Protein AF-A0A6G7X701-F1 (afdb_monomer)

Radius of gyration: 72.14 Å; Cα contacts (8 Å, |Δi|>4): 957; chains: 1; bounding box: 159×107×216 Å

Mean predicted aligned error: 18.52 Å

Structure (mmCIF, N/CA/C/O backbone):
data_AF-A0A6G7X701-F1
#
_entry.id   AF-A0A6G7X701-F1
#
loop_
_atom_site.group_PDB
_atom_site.id
_atom_site.type_symbol
_atom_site.label_atom_id
_atom_site.label_alt_id
_atom_site.label_comp_id
_atom_site.label_asym_id
_atom_site.label_entity_id
_atom_site.label_seq_id
_atom_site.pdbx_PDB_ins_code
_atom_site.Cartn_x
_atom_site.Cartn_y
_atom_site.Cartn_z
_atom_site.occupancy
_atom_site.B_iso_or_equiv
_atom_site.auth_seq_id
_atom_site.auth_comp_id
_atom_site.auth_asym_id
_atom_site.auth_atom_id
_atom_site.pdbx_PDB_model_num
ATOM 1 N N . MET A 1 1 ? -13.247 26.923 25.664 1.00 81.50 1 MET A N 1
ATOM 2 C CA . MET A 1 1 ? -11.788 26.846 25.419 1.00 81.50 1 MET A CA 1
ATOM 3 C C . MET A 1 1 ? -11.413 26.998 23.949 1.00 81.50 1 MET A C 1
ATOM 5 O O . MET A 1 1 ? -10.375 27.578 23.665 1.00 81.50 1 MET A O 1
ATOM 9 N N . THR A 1 2 ? -12.243 26.566 22.999 1.00 84.81 2 THR A N 1
ATOM 10 C CA . THR A 1 2 ? -11.950 26.692 21.555 1.00 84.81 2 THR A CA 1
ATOM 11 C C . THR A 1 2 ? -12.187 28.084 20.954 1.00 84.81 2 THR A C 1
ATOM 13 O O . THR A 1 2 ? -11.848 28.291 19.797 1.00 84.81 2 THR A O 1
ATOM 16 N N . GLN A 1 3 ? -12.716 29.060 21.707 1.00 83.94 3 GLN A N 1
ATOM 17 C CA . GLN A 1 3 ? -13.025 30.413 21.208 1.00 83.94 3 GLN A CA 1
ATOM 18 C C . GLN A 1 3 ? -11.833 31.086 20.507 1.00 83.94 3 GLN A C 1
ATOM 20 O O . GLN A 1 3 ? -12.002 31.674 19.445 1.00 83.94 3 GLN A O 1
ATOM 25 N N . ASN A 1 4 ? -10.620 30.941 21.048 1.00 82.94 4 ASN A N 1
ATOM 26 C CA . ASN A 1 4 ? -9.416 31.548 20.472 1.00 82.94 4 ASN A CA 1
ATOM 27 C C . ASN A 1 4 ? -9.105 31.026 19.057 1.00 82.94 4 ASN A C 1
ATOM 29 O O . ASN A 1 4 ? -8.514 31.751 18.262 1.00 82.94 4 ASN A O 1
ATOM 33 N N . LEU A 1 5 ? -9.548 29.809 18.713 1.00 85.94 5 LEU A N 1
ATOM 34 C CA . LEU A 1 5 ? -9.376 29.235 17.374 1.00 85.94 5 LEU A CA 1
ATOM 35 C C . LEU A 1 5 ? -10.226 29.952 16.319 1.00 85.94 5 LEU A C 1
ATOM 37 O O . LEU A 1 5 ? -9.832 29.971 15.160 1.00 85.94 5 LEU A O 1
ATOM 41 N N . PHE A 1 6 ? -11.348 30.568 16.712 1.00 83.00 6 PHE A N 1
ATOM 42 C CA . PHE A 1 6 ? -12.179 31.385 15.818 1.00 83.00 6 PHE A CA 1
ATOM 43 C C . PHE A 1 6 ? -11.555 32.756 15.531 1.00 83.00 6 PHE A C 1
ATOM 45 O O . PHE A 1 6 ? -11.905 33.392 14.542 1.00 83.00 6 PHE A O 1
ATOM 52 N N . MET A 1 7 ? -10.637 33.211 16.388 1.00 83.56 7 MET A N 1
ATOM 53 C CA . MET A 1 7 ? -10.025 34.543 16.316 1.00 83.56 7 MET A CA 1
ATOM 54 C C . MET A 1 7 ? -8.680 34.537 15.577 1.00 83.56 7 MET A C 1
ATOM 56 O O . MET A 1 7 ? -7.985 35.551 15.550 1.00 83.56 7 MET A O 1
ATOM 60 N N . GLN A 1 8 ? -8.282 33.402 14.998 1.00 81.75 8 GLN A N 1
ATOM 61 C CA . GLN A 1 8 ? -7.001 33.241 14.317 1.00 81.75 8 GLN A CA 1
ATOM 62 C C . GLN A 1 8 ? -7.165 32.448 13.016 1.00 81.75 8 GLN A C 1
ATOM 64 O O . GLN A 1 8 ? -8.012 31.568 12.912 1.00 81.75 8 GLN A O 1
ATOM 69 N N . THR A 1 9 ? -6.350 32.768 12.010 1.00 81.31 9 THR A N 1
ATOM 70 C CA . THR A 1 9 ? -6.458 32.198 10.654 1.00 81.31 9 THR A CA 1
ATOM 71 C C . THR A 1 9 ? -5.445 31.086 10.375 1.00 81.31 9 THR A C 1
ATOM 73 O O . THR A 1 9 ? -5.420 30.545 9.268 1.00 81.31 9 THR A O 1
ATOM 76 N N . LYS A 1 10 ? -4.579 30.729 11.339 1.00 86.50 10 LYS A N 1
ATOM 77 C CA . LYS A 1 10 ? -3.589 29.664 11.138 1.00 86.50 10 LYS A CA 1
ATOM 78 C C . LYS A 1 10 ? -4.266 28.297 11.198 1.00 86.50 10 LYS A C 1
ATOM 80 O O . LYS A 1 10 ? -5.167 28.053 12.000 1.00 86.50 10 LYS A O 1
ATOM 85 N N . ARG A 1 11 ? -3.778 27.381 10.364 1.00 88.25 11 ARG A N 1
ATOM 86 C CA . ARG A 1 11 ? -4.237 25.992 10.277 1.00 88.25 11 ARG A CA 1
ATOM 87 C C . ARG A 1 11 ? -3.049 25.046 10.179 1.00 88.25 11 ARG A C 1
ATOM 89 O O . ARG A 1 11 ? -1.969 25.451 9.746 1.00 88.25 11 ARG A O 1
ATOM 96 N N . ALA A 1 12 ? -3.264 23.791 10.561 1.00 91.06 12 ALA A N 1
ATOM 97 C CA . ALA A 1 12 ? -2.329 22.727 10.233 1.00 91.06 12 ALA A CA 1
ATOM 98 C C . ALA A 1 12 ? -2.306 22.554 8.711 1.00 91.06 12 ALA A C 1
ATOM 100 O O . ALA A 1 12 ? -3.358 22.576 8.071 1.00 91.06 12 ALA A O 1
ATOM 101 N N . ASN A 1 13 ? -1.118 22.413 8.135 1.00 92.00 13 ASN A N 1
ATOM 102 C CA . ASN A 1 13 ? -0.966 22.283 6.693 1.00 92.00 13 ASN A CA 1
ATOM 103 C C . ASN A 1 13 ? 0.009 21.165 6.333 1.00 92.00 13 ASN A C 1
ATOM 105 O O . ASN A 1 13 ? 0.803 20.725 7.169 1.00 92.00 13 ASN A O 1
ATOM 109 N N . ILE A 1 14 ? -0.052 20.727 5.080 1.00 91.25 14 ILE A N 1
ATOM 110 C CA . ILE A 1 14 ? 0.900 19.789 4.496 1.00 91.25 14 ILE A CA 1
ATOM 111 C C . ILE A 1 14 ? 1.732 20.497 3.435 1.00 91.25 14 ILE A C 1
ATOM 113 O O . ILE A 1 14 ? 1.221 21.319 2.678 1.00 91.25 14 ILE A O 1
ATOM 117 N N . VAL A 1 15 ? 3.022 20.186 3.387 1.00 89.62 15 VAL A N 1
ATOM 118 C CA . VAL A 1 15 ? 3.947 20.746 2.396 1.00 89.62 15 VAL A CA 1
ATOM 119 C C . VAL A 1 15 ? 4.885 19.670 1.872 1.00 89.62 15 VAL A C 1
ATOM 121 O O . VAL A 1 15 ? 5.148 18.672 2.551 1.00 89.62 15 VAL A O 1
ATOM 124 N N . LEU A 1 16 ? 5.411 19.876 0.668 1.00 83.25 16 LEU A N 1
ATOM 125 C CA . LEU A 1 16 ? 6.426 18.985 0.117 1.00 83.25 16 LEU A CA 1
ATOM 126 C C . LEU A 1 16 ? 7.732 19.062 0.937 1.00 83.25 16 LEU A C 1
ATOM 128 O O . LEU A 1 16 ? 8.064 20.115 1.490 1.00 83.25 16 LEU A O 1
ATOM 132 N N . PRO A 1 17 ? 8.497 17.962 1.043 1.00 79.06 17 PRO A N 1
ATOM 133 C CA . PRO A 1 17 ? 9.807 17.981 1.672 1.00 79.06 17 PRO A CA 1
ATOM 134 C C . PRO A 1 17 ? 10.790 18.826 0.853 1.00 79.06 17 PRO A C 1
ATOM 136 O O . PRO A 1 17 ? 10.972 18.550 -0.331 1.00 79.06 17 PRO A O 1
ATOM 139 N N . ASP A 1 18 ? 11.431 19.826 1.468 1.00 66.50 18 ASP A N 1
ATOM 140 C CA . ASP A 1 18 ? 12.543 20.555 0.837 1.00 66.50 18 ASP A CA 1
ATOM 141 C C . ASP A 1 18 ? 13.702 19.598 0.525 1.00 66.50 18 ASP A C 1
ATOM 143 O O . ASP A 1 18 ? 14.116 18.824 1.391 1.00 66.50 18 ASP A O 1
ATOM 147 N N . ASP A 1 19 ? 14.284 19.711 -0.670 1.00 47.41 19 ASP A N 1
ATOM 148 C CA . ASP A 1 19 ? 15.501 18.978 -1.048 1.00 47.41 19 ASP A CA 1
ATOM 149 C C . ASP A 1 19 ? 16.769 19.518 -0.333 1.00 47.41 19 ASP A C 1
ATOM 151 O O . ASP A 1 19 ? 17.849 18.942 -0.473 1.00 47.41 19 ASP A O 1
ATOM 155 N N . GLN A 1 20 ? 16.663 20.595 0.466 1.00 35.91 20 GLN A N 1
ATOM 156 C CA . GLN A 1 20 ? 17.776 21.213 1.200 1.00 35.91 20 GLN A CA 1
ATOM 157 C C . GLN A 1 20 ? 17.584 21.186 2.726 1.00 35.91 20 GLN A C 1
ATOM 159 O O . GLN A 1 20 ? 16.646 21.756 3.285 1.00 35.91 20 GLN A O 1
ATOM 164 N N . MET A 1 21 ? 18.540 20.570 3.426 1.00 34.53 21 MET A N 1
ATOM 165 C CA . MET A 1 21 ? 18.705 20.689 4.875 1.00 34.53 21 MET A CA 1
ATOM 166 C C . MET A 1 21 ? 19.162 22.107 5.251 1.00 34.53 21 MET A C 1
ATOM 168 O O . MET A 1 21 ? 20.359 22.378 5.269 1.00 34.53 21 MET A O 1
ATOM 172 N N . ASN A 1 22 ? 18.240 22.988 5.646 1.00 28.12 22 ASN A N 1
ATOM 173 C CA . ASN A 1 22 ? 18.588 24.192 6.407 1.00 28.12 22 ASN A CA 1
ATOM 174 C C . ASN A 1 22 ? 18.085 24.064 7.849 1.00 28.12 22 ASN A C 1
ATOM 176 O O . ASN A 1 22 ? 16.949 24.379 8.196 1.00 28.12 22 ASN A O 1
ATOM 180 N N . ASN A 1 23 ? 18.969 23.550 8.702 1.00 32.09 23 ASN A N 1
ATOM 181 C CA . ASN A 1 23 ? 18.732 23.269 10.114 1.00 32.09 23 ASN A CA 1
ATOM 182 C C . ASN A 1 23 ? 18.896 24.548 10.963 1.00 32.09 23 ASN A C 1
ATOM 184 O O . ASN A 1 23 ? 19.780 24.644 11.813 1.00 32.09 23 ASN A O 1
ATOM 188 N N . LYS A 1 24 ? 18.070 25.568 10.704 1.00 31.92 24 LYS A N 1
ATOM 189 C CA . LYS A 1 24 ? 18.010 26.792 11.521 1.00 31.92 24 LYS A CA 1
ATOM 190 C C . LYS A 1 24 ? 16.565 27.221 11.771 1.00 31.92 24 LYS A C 1
ATOM 192 O O . LYS A 1 24 ? 16.113 28.255 11.298 1.00 31.92 24 LYS A O 1
ATOM 197 N N . SER A 1 25 ? 15.835 26.449 12.569 1.00 29.38 25 SER A N 1
ATOM 198 C CA . SER A 1 25 ? 14.710 26.994 13.332 1.00 29.38 25 SER A CA 1
ATOM 199 C C . SER A 1 25 ? 14.543 26.203 14.630 1.00 29.38 25 SER A C 1
ATOM 201 O O . SER A 1 25 ? 14.727 24.987 14.648 1.00 29.38 25 SER A O 1
ATOM 203 N N . LYS A 1 26 ? 14.216 26.891 15.732 1.00 33.72 26 LYS A N 1
ATOM 204 C CA . LYS A 1 26 ? 13.773 26.275 16.995 1.00 33.72 26 LYS A CA 1
ATOM 205 C C . LYS A 1 26 ? 12.373 25.660 16.799 1.00 33.72 26 LYS A C 1
ATOM 207 O O . LYS A 1 26 ? 11.395 26.158 17.350 1.00 33.72 26 LYS A O 1
ATOM 212 N N . SER A 1 27 ? 12.265 24.631 15.963 1.00 39.12 27 SER A N 1
ATOM 213 C CA . SER A 1 27 ? 11.051 23.833 15.762 1.00 39.12 27 SER A CA 1
ATOM 214 C C . SER A 1 27 ? 11.218 22.471 16.426 1.00 39.12 27 SER A C 1
ATOM 216 O O . SER A 1 27 ? 12.306 21.893 16.424 1.00 39.12 27 SER A O 1
ATOM 218 N N . SER A 1 28 ? 10.145 21.969 17.032 1.00 44.09 28 SER A N 1
ATOM 219 C CA . SER A 1 28 ? 10.115 20.598 17.537 1.00 44.09 28 SER A CA 1
ATOM 220 C C . SER A 1 28 ? 9.980 19.660 16.334 1.00 44.09 28 SER A C 1
ATOM 222 O O . SER A 1 28 ? 8.945 19.624 15.670 1.00 44.09 28 SER A O 1
ATOM 224 N N . ILE A 1 29 ? 11.071 18.970 15.992 1.00 46.88 29 ILE A N 1
ATOM 225 C CA . ILE A 1 29 ? 11.126 18.032 14.866 1.00 46.88 29 ILE A CA 1
ATOM 226 C C . ILE A 1 29 ? 10.926 16.623 15.418 1.00 46.88 29 ILE A C 1
ATOM 228 O O . ILE A 1 29 ? 11.787 16.111 16.132 1.00 46.88 29 ILE A O 1
ATOM 232 N N . ALA A 1 30 ? 9.815 15.988 15.053 1.00 41.50 30 ALA A N 1
ATOM 233 C CA . ALA A 1 30 ? 9.620 14.553 15.214 1.00 41.50 30 ALA A CA 1
ATOM 234 C C . ALA A 1 30 ? 9.780 13.903 13.832 1.00 41.50 30 ALA A C 1
ATOM 236 O O . ALA A 1 30 ? 9.073 14.254 12.888 1.00 41.50 30 ALA A O 1
ATOM 237 N N . SER A 1 31 ? 10.744 12.997 13.674 1.00 40.56 31 SER A N 1
ATOM 238 C CA . SER A 1 31 ? 10.979 12.311 12.399 1.00 40.56 31 SER A CA 1
ATOM 239 C C . SER A 1 31 ? 11.307 10.843 12.622 1.00 40.56 31 SER A C 1
ATOM 241 O O . SER A 1 31 ? 12.214 10.537 13.396 1.00 40.56 31 SER A O 1
ATOM 243 N N . GLU A 1 32 ? 10.657 9.963 11.870 1.00 35.50 32 GLU A N 1
ATOM 244 C CA . GLU A 1 32 ? 11.177 8.632 11.569 1.00 35.50 32 GLU A CA 1
ATOM 245 C C . GLU A 1 32 ? 12.214 8.812 10.448 1.00 35.50 32 GLU A C 1
ATOM 247 O O . GLU A 1 32 ? 11.877 9.139 9.313 1.00 35.50 32 GLU A O 1
ATOM 252 N N . ARG A 1 33 ? 13.506 8.737 10.783 1.00 31.77 33 ARG A N 1
ATOM 253 C CA . ARG A 1 33 ? 14.588 8.808 9.792 1.00 31.77 33 ARG A CA 1
ATOM 254 C C . ARG A 1 33 ? 15.027 7.397 9.426 1.00 31.77 33 ARG A C 1
ATOM 256 O O . ARG A 1 33 ? 15.688 6.752 10.231 1.00 31.77 33 ARG A O 1
ATOM 263 N N . VAL A 1 34 ? 14.800 6.988 8.180 1.00 27.34 34 VAL A N 1
ATOM 264 C CA . VAL A 1 34 ? 15.733 6.077 7.504 1.00 27.34 34 VAL A CA 1
ATOM 265 C C . VAL A 1 34 ? 16.843 6.956 6.934 1.00 27.34 34 VAL A C 1
ATOM 267 O O . VAL A 1 34 ? 16.633 7.768 6.035 1.00 27.34 34 VAL A O 1
ATOM 270 N N . THR A 1 35 ? 18.018 6.905 7.554 1.00 21.23 35 THR A N 1
ATOM 271 C CA . THR A 1 35 ? 19.152 7.755 7.192 1.00 21.23 35 THR A CA 1
ATOM 272 C C . THR A 1 35 ? 19.810 7.289 5.899 1.00 21.23 35 THR A C 1
ATOM 274 O O . THR A 1 35 ? 20.445 6.240 5.886 1.00 21.23 35 THR A O 1
ATOM 277 N N . PHE A 1 36 ? 19.826 8.152 4.887 1.00 25.67 36 PHE A N 1
ATOM 278 C CA . PHE A 1 36 ? 21.012 8.311 4.049 1.00 25.67 36 PHE A CA 1
ATOM 279 C C . PHE A 1 36 ? 21.635 9.664 4.391 1.00 25.67 36 PHE A C 1
ATOM 281 O O . PHE A 1 36 ? 21.019 10.718 4.229 1.00 25.67 36 PHE A O 1
ATOM 288 N N . ARG A 1 37 ? 22.841 9.627 4.971 1.00 22.55 37 ARG A N 1
ATOM 289 C CA . ARG A 1 37 ? 23.643 10.826 5.231 1.00 22.55 37 ARG A CA 1
ATOM 290 C C . ARG A 1 37 ? 24.030 11.441 3.893 1.00 22.55 37 ARG A C 1
ATOM 292 O O . ARG A 1 37 ? 24.598 10.745 3.059 1.00 22.55 37 ARG A O 1
ATOM 299 N N . ASN A 1 38 ? 23.842 12.748 3.749 1.00 26.62 38 ASN A N 1
ATOM 300 C CA . ASN A 1 38 ? 24.758 13.518 2.927 1.00 26.62 38 ASN A CA 1
ATOM 301 C C . ASN A 1 38 ? 25.001 14.901 3.527 1.00 26.62 38 ASN A C 1
ATOM 303 O O . ASN A 1 38 ? 24.090 15.564 4.024 1.00 26.62 38 ASN A O 1
ATOM 307 N N . SER A 1 39 ? 26.271 15.269 3.538 1.00 24.56 39 SER A N 1
ATOM 308 C CA . SER A 1 39 ? 26.852 16.433 4.188 1.00 24.56 39 SER A CA 1
ATOM 309 C C . SER A 1 39 ? 27.338 17.422 3.136 1.00 24.56 39 SER A C 1
ATOM 311 O O . SER A 1 39 ? 28.148 17.048 2.299 1.00 24.56 39 SER A O 1
ATOM 313 N N . GLY A 1 40 ? 26.907 18.679 3.270 1.00 23.98 40 GLY A N 1
ATOM 314 C CA . GLY A 1 40 ? 27.653 19.880 2.879 1.00 23.98 40 GLY A CA 1
ATOM 315 C C . GLY A 1 40 ? 27.693 20.261 1.394 1.00 23.98 40 GLY A C 1
ATOM 316 O O . GLY A 1 40 ? 28.319 19.593 0.583 1.00 23.98 40 GLY A O 1
ATOM 317 N N . SER A 1 41 ? 27.143 21.431 1.062 1.00 24.73 41 SER A N 1
ATOM 318 C CA . SER A 1 41 ? 27.898 22.572 0.505 1.00 24.73 41 SER A CA 1
ATOM 319 C C . SER A 1 41 ? 26.962 23.748 0.188 1.00 24.73 41 SER A C 1
ATOM 321 O O . SER A 1 41 ? 25.744 23.607 0.128 1.00 24.73 41 SER A O 1
ATOM 323 N N . SER A 1 42 ? 27.561 24.933 0.134 1.00 24.48 42 SER A N 1
ATOM 324 C CA . SER A 1 42 ? 27.002 26.233 0.500 1.00 24.48 42 SER A CA 1
ATOM 325 C C . SER A 1 42 ? 26.612 27.121 -0.690 1.00 24.48 42 SER A C 1
ATOM 327 O O . SER A 1 42 ? 27.292 27.098 -1.706 1.00 24.48 42 SER A O 1
ATOM 329 N N . GLY A 1 43 ? 25.653 28.029 -0.450 1.00 23.61 43 GLY A N 1
ATOM 330 C CA . GLY A 1 43 ? 25.696 29.442 -0.874 1.00 23.61 43 GLY A CA 1
ATOM 331 C C . GLY A 1 43 ? 25.097 29.821 -2.237 1.00 23.61 43 GLY A C 1
ATOM 332 O O . GLY A 1 43 ? 25.598 29.400 -3.268 1.00 23.61 43 GLY A O 1
ATOM 333 N N . ILE A 1 44 ? 24.095 30.713 -2.240 1.00 24.94 44 ILE A N 1
ATOM 334 C CA . ILE A 1 44 ? 24.218 32.156 -2.559 1.00 24.94 44 ILE A CA 1
ATOM 335 C C . ILE A 1 44 ? 22.922 32.867 -2.111 1.00 24.94 44 ILE A C 1
ATOM 337 O O . ILE A 1 44 ? 21.817 32.381 -2.338 1.00 24.94 44 ILE A O 1
ATOM 341 N N . ASN A 1 45 ? 23.093 33.999 -1.419 1.00 25.00 45 ASN A N 1
ATOM 342 C CA . ASN A 1 45 ? 22.053 34.837 -0.819 1.00 25.00 45 ASN A CA 1
ATOM 343 C C . ASN A 1 45 ? 21.507 35.882 -1.801 1.00 25.00 45 ASN A C 1
ATOM 345 O O . ASN A 1 45 ? 22.256 36.428 -2.608 1.00 25.00 45 ASN A O 1
ATOM 349 N N . GLY A 1 46 ? 20.243 36.258 -1.603 1.00 22.05 46 GLY A N 1
ATOM 350 C CA . GLY A 1 46 ? 19.625 37.455 -2.166 1.00 22.05 46 GLY A CA 1
ATOM 351 C C . GLY A 1 46 ? 18.409 37.878 -1.340 1.00 22.05 46 GLY A C 1
ATOM 352 O O . GLY A 1 46 ? 17.284 37.759 -1.805 1.00 22.05 46 GLY A O 1
ATOM 353 N N . GLU A 1 47 ? 18.627 38.325 -0.099 1.00 24.06 47 GLU A N 1
ATOM 354 C CA . GLU A 1 47 ? 17.605 38.987 0.725 1.00 24.06 47 GLU A CA 1
ATOM 355 C C . GLU A 1 47 ? 17.822 40.505 0.676 1.00 24.06 47 GLU A C 1
ATOM 357 O O . GLU A 1 47 ? 18.878 41.005 1.067 1.00 24.06 47 GLU A O 1
ATOM 362 N N . VAL A 1 48 ? 16.805 41.243 0.224 1.00 23.47 48 VAL A N 1
ATOM 363 C CA . VAL A 1 48 ? 16.670 42.682 0.474 1.00 23.47 48 VAL A CA 1
ATOM 364 C C . VAL A 1 48 ? 15.716 42.840 1.651 1.00 23.47 48 VAL A C 1
ATOM 366 O O . VAL A 1 48 ? 14.525 42.557 1.549 1.00 23.47 48 VAL A O 1
ATOM 369 N N . ALA A 1 49 ? 16.265 43.270 2.784 1.00 25.33 49 ALA A N 1
ATOM 370 C CA . ALA A 1 49 ? 15.517 43.619 3.980 1.00 25.33 49 ALA A CA 1
ATOM 371 C C . ALA A 1 49 ? 14.791 44.963 3.805 1.00 25.33 49 ALA A C 1
ATOM 373 O O . ALA A 1 49 ? 15.379 45.933 3.325 1.00 25.33 49 ALA A O 1
ATOM 374 N N . LEU A 1 50 ? 13.555 45.053 4.299 1.00 24.41 50 LEU A N 1
ATOM 375 C CA . LEU A 1 50 ? 12.926 46.325 4.653 1.00 24.41 50 LEU A CA 1
ATOM 376 C C . LEU A 1 50 ? 12.680 46.361 6.163 1.00 24.41 50 LEU A C 1
ATOM 378 O O . LEU A 1 50 ? 12.261 45.379 6.771 1.00 24.41 50 LEU A O 1
ATOM 382 N N . LYS A 1 51 ? 13.060 47.501 6.743 1.00 28.06 51 LYS A N 1
ATOM 383 C CA . LYS A 1 51 ? 13.184 47.783 8.174 1.00 28.06 51 LYS A CA 1
ATOM 384 C C . LYS A 1 51 ? 11.830 47.942 8.866 1.00 28.06 51 LYS A C 1
ATOM 386 O O . LYS A 1 51 ? 10.897 48.505 8.302 1.00 28.06 51 LYS A O 1
ATOM 391 N N . ASP A 1 52 ? 11.815 47.531 10.129 1.00 28.27 52 ASP A N 1
ATOM 392 C CA . ASP A 1 52 ? 10.771 47.788 11.118 1.00 28.27 52 ASP A CA 1
ATOM 393 C C . ASP A 1 52 ? 10.557 49.283 11.408 1.00 28.27 52 ASP A C 1
ATOM 395 O O . ASP A 1 52 ? 11.514 50.053 11.524 1.00 28.27 52 ASP A O 1
ATOM 399 N N . GLY A 1 53 ? 9.291 49.629 11.673 1.00 35.25 53 GLY A N 1
ATOM 400 C CA . GLY A 1 53 ? 8.920 50.720 12.575 1.00 35.25 53 GLY A CA 1
ATOM 401 C C . GLY A 1 53 ? 8.074 51.841 11.972 1.00 35.25 53 GLY A C 1
ATOM 402 O O . GLY A 1 53 ? 8.627 52.839 11.526 1.00 35.25 53 GLY A O 1
ATOM 403 N N . GLN A 1 54 ? 6.741 51.742 12.093 1.00 30.12 54 GLN A N 1
ATOM 404 C CA . GLN A 1 54 ? 5.870 52.873 12.461 1.00 30.12 54 GLN A CA 1
ATOM 405 C C . GLN A 1 54 ? 4.450 52.409 12.843 1.00 30.12 54 GLN A C 1
ATOM 407 O O . GLN A 1 54 ? 3.758 51.731 12.091 1.00 30.12 54 GLN A O 1
ATOM 412 N N . ASN A 1 55 ? 4.031 52.807 14.049 1.00 40.53 55 ASN A N 1
ATOM 413 C CA . ASN A 1 55 ? 2.687 52.668 14.608 1.00 40.53 55 ASN A CA 1
ATOM 414 C C . ASN A 1 55 ? 1.751 53.751 14.040 1.00 40.53 55 ASN A C 1
ATOM 416 O O . ASN A 1 55 ? 1.875 54.909 14.440 1.00 40.53 55 ASN A O 1
ATOM 420 N N . LYS A 1 56 ? 0.784 53.378 13.191 1.00 31.02 56 LYS A N 1
ATOM 421 C CA . LYS A 1 56 ? -0.575 53.967 13.114 1.00 31.02 56 LYS A CA 1
ATOM 422 C C . LYS A 1 56 ? -1.406 53.246 12.045 1.00 31.02 56 LYS A C 1
ATOM 424 O O . LYS A 1 56 ? -0.943 53.088 10.923 1.00 31.02 56 LYS A O 1
ATOM 429 N N . LEU A 1 57 ? -2.627 52.824 12.391 1.00 31.55 57 LEU A N 1
ATOM 430 C CA . LEU A 1 57 ? -3.595 52.301 11.421 1.00 31.55 57 LEU A CA 1
ATOM 431 C C . LEU A 1 57 ? -4.221 53.455 10.629 1.00 31.55 57 LEU A C 1
ATOM 433 O O . LEU A 1 57 ? -4.796 54.369 11.220 1.00 31.55 57 LEU A O 1
ATOM 437 N N . ASP A 1 58 ? -4.117 53.376 9.305 1.00 33.34 58 ASP A N 1
ATOM 438 C CA . ASP A 1 58 ? -4.816 54.230 8.347 1.00 33.34 58 ASP A CA 1
ATOM 439 C C . ASP A 1 58 ? -6.204 53.634 8.057 1.00 33.34 58 ASP A C 1
ATOM 441 O O . ASP A 1 58 ? -6.326 52.515 7.557 1.00 33.34 58 ASP A O 1
ATOM 445 N N . THR A 1 59 ? -7.264 54.359 8.415 1.00 39.59 59 THR A N 1
ATOM 446 C CA . THR A 1 59 ? -8.669 53.940 8.276 1.00 39.59 59 THR A CA 1
ATOM 447 C C . THR A 1 59 ? -9.279 54.268 6.909 1.00 39.59 59 THR A C 1
ATOM 449 O O . THR A 1 59 ? -10.494 54.169 6.747 1.00 39.59 59 THR A O 1
ATOM 452 N N . SER A 1 60 ? -8.465 54.631 5.911 1.00 34.94 60 SER A N 1
ATOM 453 C CA . SER A 1 60 ? -8.924 54.947 4.549 1.00 34.94 60 SER A CA 1
ATOM 454 C C . SER A 1 60 ? -8.548 53.907 3.479 1.00 34.94 60 SER A C 1
ATOM 456 O O . SER A 1 60 ? -8.941 54.041 2.319 1.00 34.94 60 SER A O 1
ATOM 458 N N . ALA A 1 61 ? -7.845 52.830 3.848 1.00 26.75 61 ALA A N 1
ATOM 459 C CA . ALA A 1 61 ? -7.408 51.800 2.909 1.00 26.75 61 ALA A CA 1
ATOM 460 C C . ALA A 1 61 ? -8.440 50.666 2.756 1.00 26.75 61 ALA A C 1
ATOM 462 O O . ALA A 1 61 ? -8.756 49.943 3.702 1.00 26.75 61 ALA A O 1
ATOM 463 N N . VAL A 1 62 ? -8.930 50.455 1.530 1.00 27.53 62 VAL A N 1
ATOM 464 C CA . VAL A 1 62 ? -9.646 49.229 1.151 1.00 27.53 62 VAL A CA 1
ATOM 465 C C . VAL A 1 62 ? -8.644 48.074 1.167 1.00 27.53 62 VAL A C 1
ATOM 467 O O . VAL A 1 62 ? -7.806 47.950 0.274 1.00 27.53 62 VAL A O 1
ATOM 470 N N . TYR A 1 63 ? -8.727 47.219 2.184 1.00 26.84 63 TYR A N 1
ATOM 471 C CA . TYR A 1 63 ? -7.945 45.989 2.252 1.00 26.84 63 TYR A CA 1
ATOM 472 C C . TYR A 1 63 ? -8.426 45.023 1.162 1.00 26.84 63 TYR A C 1
ATOM 474 O O . TYR A 1 63 ? -9.463 44.372 1.305 1.00 26.84 63 TYR A O 1
ATOM 482 N N . ARG A 1 64 ? -7.675 44.904 0.060 1.00 26.19 64 ARG A N 1
ATOM 483 C CA . ARG A 1 64 ? -7.788 43.721 -0.801 1.00 26.19 64 ARG A CA 1
ATOM 484 C C . ARG A 1 64 ? -7.379 42.519 0.044 1.00 26.19 64 ARG A C 1
ATOM 486 O O . ARG A 1 64 ? -6.253 42.469 0.538 1.00 26.19 64 ARG A O 1
ATOM 493 N N . LEU A 1 65 ? -8.316 41.589 0.236 1.00 26.31 65 LEU A N 1
ATOM 494 C CA . LEU A 1 65 ? -8.031 40.266 0.786 1.00 26.31 65 LEU A CA 1
ATOM 495 C C . LEU A 1 65 ? -6.793 39.710 0.070 1.00 26.31 65 LEU A C 1
ATOM 497 O O . LEU A 1 65 ? -6.724 39.854 -1.155 1.00 26.31 65 LEU A O 1
ATOM 501 N N . PRO A 1 66 ? -5.825 39.113 0.789 1.00 25.00 66 PRO A N 1
ATOM 502 C CA . PRO A 1 66 ? -4.710 38.453 0.138 1.00 25.00 66 PRO A CA 1
ATOM 503 C C . PRO A 1 66 ? -5.298 37.421 -0.815 1.00 25.00 66 PRO A C 1
ATOM 505 O O . PRO A 1 66 ? -6.015 36.506 -0.403 1.00 25.00 66 PRO A O 1
ATOM 508 N N . GLU A 1 67 ? -5.052 37.648 -2.098 1.00 25.39 67 GLU A N 1
ATOM 509 C CA . GLU A 1 67 ? -5.319 36.708 -3.164 1.00 25.39 67 GLU A CA 1
ATOM 510 C C . GLU A 1 67 ? -4.767 35.355 -2.716 1.00 25.39 67 GLU A C 1
ATOM 512 O O . GLU A 1 67 ? -3.575 35.211 -2.432 1.00 25.39 67 GLU A O 1
ATOM 517 N N . VAL A 1 68 ? -5.662 34.382 -2.533 1.00 28.56 68 VAL A N 1
ATOM 518 C CA . VAL A 1 68 ? -5.279 33.007 -2.226 1.00 28.56 68 VAL A CA 1
ATOM 519 C C . VAL A 1 68 ? -4.699 32.457 -3.518 1.00 28.56 68 VAL A C 1
ATOM 521 O O . VAL A 1 68 ? -5.401 31.863 -4.332 1.00 28.56 68 VAL A O 1
ATOM 524 N N . GLU A 1 69 ? -3.416 32.718 -3.736 1.00 27.61 69 GLU A N 1
ATOM 525 C CA . GLU A 1 69 ? -2.641 32.088 -4.789 1.00 27.61 69 GLU A CA 1
ATOM 526 C C . GLU A 1 69 ? -2.564 30.595 -4.427 1.00 27.61 69 GLU A C 1
ATOM 528 O O . GLU A 1 69 ? -1.707 30.157 -3.656 1.00 27.61 69 GLU A O 1
ATOM 533 N N . VAL A 1 70 ? -3.531 29.804 -4.907 1.00 28.50 70 VAL A N 1
ATOM 534 C CA . VAL A 1 70 ? -3.532 28.343 -4.775 1.00 28.50 70 VAL A CA 1
ATOM 535 C C . VAL A 1 70 ? -2.387 27.821 -5.640 1.00 28.50 70 VAL A C 1
ATOM 537 O O . VAL A 1 70 ? -2.581 27.386 -6.774 1.00 28.50 70 VAL A O 1
ATOM 540 N N . LYS A 1 71 ? -1.158 27.875 -5.122 1.00 34.41 71 LYS A N 1
ATOM 541 C CA . LYS A 1 71 ? -0.032 27.151 -5.706 1.00 34.41 71 LYS A CA 1
ATOM 542 C C . LYS A 1 71 ? -0.297 25.676 -5.470 1.00 34.41 71 LYS A C 1
ATOM 544 O O . LYS A 1 71 ? 0.034 25.141 -4.416 1.00 34.41 71 LYS A O 1
ATOM 549 N N . ALA A 1 72 ? -0.928 25.021 -6.440 1.00 43.22 72 ALA A N 1
ATOM 550 C CA . ALA A 1 72 ? -0.984 23.571 -6.494 1.00 43.22 72 ALA A CA 1
ATOM 551 C C . ALA A 1 72 ? 0.462 23.046 -6.533 1.00 43.22 72 ALA A C 1
ATOM 553 O O . ALA A 1 72 ? 1.097 23.008 -7.585 1.00 43.22 72 ALA A O 1
ATOM 554 N N . GLN A 1 73 ? 1.009 22.701 -5.367 1.00 65.38 73 GLN A N 1
ATOM 555 C CA . GLN A 1 73 ? 2.359 22.168 -5.242 1.00 65.38 73 GLN A CA 1
ATOM 556 C C . GLN A 1 73 ? 2.354 20.728 -5.763 1.00 65.38 73 GLN A C 1
ATOM 558 O O . GLN A 1 73 ? 1.787 19.818 -5.152 1.00 65.38 73 GLN A O 1
ATOM 563 N N . GLY A 1 74 ? 2.929 20.548 -6.951 1.00 71.06 74 GLY A N 1
ATOM 564 C CA . GLY A 1 74 ? 3.089 19.262 -7.615 1.00 71.06 74 GLY A CA 1
ATOM 565 C C . GLY A 1 74 ? 4.517 18.733 -7.492 1.00 71.06 74 GLY A C 1
ATOM 566 O O . GLY A 1 74 ? 5.462 19.504 -7.630 1.00 71.06 74 GLY A O 1
ATOM 567 N N . ARG A 1 75 ? 4.688 17.425 -7.280 1.00 79.44 75 ARG A N 1
ATOM 568 C CA . ARG A 1 75 ? 5.984 16.726 -7.344 1.00 79.44 75 ARG A CA 1
ATOM 569 C C . ARG A 1 75 ? 5.859 15.462 -8.188 1.00 79.44 75 ARG A C 1
ATOM 571 O O . ARG A 1 75 ? 4.811 14.821 -8.189 1.00 79.44 75 ARG A O 1
ATOM 578 N N . PHE A 1 76 ? 6.927 15.081 -8.882 1.00 74.69 76 PHE A N 1
ATOM 579 C CA . PHE A 1 76 ? 7.017 13.762 -9.504 1.00 74.69 76 PHE A CA 1
ATOM 580 C C . PHE A 1 76 ? 7.505 12.723 -8.487 1.00 74.69 76 PHE A C 1
ATOM 582 O O . PHE A 1 76 ? 8.480 12.964 -7.777 1.00 74.69 76 PHE A O 1
ATOM 589 N N . THR A 1 77 ? 6.829 11.579 -8.418 1.00 79.88 77 THR A N 1
ATOM 590 C CA . THR A 1 77 ? 7.258 10.409 -7.641 1.00 79.88 77 THR A CA 1
ATOM 591 C C . THR A 1 77 ? 7.504 9.247 -8.588 1.00 79.88 77 THR A C 1
ATOM 593 O O . THR A 1 77 ? 6.726 9.026 -9.518 1.00 79.88 77 THR A O 1
ATOM 596 N N . ALA A 1 78 ? 8.614 8.544 -8.400 1.00 80.31 78 ALA A N 1
ATOM 597 C CA . ALA A 1 78 ? 8.993 7.447 -9.272 1.00 80.31 78 ALA A CA 1
ATOM 598 C C . ALA A 1 78 ? 8.282 6.163 -8.855 1.00 80.31 78 ALA A C 1
ATOM 600 O O . ALA A 1 78 ? 8.295 5.799 -7.681 1.00 80.31 78 ALA A O 1
ATOM 601 N N . GLU A 1 79 ? 7.692 5.471 -9.825 1.00 84.69 79 GLU A N 1
ATOM 602 C CA . GLU A 1 79 ? 7.144 4.136 -9.622 1.00 84.69 79 GLU A CA 1
ATOM 603 C C . GLU A 1 79 ? 8.222 3.077 -9.836 1.00 84.69 79 GLU A C 1
ATOM 605 O O . GLU A 1 79 ? 8.965 3.113 -10.824 1.00 84.69 79 GLU A O 1
ATOM 610 N N . ARG A 1 80 ? 8.317 2.161 -8.873 1.00 77.69 80 ARG A N 1
ATOM 611 C CA . ARG A 1 80 ? 9.247 1.037 -8.849 1.00 77.69 80 ARG A CA 1
ATOM 612 C C . ARG A 1 80 ? 8.514 -0.184 -8.334 1.00 77.69 80 ARG A C 1
ATOM 614 O O . ARG A 1 80 ? 7.891 -0.116 -7.279 1.00 77.69 80 ARG A O 1
ATOM 621 N N . ASP A 1 81 ? 8.572 -1.266 -9.102 1.00 73.44 81 ASP A N 1
ATOM 622 C CA . ASP A 1 81 ? 7.965 -2.551 -8.759 1.00 73.44 81 ASP A CA 1
ATOM 623 C C . ASP A 1 81 ? 6.478 -2.413 -8.359 1.00 73.44 81 ASP A C 1
ATOM 625 O O . ASP A 1 81 ? 6.005 -3.018 -7.396 1.00 73.44 81 ASP A O 1
ATOM 629 N N . GLY A 1 82 ? 5.735 -1.547 -9.063 1.00 78.75 82 GLY A N 1
ATOM 630 C CA . GLY A 1 82 ? 4.322 -1.285 -8.789 1.00 78.75 82 GLY A CA 1
ATOM 631 C C . GLY A 1 82 ? 4.056 -0.466 -7.523 1.00 78.75 82 GLY A C 1
ATOM 632 O O . GLY A 1 82 ? 2.930 -0.466 -7.027 1.00 78.75 82 GLY A O 1
ATOM 633 N N . ARG A 1 83 ? 5.053 0.231 -6.966 1.00 84.50 83 ARG A N 1
ATOM 634 C CA . ARG A 1 83 ? 4.919 1.055 -5.754 1.00 84.50 83 ARG A CA 1
ATOM 635 C C . ARG A 1 83 ? 5.560 2.428 -5.911 1.00 84.50 83 ARG A C 1
ATOM 637 O O . ARG A 1 83 ? 6.459 2.630 -6.722 1.00 84.50 83 ARG A O 1
ATOM 644 N N . ILE A 1 84 ? 5.082 3.385 -5.124 1.00 85.81 84 ILE A N 1
ATOM 645 C CA . ILE A 1 84 ? 5.621 4.745 -5.024 1.00 85.81 84 ILE A CA 1
ATOM 646 C C . ILE A 1 84 ? 5.806 5.130 -3.558 1.00 85.81 84 ILE A C 1
ATOM 648 O O . ILE A 1 84 ? 5.109 4.619 -2.683 1.00 85.81 84 ILE A O 1
ATOM 652 N N . ASN A 1 85 ? 6.675 6.105 -3.304 1.00 85.62 85 ASN A N 1
ATOM 653 C CA . ASN A 1 85 ? 6.764 6.765 -2.005 1.00 85.62 85 ASN A CA 1
ATOM 654 C C . ASN A 1 85 ? 6.074 8.132 -2.057 1.00 85.62 85 ASN A C 1
ATOM 656 O O . ASN A 1 85 ? 6.281 8.926 -2.983 1.00 85.62 85 ASN A O 1
ATOM 660 N N . VAL A 1 86 ? 5.230 8.389 -1.062 1.00 89.19 86 VAL A N 1
ATOM 661 C CA . VAL A 1 86 ? 4.522 9.650 -0.850 1.00 89.19 86 VAL A CA 1
ATOM 662 C C . VAL A 1 86 ? 5.061 10.283 0.428 1.00 89.19 86 VAL A C 1
ATOM 664 O O . VAL A 1 86 ? 4.687 9.892 1.535 1.00 89.19 86 VAL A O 1
ATOM 667 N N . ASP A 1 87 ? 5.933 11.273 0.251 1.00 88.31 87 ASP A N 1
ATOM 668 C CA . ASP A 1 87 ? 6.638 11.955 1.337 1.00 88.31 87 ASP A CA 1
ATOM 669 C C . ASP A 1 87 ? 6.161 13.397 1.490 1.00 88.31 87 ASP A C 1
ATOM 671 O O . ASP A 1 87 ? 6.201 14.171 0.535 1.00 88.31 87 ASP A O 1
ATOM 675 N N . PHE A 1 88 ? 5.765 13.793 2.697 1.00 90.50 88 PHE A N 1
ATOM 676 C CA . PHE A 1 88 ? 5.306 15.149 2.997 1.00 90.50 88 PHE A CA 1
ATOM 677 C C . PHE A 1 88 ? 5.637 15.555 4.430 1.00 90.50 88 PHE A C 1
ATOM 679 O O . PHE A 1 88 ? 5.840 14.720 5.309 1.00 90.50 88 PHE A O 1
ATOM 686 N N . LYS A 1 89 ? 5.684 16.863 4.684 1.00 91.44 89 LYS A N 1
ATOM 687 C CA . LYS A 1 89 ? 5.770 17.400 6.043 1.00 91.44 89 LYS A CA 1
ATOM 688 C C . LYS A 1 89 ? 4.392 17.853 6.491 1.00 91.44 89 LYS A C 1
ATOM 690 O O . LYS A 1 89 ? 3.713 18.574 5.763 1.00 91.44 89 LYS A O 1
ATOM 695 N N . ILE A 1 90 ? 4.019 17.501 7.711 1.00 92.00 90 ILE A N 1
ATOM 696 C CA . ILE A 1 90 ? 2.902 18.117 8.416 1.00 92.00 90 ILE A CA 1
ATOM 697 C C . ILE A 1 90 ? 3.465 19.253 9.265 1.00 92.00 90 ILE A C 1
ATOM 699 O O . ILE A 1 90 ? 4.354 19.031 10.087 1.00 92.00 90 ILE A O 1
ATOM 703 N N . ILE A 1 91 ? 2.949 20.464 9.064 1.00 91.19 91 ILE A N 1
ATOM 704 C CA . ILE A 1 91 ? 3.340 21.656 9.816 1.00 91.19 91 ILE A CA 1
ATOM 705 C C . ILE A 1 91 ? 2.142 22.129 10.626 1.00 91.19 91 ILE A C 1
ATOM 707 O O . ILE A 1 91 ? 1.084 22.446 10.080 1.00 91.19 91 ILE A O 1
ATOM 711 N N . VAL A 1 92 ? 2.332 22.208 11.939 1.00 92.00 92 VAL A N 1
ATOM 712 C CA . VAL A 1 92 ? 1.318 22.662 12.885 1.00 92.00 92 VAL A CA 1
ATOM 713 C C . VAL A 1 92 ? 1.827 23.925 13.588 1.00 92.00 92 VAL A C 1
ATOM 715 O O . VAL A 1 92 ? 2.801 23.858 14.345 1.00 92.00 92 VAL A O 1
ATOM 718 N N . PRO A 1 93 ? 1.210 25.090 13.329 1.00 91.81 93 PRO A N 1
ATOM 719 C CA . PRO A 1 93 ? 1.568 26.345 13.986 1.00 91.81 93 PRO A CA 1
ATOM 720 C C . PRO A 1 93 ? 1.289 26.305 15.491 1.00 91.81 93 PRO A C 1
ATOM 722 O O . PRO A 1 93 ? 0.295 25.720 15.923 1.00 91.81 93 PRO A O 1
ATOM 725 N N . LYS A 1 94 ? 2.133 26.964 16.293 1.00 90.31 94 LYS A N 1
ATOM 726 C CA . LYS A 1 94 ? 1.971 27.039 17.756 1.00 90.31 94 LYS A CA 1
ATOM 727 C C . LYS A 1 94 ? 0.619 27.620 18.189 1.00 90.31 94 LYS A C 1
ATOM 729 O O . LYS A 1 94 ? 0.125 27.270 19.249 1.00 90.31 94 LYS A O 1
ATOM 734 N N . GLU A 1 95 ? 0.003 28.471 17.367 1.00 90.06 95 GLU A N 1
ATOM 735 C CA . GLU A 1 95 ? -1.265 29.154 17.657 1.00 90.06 95 GLU A CA 1
ATOM 736 C C . GLU A 1 95 ? -2.459 28.191 17.786 1.00 90.06 95 GLU A C 1
ATOM 738 O O . GLU A 1 95 ? -3.451 28.529 18.430 1.00 90.06 95 GLU A O 1
ATOM 743 N N . ILE A 1 96 ? -2.361 26.988 17.205 1.00 91.12 96 ILE A N 1
ATOM 744 C CA . ILE A 1 96 ? -3.384 25.932 17.308 1.00 91.12 96 ILE A CA 1
ATOM 745 C C . ILE A 1 96 ? -2.972 24.785 18.236 1.00 91.12 96 ILE A C 1
ATOM 747 O O . ILE A 1 96 ? -3.684 23.784 18.349 1.00 91.12 96 ILE A O 1
ATOM 751 N N . LEU A 1 97 ? -1.835 24.921 18.919 1.00 91.81 97 LEU A N 1
ATOM 752 C CA . LEU A 1 97 ? -1.379 23.986 19.938 1.00 91.81 97 LEU A CA 1
ATOM 753 C C . LEU A 1 97 ? -1.763 24.506 21.323 1.00 91.81 97 LEU A C 1
ATOM 755 O O . LEU A 1 97 ? -1.672 25.695 21.611 1.00 91.81 97 LEU A O 1
ATOM 759 N N . SER A 1 98 ? -2.200 23.605 22.197 1.00 92.00 98 SER A N 1
ATOM 760 C CA . SER A 1 98 ? -2.545 23.936 23.575 1.00 92.00 98 SER A CA 1
ATOM 761 C C . SER A 1 98 ? -2.356 22.721 24.457 1.00 92.00 98 SER A C 1
ATOM 763 O O . SER A 1 98 ? -2.596 21.591 24.034 1.00 92.00 98 SER A O 1
ATOM 765 N N . ASP A 1 99 ? -2.017 22.973 25.714 1.00 92.81 99 ASP A N 1
ATOM 766 C CA . ASP A 1 99 ? -1.948 21.938 26.736 1.00 92.81 99 ASP A CA 1
ATOM 767 C C . ASP A 1 99 ? -3.347 21.374 27.062 1.00 92.81 99 ASP A C 1
ATOM 769 O O . ASP A 1 99 ? -3.451 20.255 27.552 1.00 92.81 99 ASP A O 1
ATOM 773 N N . ASN A 1 100 ? -4.424 22.102 26.744 1.00 93.19 100 ASN A N 1
ATOM 774 C CA . ASN A 1 100 ? -5.803 21.782 27.137 1.00 93.19 100 ASN A CA 1
ATOM 775 C C . ASN A 1 100 ? -6.639 21.101 26.038 1.00 93.19 100 ASN A C 1
ATOM 777 O O . ASN A 1 100 ? -7.863 21.002 26.159 1.00 93.19 100 ASN A O 1
ATOM 781 N N . TRP A 1 101 ? -6.024 20.652 24.944 1.00 94.19 101 TRP A N 1
ATOM 782 C CA . TRP A 1 101 ? -6.740 19.916 23.904 1.00 94.19 101 TRP A CA 1
ATOM 783 C C . TRP A 1 101 ? -5.878 18.877 23.195 1.00 94.19 101 TRP A C 1
ATOM 785 O O . TRP A 1 101 ? -4.651 18.895 23.266 1.00 94.19 101 TRP A O 1
ATOM 795 N N . ARG A 1 102 ? -6.546 17.985 22.467 1.00 95.06 102 ARG A N 1
ATOM 796 C CA . ARG A 1 102 ? -5.958 17.057 21.502 1.00 95.06 102 ARG A CA 1
ATOM 797 C C . ARG A 1 102 ? -6.217 17.549 20.083 1.00 95.06 102 ARG A C 1
ATOM 799 O O . ARG A 1 102 ? -7.362 17.828 19.730 1.00 95.06 102 ARG A O 1
ATOM 806 N N . LEU A 1 103 ? -5.175 17.599 19.261 1.00 94.88 103 LEU A N 1
ATOM 807 C CA . LEU A 1 103 ? -5.254 17.842 17.822 1.00 94.88 103 LEU A CA 1
ATOM 808 C C . LEU A 1 103 ? -5.089 16.513 17.074 1.00 94.88 103 LEU A C 1
ATOM 810 O O . LEU A 1 103 ? -4.091 15.816 17.241 1.00 94.88 103 LEU A O 1
ATOM 814 N N . VAL A 1 104 ? -6.075 16.169 16.247 1.00 95.56 104 VAL A N 1
ATOM 815 C CA . VAL A 1 104 ? -6.094 14.952 15.424 1.00 95.56 104 VAL A CA 1
ATOM 816 C C . VAL A 1 104 ? -5.983 15.345 13.956 1.00 95.56 104 VAL A C 1
ATOM 818 O O . VAL A 1 104 ? -6.831 16.079 13.443 1.00 95.56 104 VAL A O 1
ATOM 821 N N . LEU A 1 105 ? -4.957 14.826 13.290 1.00 96.06 105 LEU A N 1
ATOM 822 C CA . LEU A 1 105 ? -4.599 15.103 11.903 1.00 96.06 105 LEU A CA 1
ATOM 823 C C . LEU A 1 105 ? -4.809 13.824 11.082 1.00 96.06 105 LEU A C 1
ATOM 825 O O . LEU A 1 105 ? -4.223 12.786 11.388 1.00 96.06 105 LEU A O 1
ATOM 829 N N . ASN A 1 106 ? -5.658 13.893 10.056 1.00 95.69 106 ASN A N 1
ATOM 830 C CA . ASN A 1 106 ? -6.087 12.752 9.244 1.00 95.69 106 ASN A CA 1
ATOM 831 C C . ASN A 1 106 ? -5.657 12.954 7.779 1.00 95.69 106 ASN A C 1
ATOM 833 O O . ASN A 1 106 ? -6.442 13.489 6.986 1.00 95.69 106 ASN A O 1
ATOM 837 N N . PRO A 1 107 ? -4.417 12.582 7.413 1.00 96.38 107 PRO A N 1
ATOM 838 C CA . PRO A 1 107 ? -3.966 12.634 6.028 1.00 96.38 107 PRO A CA 1
ATOM 839 C C . PRO A 1 107 ? -4.699 11.599 5.159 1.00 96.38 107 PRO A C 1
ATOM 841 O O . PRO A 1 107 ? -5.031 10.504 5.616 1.00 96.38 107 PRO A O 1
ATOM 844 N N . LYS A 1 108 ? -4.979 11.951 3.901 1.00 95.56 108 LYS A N 1
ATOM 845 C CA . LYS A 1 108 ? -5.764 11.144 2.955 1.00 95.56 108 LYS A CA 1
ATOM 846 C C . LYS A 1 108 ? -5.205 11.242 1.542 1.00 95.56 108 LYS A C 1
ATOM 848 O O . LYS A 1 108 ? -4.891 12.338 1.076 1.00 95.56 108 LYS A O 1
ATOM 853 N N . LEU A 1 109 ? -5.155 10.110 0.849 1.00 94.62 109 LEU A N 1
ATOM 854 C CA . LEU A 1 109 ? -4.860 10.033 -0.579 1.00 94.62 109 LEU A CA 1
ATOM 855 C C . LEU A 1 109 ? -6.161 9.988 -1.382 1.00 94.62 109 LEU A C 1
ATOM 857 O O . LEU A 1 109 ? -7.102 9.287 -1.016 1.00 94.62 109 LEU A O 1
ATOM 861 N N . LEU A 1 110 ? -6.193 10.731 -2.483 1.00 92.19 110 LEU A N 1
ATOM 862 C CA . LEU A 1 110 ? -7.316 10.849 -3.405 1.00 92.19 110 LEU A CA 1
ATOM 863 C C . LEU A 1 110 ? -6.834 10.490 -4.814 1.00 92.19 110 LEU A C 1
ATOM 865 O O . LEU A 1 110 ? -5.976 11.183 -5.375 1.00 92.19 110 LEU A O 1
ATOM 869 N N . HIS A 1 111 ? -7.398 9.438 -5.398 1.00 89.06 111 HIS A N 1
ATOM 870 C CA . HIS A 1 111 ? -7.176 9.035 -6.792 1.00 89.06 111 HIS A CA 1
ATOM 871 C C . HIS A 1 111 ? -8.307 8.111 -7.256 1.00 89.06 111 HIS A C 1
ATOM 873 O O . HIS A 1 111 ? -8.935 7.492 -6.407 1.00 89.06 111 HIS A O 1
ATOM 879 N N . ASN A 1 112 ? -8.574 8.035 -8.566 1.00 76.56 112 ASN A N 1
ATOM 880 C CA . ASN A 1 112 ? -9.553 7.112 -9.171 1.00 76.56 112 ASN A CA 1
ATOM 881 C C . ASN A 1 112 ? -10.888 7.024 -8.391 1.00 76.56 112 ASN A C 1
ATOM 883 O O . ASN A 1 112 ? -11.306 5.942 -7.985 1.00 76.56 112 ASN A O 1
ATOM 887 N N . ASP A 1 113 ? -11.481 8.184 -8.077 1.00 81.50 113 ASP A N 1
ATOM 888 C CA . ASP A 1 113 ? -12.696 8.362 -7.252 1.00 81.50 113 ASP A CA 1
ATOM 889 C C . ASP A 1 113 ? -12.682 7.709 -5.855 1.00 81.50 113 ASP A C 1
ATOM 891 O O . ASP A 1 113 ? -13.680 7.695 -5.135 1.00 81.50 113 ASP A O 1
ATOM 895 N N . SER A 1 114 ? -11.517 7.238 -5.422 1.00 86.69 114 SER A N 1
ATOM 896 C CA . SER A 1 114 ? -11.275 6.584 -4.147 1.00 86.69 114 SER A CA 1
ATOM 897 C C . SER A 1 114 ? -10.608 7.536 -3.157 1.00 86.69 114 SER A C 1
ATOM 899 O O . SER A 1 114 ? -9.764 8.369 -3.506 1.00 86.69 114 SER A O 1
ATOM 901 N N . VAL A 1 115 ? -10.969 7.379 -1.883 1.00 92.12 115 VAL A N 1
ATOM 902 C CA . VAL A 1 115 ? -10.361 8.092 -0.756 1.00 92.12 115 VAL A CA 1
ATOM 903 C C . VAL A 1 115 ? -9.735 7.071 0.179 1.00 92.12 115 VAL A C 1
ATOM 905 O O . VAL A 1 115 ? -10.438 6.282 0.806 1.00 92.12 115 VAL A O 1
ATOM 908 N N . VAL A 1 116 ? -8.410 7.104 0.300 1.00 93.62 116 VAL A N 1
ATOM 909 C CA . VAL A 1 116 ? -7.656 6.206 1.178 1.00 93.62 116 VAL A CA 1
ATOM 910 C C . VAL A 1 116 ? -7.146 6.995 2.373 1.00 93.62 116 VAL A C 1
ATOM 912 O O . VAL A 1 116 ? -6.362 7.932 2.224 1.00 93.62 116 VAL A O 1
ATOM 915 N N . SER A 1 117 ? -7.600 6.625 3.569 1.00 94.19 117 SER A N 1
ATOM 916 C CA . SER A 1 117 ? -7.122 7.244 4.808 1.00 94.19 117 SER A CA 1
ATOM 917 C C . SER A 1 117 ? -5.739 6.709 5.159 1.00 94.19 117 SER A C 1
ATOM 919 O O . SER A 1 117 ? -5.531 5.498 5.187 1.00 94.19 117 SER A O 1
ATOM 921 N N . LEU A 1 118 ? -4.805 7.617 5.431 1.00 94.88 118 LEU A N 1
ATOM 922 C CA . LEU A 1 118 ? -3.498 7.277 5.977 1.00 94.88 118 LEU A CA 1
ATOM 923 C C . LEU A 1 118 ? -3.563 7.229 7.508 1.00 94.88 118 LEU A C 1
ATOM 925 O O . LEU A 1 118 ? -4.547 7.651 8.124 1.00 94.88 118 LEU A O 1
ATOM 929 N N . GLN A 1 119 ? -2.506 6.708 8.129 1.00 95.19 119 GLN A N 1
ATOM 930 C CA . GLN A 1 119 ? -2.406 6.664 9.582 1.00 95.19 119 GLN A CA 1
ATOM 931 C C . GLN A 1 119 ? -2.401 8.090 10.165 1.00 95.19 119 GLN A C 1
ATOM 933 O O . GLN A 1 119 ? -1.797 9.021 9.629 1.00 95.19 119 GLN A O 1
ATOM 938 N N . LYS A 1 120 ? -3.102 8.267 11.280 1.00 95.44 120 LYS A N 1
ATOM 939 C CA . LYS A 1 120 ? -3.385 9.558 11.911 1.00 95.44 120 LYS A CA 1
ATOM 940 C C . LYS A 1 120 ? -2.176 10.068 12.686 1.00 95.44 120 LYS A C 1
ATOM 942 O O . LYS A 1 120 ? -1.429 9.283 13.266 1.00 95.44 120 LYS A O 1
ATOM 947 N N . VAL A 1 121 ? -2.026 11.384 12.769 1.00 94.56 121 VAL A N 1
ATOM 948 C CA . VAL A 1 121 ? -1.062 12.026 13.673 1.00 94.56 121 VAL A CA 1
ATOM 949 C C . VAL A 1 121 ? -1.832 12.727 14.782 1.00 94.56 121 VAL A C 1
ATOM 951 O O . VAL A 1 121 ? -2.719 13.540 14.522 1.00 94.56 121 VAL A O 1
ATOM 954 N N . ILE A 1 122 ? -1.518 12.379 16.024 1.00 94.88 122 ILE A N 1
ATOM 955 C CA . ILE A 1 122 ? -2.239 12.811 17.214 1.00 94.88 122 ILE A CA 1
ATOM 956 C C . ILE A 1 122 ? -1.276 13.557 18.118 1.00 94.88 122 ILE A C 1
ATOM 958 O O . ILE A 1 122 ? -0.259 13.022 18.562 1.00 94.88 122 ILE A O 1
ATOM 962 N N . LEU A 1 123 ? -1.616 14.814 18.371 1.00 93.81 123 LEU A N 1
ATOM 963 C CA . LEU A 1 123 ? -0.842 15.709 19.210 1.00 93.81 123 LEU A CA 1
ATOM 964 C C . LEU A 1 123 ? -1.676 16.053 20.437 1.00 93.81 123 LEU A C 1
ATOM 966 O O . LEU A 1 123 ? -2.707 16.722 20.338 1.00 93.81 123 LEU A O 1
ATOM 970 N N . ASN A 1 124 ? -1.239 15.564 21.588 1.00 94.12 124 ASN A N 1
ATOM 971 C CA . ASN A 1 124 ? -1.929 15.732 22.853 1.00 94.12 124 ASN A CA 1
ATOM 972 C C . ASN A 1 124 ? -1.307 16.870 23.666 1.00 94.12 124 ASN A C 1
ATOM 974 O O . ASN A 1 124 ? -0.091 16.938 23.848 1.00 94.12 124 ASN A O 1
ATOM 978 N N . GLY A 1 125 ? -2.150 17.746 24.200 1.00 93.38 125 GLY A N 1
ATOM 979 C CA . GLY A 1 125 ? -1.765 18.652 25.271 1.00 93.38 125 GLY A CA 1
ATOM 980 C C . GLY A 1 125 ? -1.650 17.915 26.607 1.00 93.38 125 GLY A C 1
ATOM 981 O O . GLY A 1 125 ? -2.389 16.964 26.867 1.00 93.38 125 GLY A O 1
ATOM 982 N N . ARG A 1 126 ? -0.734 18.350 27.478 1.00 93.12 126 ARG A N 1
ATOM 983 C CA . ARG A 1 126 ? -0.515 17.700 28.782 1.00 93.12 126 ARG A CA 1
ATOM 984 C C . ARG A 1 126 ? -1.766 17.716 29.670 1.00 93.12 126 ARG A C 1
ATOM 986 O O . ARG A 1 126 ? -2.166 16.670 30.166 1.00 93.12 126 ARG A O 1
ATOM 993 N N . GLY A 1 127 ? -2.431 18.866 29.778 1.00 93.69 127 GLY A N 1
ATOM 994 C CA . GLY A 1 127 ? -3.692 19.009 30.510 1.00 93.69 127 GLY A CA 1
ATOM 995 C C . GLY A 1 127 ? -4.839 18.176 29.925 1.00 93.69 127 GLY A C 1
ATOM 996 O O . GLY A 1 127 ? -5.692 17.705 30.673 1.00 93.69 127 GLY A O 1
ATOM 997 N N . PHE A 1 128 ? -4.845 17.926 28.611 1.00 94.88 128 PHE A N 1
ATOM 998 C CA . PHE A 1 128 ? -5.800 17.005 27.990 1.00 94.88 128 PHE A CA 1
ATOM 999 C C . PHE A 1 128 ? -5.582 15.560 28.437 1.00 94.88 128 PHE A C 1
ATOM 1001 O O . PHE A 1 128 ? -6.545 14.895 28.808 1.00 94.88 128 PHE A O 1
ATOM 1008 N N . VAL A 1 129 ? -4.333 15.086 28.445 1.00 94.31 129 VAL A N 1
ATOM 1009 C CA . VAL A 1 129 ? -4.001 13.732 28.921 1.00 94.31 129 VAL A CA 1
ATOM 1010 C C . VAL A 1 129 ? -4.333 13.579 30.403 1.00 94.31 129 VAL A C 1
ATOM 1012 O O . VAL A 1 129 ? -4.932 12.578 30.794 1.00 94.31 129 VAL A O 1
ATOM 1015 N N . ASP A 1 130 ? -4.006 14.584 31.217 1.00 95.00 130 ASP A N 1
ATOM 1016 C CA . ASP A 1 130 ? -4.311 14.580 32.650 1.00 95.00 130 ASP A CA 1
ATOM 1017 C C . ASP A 1 130 ? -5.830 14.543 32.894 1.00 95.00 130 ASP A C 1
ATOM 1019 O O . ASP A 1 130 ? -6.310 13.756 33.711 1.00 95.00 130 ASP A O 1
ATOM 1023 N N . LYS A 1 131 ? -6.612 15.327 32.137 1.00 94.94 131 LYS A N 1
ATOM 1024 C CA . LYS A 1 131 ? -8.079 15.295 32.219 1.00 94.94 131 LYS A CA 1
ATOM 1025 C C . LYS A 1 131 ? -8.658 13.966 31.741 1.00 94.94 131 LYS A C 1
ATOM 1027 O O . LYS A 1 131 ? -9.563 13.445 32.383 1.00 94.94 131 LYS A O 1
ATOM 1032 N N . GLN A 1 132 ? -8.129 13.404 30.656 1.00 94.75 132 GLN A N 1
ATOM 1033 C CA . GLN A 1 132 ? -8.545 12.096 30.159 1.00 94.75 132 GLN A CA 1
ATOM 1034 C C . GLN A 1 132 ? -8.328 11.023 31.230 1.00 94.75 132 GLN A C 1
ATOM 1036 O O . GLN A 1 132 ? -9.240 10.252 31.509 1.00 94.75 132 GLN A O 1
ATOM 1041 N N . LYS A 1 133 ? -7.161 11.018 31.887 1.00 95.56 133 LYS A N 1
ATOM 1042 C CA . LYS A 1 133 ? -6.882 10.118 33.011 1.00 95.56 133 LYS A CA 1
ATOM 1043 C C . LYS A 1 133 ? -7.878 10.318 34.157 1.00 95.56 133 LYS A C 1
ATOM 1045 O O . LYS A 1 133 ? -8.435 9.343 34.647 1.00 95.56 133 LYS A O 1
ATOM 1050 N N . GLN A 1 134 ? -8.148 11.569 34.531 1.00 95.62 134 GLN A N 1
ATOM 1051 C CA . GLN A 1 134 ? -9.122 11.895 35.574 1.00 95.62 134 GLN A CA 1
ATOM 1052 C C . GLN A 1 134 ? -10.533 11.381 35.243 1.00 95.62 134 GLN A C 1
ATOM 1054 O O . GLN A 1 134 ? -11.207 10.862 36.126 1.00 95.62 134 GLN A O 1
ATOM 1059 N N . ASP A 1 135 ? -10.977 11.492 33.987 1.00 94.94 135 ASP A N 1
ATOM 1060 C CA . ASP A 1 135 ? -12.292 10.995 33.559 1.00 94.94 135 ASP A CA 1
ATOM 1061 C C . ASP A 1 135 ? -12.396 9.464 33.708 1.00 94.94 135 ASP A C 1
ATOM 1063 O O . ASP A 1 135 ? -13.434 8.957 34.138 1.00 94.94 135 ASP A O 1
ATOM 1067 N N . TYR A 1 136 ? -11.318 8.728 33.411 1.00 96.25 136 TYR A N 1
ATOM 1068 C CA . TYR A 1 136 ? -11.243 7.284 33.662 1.00 96.25 136 TYR A CA 1
ATOM 1069 C C . TYR A 1 136 ? -11.206 6.952 35.158 1.00 96.25 136 TYR A C 1
ATOM 1071 O O . TYR A 1 136 ? -11.904 6.033 35.583 1.00 96.25 136 TYR A O 1
ATOM 1079 N N . ASP A 1 137 ? -10.448 7.703 35.961 1.00 96.31 137 ASP A N 1
ATOM 1080 C CA . ASP A 1 137 ? -10.394 7.519 37.417 1.00 96.31 137 ASP A CA 1
ATOM 1081 C C . ASP A 1 137 ? -11.772 7.767 38.065 1.00 96.31 137 ASP A C 1
ATOM 1083 O O . ASP A 1 137 ? -12.172 7.059 38.990 1.00 96.31 137 ASP A O 1
ATOM 1087 N N . ASP A 1 138 ? -12.535 8.750 37.579 1.00 94.81 138 ASP A N 1
ATOM 1088 C CA . ASP A 1 138 ? -13.891 9.030 38.063 1.00 94.81 138 ASP A CA 1
ATOM 1089 C C . ASP A 1 138 ? -14.904 7.964 37.618 1.00 94.81 138 ASP A C 1
ATOM 1091 O O . ASP A 1 138 ? -15.783 7.589 38.401 1.00 94.81 138 ASP A O 1
ATOM 1095 N N . TYR A 1 139 ? -14.752 7.411 36.412 1.00 96.25 139 TYR A N 1
ATOM 1096 C CA . TYR A 1 139 ? -15.541 6.258 35.975 1.00 96.25 139 TYR A CA 1
ATOM 1097 C C . TYR A 1 139 ? -15.219 4.994 36.788 1.00 96.25 139 TYR A C 1
ATOM 1099 O O . TYR A 1 139 ? -16.127 4.267 37.186 1.00 96.25 139 TYR A O 1
ATOM 1107 N N . ASP A 1 140 ? -13.951 4.755 37.123 1.00 96.19 140 ASP A N 1
ATOM 1108 C CA . ASP A 1 140 ? -13.547 3.644 37.991 1.00 96.19 140 ASP A CA 1
ATOM 1109 C C . ASP A 1 140 ? -14.126 3.786 39.412 1.00 96.19 140 ASP A C 1
ATOM 1111 O O . ASP A 1 140 ? -14.622 2.814 39.983 1.00 96.19 140 ASP A O 1
ATOM 1115 N N . LYS A 1 141 ? -14.175 5.007 39.968 1.00 95.50 141 LYS A N 1
ATOM 1116 C CA . LYS A 1 141 ? -14.895 5.272 41.231 1.00 95.50 141 LYS A CA 1
ATOM 1117 C C . LYS A 1 141 ? -16.384 4.949 41.121 1.00 95.50 141 LYS A C 1
ATOM 1119 O O . LYS A 1 141 ? -16.938 4.365 42.050 1.00 95.50 141 LYS A O 1
ATOM 1124 N N . PHE A 1 142 ? -17.028 5.304 40.008 1.00 94.88 142 PHE A N 1
ATOM 1125 C CA . PHE A 1 142 ? -18.420 4.932 39.753 1.00 94.88 142 PHE A CA 1
ATOM 1126 C C . PHE A 1 142 ? -18.592 3.408 39.715 1.00 94.88 142 PHE A C 1
ATOM 1128 O O . PHE A 1 142 ? -19.467 2.884 40.403 1.00 94.88 142 PHE A O 1
ATOM 1135 N N . LEU A 1 143 ? -17.720 2.683 39.009 1.00 94.50 143 LEU A N 1
ATOM 1136 C CA . LEU A 1 143 ? -17.761 1.221 38.974 1.00 94.50 143 LEU A CA 1
ATOM 1137 C C . LEU A 1 143 ? -17.591 0.605 40.366 1.00 94.50 143 LEU A C 1
ATOM 1139 O O . LEU A 1 143 ? -18.320 -0.319 40.712 1.00 94.50 143 LEU A O 1
ATOM 1143 N N . LYS A 1 144 ? -16.680 1.147 41.180 1.00 94.12 144 LYS A N 1
ATOM 1144 C CA . LYS A 1 144 ? -16.461 0.713 42.570 1.00 94.12 144 LYS A CA 1
ATOM 1145 C C . LYS A 1 144 ? -17.607 1.062 43.520 1.00 94.12 144 LYS A C 1
ATOM 1147 O O . LYS A 1 144 ? -17.723 0.430 44.563 1.00 94.12 144 LYS A O 1
ATOM 1152 N N . SER A 1 145 ? -18.430 2.058 43.189 1.00 92.31 145 SER A N 1
ATOM 1153 C CA . SER A 1 145 ? -19.630 2.391 43.968 1.00 92.31 145 SER A CA 1
ATOM 1154 C C . SER A 1 145 ? -20.767 1.387 43.771 1.00 92.31 145 SER A C 1
ATOM 1156 O O . SER A 1 145 ? -21.677 1.333 44.594 1.00 92.31 145 SER A O 1
ATOM 1158 N N . ILE A 1 146 ? -20.703 0.581 42.705 1.00 94.31 146 ILE A N 1
ATOM 1159 C CA . ILE A 1 146 ? -21.686 -0.460 42.427 1.00 94.31 146 ILE A CA 1
ATOM 1160 C C . ILE A 1 146 ? -21.377 -1.668 43.311 1.00 94.31 146 ILE A C 1
ATOM 1162 O O . ILE A 1 146 ? -20.341 -2.318 43.174 1.00 94.31 146 ILE A O 1
ATOM 1166 N N . VAL A 1 147 ? -22.308 -1.981 44.202 1.00 94.31 147 VAL A N 1
ATOM 1167 C CA . VAL A 1 147 ? -22.223 -3.103 45.130 1.00 94.31 147 VAL A CA 1
ATOM 1168 C C . VAL A 1 147 ? -22.621 -4.396 44.420 1.00 94.31 147 VAL A C 1
ATOM 1170 O O . VAL A 1 147 ? -23.670 -4.469 43.771 1.00 94.31 147 VAL A O 1
ATOM 1173 N N . ASP A 1 148 ? -21.802 -5.435 44.569 1.00 93.75 148 ASP A N 1
ATOM 1174 C CA . ASP A 1 148 ? -22.109 -6.772 44.060 1.00 93.75 148 ASP A CA 1
ATOM 1175 C C . ASP A 1 148 ? -23.197 -7.464 44.899 1.00 93.75 148 ASP A C 1
ATOM 1177 O O . ASP A 1 148 ? -23.283 -7.273 46.114 1.00 93.75 148 ASP A O 1
ATOM 1181 N N . LYS A 1 149 ? -24.006 -8.324 44.266 1.00 91.62 149 LYS A N 1
ATOM 1182 C CA . LYS A 1 149 ? -25.105 -9.044 44.935 1.00 91.62 149 LYS A CA 1
ATOM 1183 C C . LYS A 1 149 ? -24.638 -9.872 46.132 1.00 91.62 149 LYS A C 1
ATOM 1185 O O . LYS A 1 149 ? -25.367 -9.978 47.114 1.00 91.62 149 LYS A O 1
ATOM 1190 N N . SER A 1 150 ? -23.418 -10.411 46.090 1.00 93.81 150 SER A N 1
ATOM 1191 C CA . SER A 1 150 ? -22.826 -11.161 47.206 1.00 93.81 150 SER A CA 1
ATOM 1192 C C . SER A 1 150 ? -22.629 -10.327 48.478 1.00 93.81 150 SER A C 1
ATOM 1194 O O . SER A 1 150 ? -22.515 -10.887 49.566 1.00 93.81 150 SER A O 1
ATOM 1196 N N . GLN A 1 151 ? -22.617 -8.995 48.368 1.00 94.19 151 GLN A N 1
ATOM 1197 C CA . GLN A 1 151 ? -22.394 -8.079 49.486 1.00 94.19 151 GLN A CA 1
ATOM 1198 C C . GLN A 1 151 ? -23.689 -7.458 50.035 1.00 94.19 151 GLN A C 1
ATOM 1200 O O . GLN A 1 151 ? -23.634 -6.709 51.015 1.00 94.19 151 GLN A O 1
ATOM 1205 N N . TYR A 1 152 ? -24.863 -7.774 49.474 1.00 94.06 152 TYR A N 1
ATOM 1206 C CA . TYR A 1 152 ? -26.129 -7.131 49.861 1.00 94.06 152 TYR A CA 1
ATOM 1207 C C . TYR A 1 152 ? -26.487 -7.359 51.332 1.00 94.06 152 TYR A C 1
ATOM 1209 O O . TYR A 1 152 ? -26.896 -6.420 52.006 1.00 94.06 152 TYR A O 1
ATOM 1217 N N . ASP A 1 153 ? -26.231 -8.548 51.874 1.00 91.69 153 ASP A N 1
ATOM 1218 C CA . ASP A 1 153 ? -26.482 -8.855 53.292 1.00 91.69 153 ASP A CA 1
ATOM 1219 C C . ASP A 1 153 ? -25.611 -8.032 54.256 1.00 91.69 153 ASP A C 1
ATOM 1221 O O . ASP A 1 153 ? -25.933 -7.871 55.439 1.00 91.69 153 ASP A O 1
ATOM 1225 N N . SER A 1 154 ? -24.474 -7.532 53.769 1.00 92.31 154 SER A N 1
ATOM 1226 C CA . SER A 1 154 ? -23.549 -6.724 54.563 1.00 92.31 154 SER A CA 1
ATOM 1227 C C . SER A 1 154 ? -23.859 -5.229 54.508 1.00 92.31 154 SER A C 1
ATOM 1229 O O . SER A 1 154 ? -23.654 -4.550 55.510 1.00 92.31 154 SER A O 1
ATOM 1231 N N . ILE A 1 155 ? -24.372 -4.738 53.375 1.00 93.19 155 ILE A N 1
ATOM 1232 C CA . ILE A 1 155 ? -24.562 -3.302 53.117 1.00 93.19 155 ILE A CA 1
ATOM 1233 C C . ILE A 1 155 ? -26.039 -2.899 53.208 1.00 93.19 155 ILE A C 1
ATOM 1235 O O . ILE A 1 155 ? -26.350 -1.887 53.824 1.00 93.19 155 ILE A O 1
ATOM 1239 N N . TYR A 1 156 ? -26.950 -3.699 52.647 1.00 94.88 156 TYR A N 1
ATOM 1240 C CA . TYR A 1 156 ? -28.360 -3.335 52.464 1.00 94.88 156 TYR A CA 1
ATOM 1241 C C . TYR A 1 156 ? -29.333 -4.044 53.414 1.00 94.88 156 TYR A C 1
ATOM 1243 O O . TYR A 1 156 ? -30.543 -3.875 53.277 1.00 94.88 156 TYR A O 1
ATOM 1251 N N . LEU A 1 157 ? -28.848 -4.850 54.360 1.00 93.88 157 LEU A N 1
ATOM 1252 C CA . LEU A 1 157 ? -29.696 -5.538 55.337 1.00 93.88 157 LEU A CA 1
ATOM 1253 C C . LEU A 1 157 ? -29.970 -4.646 56.557 1.00 93.88 157 LEU A C 1
ATOM 1255 O O . LEU A 1 157 ? -29.052 -4.295 57.302 1.00 93.88 157 LEU A O 1
ATOM 1259 N N . ASP A 1 158 ? -31.241 -4.358 56.829 1.00 94.81 158 ASP A N 1
ATOM 1260 C CA . ASP A 1 158 ? -31.684 -3.529 57.954 1.00 94.81 158 ASP A CA 1
ATOM 1261 C C . ASP A 1 158 ? -31.700 -4.331 59.268 1.00 94.81 158 ASP A C 1
ATOM 1263 O O . ASP A 1 158 ? -32.738 -4.762 59.786 1.00 94.81 158 ASP A O 1
ATOM 1267 N N . ARG A 1 159 ? -30.502 -4.565 59.813 1.00 93.12 159 ARG A N 1
ATOM 1268 C CA . ARG A 1 159 ? -30.290 -5.367 61.031 1.00 93.12 159 ARG A CA 1
ATOM 1269 C C . ARG A 1 159 ? -31.026 -4.812 62.248 1.00 93.12 159 ARG A C 1
ATOM 1271 O O . ARG A 1 159 ? -31.471 -5.586 63.103 1.00 93.12 159 ARG A O 1
ATOM 1278 N N . ASP A 1 160 ? -31.191 -3.497 62.316 1.00 92.62 160 ASP A N 1
ATOM 1279 C CA . ASP A 1 160 ? -31.835 -2.841 63.446 1.00 92.62 160 ASP A CA 1
ATOM 1280 C C . ASP A 1 160 ? -33.339 -3.113 63.464 1.00 92.62 160 ASP A C 1
ATOM 1282 O O . ASP A 1 160 ? -33.888 -3.488 64.506 1.00 92.62 160 ASP A O 1
ATOM 1286 N N . ASN A 1 161 ? -34.028 -2.968 62.326 1.00 92.88 161 ASN A N 1
ATOM 1287 C CA . ASN A 1 161 ? -35.452 -3.296 62.254 1.00 92.88 161 ASN A CA 1
ATOM 1288 C C . ASN A 1 161 ? -35.713 -4.802 62.323 1.00 92.88 161 ASN A C 1
ATOM 1290 O O . ASN A 1 161 ? -36.701 -5.197 62.941 1.00 92.88 161 ASN A O 1
ATOM 1294 N N . ILE A 1 162 ? -34.820 -5.640 61.784 1.00 93.94 162 ILE A N 1
ATOM 1295 C CA . ILE A 1 162 ? -34.886 -7.098 61.982 1.00 93.94 162 ILE A CA 1
ATOM 1296 C C . ILE A 1 162 ? -34.879 -7.418 63.473 1.00 93.94 162 ILE A C 1
ATOM 1298 O O . ILE A 1 162 ? -35.764 -8.116 63.957 1.00 93.94 162 ILE A O 1
ATOM 1302 N N . SER A 1 163 ? -33.935 -6.852 64.227 1.00 93.62 163 SER A N 1
ATOM 1303 C CA . SER A 1 163 ? -33.833 -7.084 65.671 1.00 93.62 163 SER A CA 1
ATOM 1304 C C . SER A 1 163 ? -35.101 -6.647 66.416 1.00 93.62 163 SER A C 1
ATOM 1306 O O . SER A 1 163 ? -35.572 -7.344 67.318 1.00 93.62 163 SER A O 1
ATOM 1308 N N . ARG A 1 164 ? -35.707 -5.521 66.011 1.00 94.31 164 ARG A N 1
ATOM 1309 C CA . ARG A 1 164 ? -36.989 -5.052 66.567 1.00 94.31 164 ARG A CA 1
ATOM 1310 C C . ARG A 1 164 ? -38.142 -6.000 66.243 1.00 94.31 164 ARG A C 1
ATOM 1312 O O . ARG A 1 164 ? -38.956 -6.271 67.122 1.00 94.31 164 ARG A O 1
ATOM 1319 N N . ASP A 1 165 ? -38.227 -6.505 65.019 1.00 94.81 165 ASP A N 1
ATOM 1320 C CA . ASP A 1 165 ? -39.289 -7.425 64.604 1.00 94.81 165 ASP A CA 1
ATOM 1321 C C . ASP A 1 165 ? -39.151 -8.805 65.248 1.00 94.81 165 ASP A C 1
ATOM 1323 O O . ASP A 1 165 ? -40.153 -9.374 65.685 1.00 94.81 165 ASP A O 1
ATOM 1327 N N . ILE A 1 166 ? -37.920 -9.308 65.389 1.00 94.12 166 ILE A N 1
ATOM 1328 C CA . ILE A 1 166 ? -37.620 -10.524 66.157 1.00 94.12 166 ILE A CA 1
ATOM 1329 C C . ILE A 1 166 ? -38.137 -10.358 67.582 1.00 94.12 166 ILE A C 1
ATOM 1331 O O . ILE A 1 166 ? -38.893 -11.201 68.068 1.00 94.12 166 ILE A O 1
ATOM 1335 N N . ARG A 1 167 ? -37.797 -9.238 68.230 1.00 94.00 167 ARG A N 1
ATOM 1336 C CA . ARG A 1 167 ? -38.258 -8.946 69.586 1.00 94.00 167 ARG A CA 1
ATOM 1337 C C . ARG A 1 167 ? -39.782 -8.881 69.669 1.00 94.00 167 ARG A C 1
ATOM 1339 O O . ARG A 1 167 ? -40.357 -9.521 70.542 1.00 94.00 167 ARG A O 1
ATOM 1346 N N . LYS A 1 168 ? -40.451 -8.189 68.742 1.00 94.38 168 LYS A N 1
ATOM 1347 C CA . LYS A 1 168 ? -41.924 -8.142 68.688 1.00 94.38 168 LYS A CA 1
ATOM 1348 C C . LYS A 1 168 ? -42.539 -9.535 68.536 1.00 94.38 168 LYS A C 1
ATOM 1350 O O . LYS A 1 168 ? -43.535 -9.832 69.191 1.00 94.38 168 LYS A O 1
ATOM 1355 N N . ARG A 1 169 ? -41.957 -10.402 67.696 1.00 94.12 169 ARG A N 1
ATOM 1356 C CA . ARG A 1 169 ? -42.435 -11.782 67.504 1.00 94.12 169 ARG A CA 1
ATOM 1357 C C . ARG A 1 169 ? -42.241 -12.625 68.765 1.00 94.12 169 ARG A C 1
ATOM 1359 O O . ARG A 1 169 ? -43.159 -13.337 69.162 1.00 94.12 169 ARG A O 1
ATOM 1366 N N . GLN A 1 170 ? -41.086 -12.514 69.416 1.00 93.69 170 GLN A N 1
ATOM 1367 C CA . GLN A 1 170 ? -40.805 -13.186 70.687 1.00 93.69 170 GLN A CA 1
ATOM 1368 C C . GLN A 1 170 ? -41.746 -12.711 71.801 1.00 93.69 170 GLN A C 1
ATOM 1370 O O . GLN A 1 170 ? -42.304 -13.533 72.523 1.00 93.69 170 GLN A O 1
ATOM 1375 N N . GLU A 1 171 ? -41.977 -11.401 71.910 1.00 94.12 171 GLU A N 1
ATOM 1376 C CA . GLU A 1 171 ? -42.929 -10.819 72.862 1.00 94.12 171 GLU A CA 1
ATOM 1377 C C . GLU A 1 171 ? -44.361 -11.294 72.583 1.00 94.12 171 GLU A C 1
ATOM 1379 O O . GLU A 1 171 ? -45.091 -11.620 73.518 1.00 94.12 171 GLU A O 1
ATOM 1384 N N . TYR A 1 172 ? -44.761 -11.404 71.313 1.00 93.44 172 TYR A N 1
ATOM 1385 C CA . TYR A 1 172 ? -46.052 -11.973 70.926 1.00 93.44 172 TYR A CA 1
ATOM 1386 C C . TYR A 1 172 ? -46.202 -13.431 71.392 1.00 93.44 172 TYR A C 1
ATOM 1388 O O . TYR A 1 172 ? -47.183 -13.753 72.065 1.00 93.44 172 TYR A O 1
ATOM 1396 N N . TYR A 1 173 ? -45.211 -14.290 71.124 1.00 93.75 173 TYR A N 1
ATOM 1397 C CA . TYR A 1 173 ? -45.201 -15.682 71.595 1.00 93.75 173 TYR A CA 1
ATOM 1398 C C . TYR A 1 173 ? -45.230 -15.780 73.126 1.00 93.75 173 TYR A C 1
ATOM 1400 O O . TYR A 1 173 ? -46.011 -16.552 73.685 1.00 93.75 173 TYR A O 1
ATOM 1408 N N . PHE A 1 174 ? -44.443 -14.952 73.816 1.00 92.50 174 PHE A N 1
ATOM 1409 C CA . PHE A 1 174 ? -44.434 -14.901 75.276 1.00 92.50 174 PHE A CA 1
ATOM 1410 C C . PHE A 1 174 ? -45.784 -14.461 75.853 1.00 92.50 174 PHE A C 1
ATOM 1412 O O . PHE A 1 174 ? -46.237 -15.009 76.856 1.00 92.50 174 PHE A O 1
ATOM 1419 N N . ASN A 1 175 ? -46.456 -13.496 75.223 1.00 92.88 175 ASN A N 1
ATOM 1420 C CA . ASN A 1 175 ? -47.757 -13.014 75.678 1.00 92.88 175 ASN A CA 1
ATOM 1421 C C . ASN A 1 175 ? -48.861 -14.072 75.541 1.00 92.88 175 ASN A C 1
ATOM 1423 O O . ASN A 1 175 ? -49.721 -14.134 76.421 1.00 92.88 175 ASN A O 1
ATOM 1427 N N . ILE A 1 176 ? -48.826 -14.917 74.501 1.00 92.00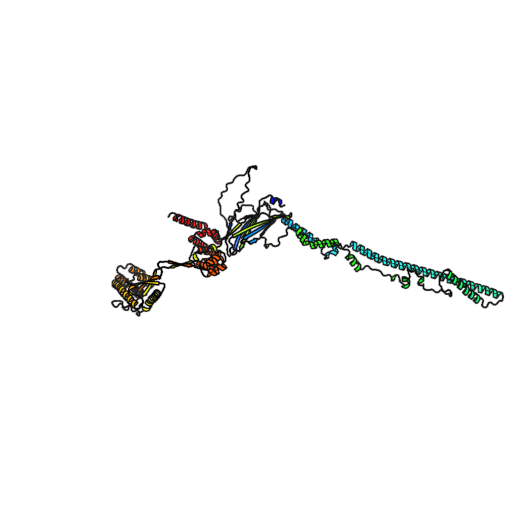 176 ILE A N 1
ATOM 1428 C CA . ILE A 1 176 ? -49.732 -16.074 74.370 1.00 92.00 176 ILE A CA 1
ATOM 1429 C C . ILE A 1 176 ? -49.510 -17.035 75.538 1.00 92.00 176 ILE A C 1
ATOM 1431 O O . ILE A 1 176 ? -50.439 -17.293 76.299 1.00 92.00 176 ILE A O 1
ATOM 1435 N N . TYR A 1 177 ? -48.263 -17.468 75.749 1.00 92.06 177 TYR A N 1
ATOM 1436 C CA . TYR A 1 177 ? -47.916 -18.350 76.865 1.00 92.06 177 TYR A CA 1
ATOM 1437 C C . TYR A 1 177 ? -48.351 -17.766 78.217 1.00 92.06 177 TYR A C 1
ATOM 1439 O O . TYR A 1 177 ? -48.989 -18.433 79.025 1.00 92.06 177 TYR A O 1
ATOM 1447 N N . LYS A 1 178 ? -48.050 -16.485 78.462 1.00 92.38 178 LYS A N 1
ATOM 1448 C CA . LYS A 1 178 ? -48.402 -15.794 79.707 1.00 92.38 178 LYS A CA 1
ATOM 1449 C C . LYS A 1 178 ? -49.914 -15.734 79.926 1.00 92.38 178 LYS A C 1
ATOM 1451 O O . LYS A 1 178 ? -50.357 -15.822 81.072 1.00 92.38 178 LYS A O 1
ATOM 1456 N N . LYS A 1 179 ? -50.698 -15.549 78.860 1.00 91.31 179 LYS A N 1
ATOM 1457 C CA . LYS A 1 179 ? -52.163 -15.542 78.923 1.00 91.31 179 LYS A CA 1
ATOM 1458 C C . LYS A 1 179 ? -52.688 -16.924 79.313 1.00 91.31 179 LYS A C 1
ATOM 1460 O O . LYS A 1 179 ? -53.431 -17.004 80.288 1.00 91.31 179 LYS A O 1
ATOM 1465 N N . ASP A 1 180 ? -52.243 -17.973 78.630 1.00 89.81 180 ASP A N 1
ATOM 1466 C CA . ASP A 1 180 ? -52.649 -19.357 78.901 1.00 89.81 180 ASP A CA 1
ATOM 1467 C C . ASP A 1 180 ? -52.240 -19.803 80.309 1.00 89.81 180 ASP A C 1
ATOM 1469 O O . ASP A 1 180 ? -53.029 -20.399 81.040 1.00 89.81 180 ASP A O 1
ATOM 1473 N N . MET A 1 181 ? -51.024 -19.445 80.728 1.00 91.00 181 MET A N 1
ATOM 1474 C CA . MET A 1 181 ? -50.520 -19.693 82.078 1.00 91.00 181 MET A CA 1
ATOM 1475 C C . MET A 1 181 ? -51.363 -18.987 83.135 1.00 91.00 181 MET A C 1
ATOM 1477 O O . MET A 1 181 ? -51.696 -19.574 84.162 1.00 91.00 181 MET A O 1
ATOM 1481 N N . LYS A 1 182 ? -51.744 -17.728 82.898 1.00 91.69 182 LYS A N 1
ATOM 1482 C CA . LYS A 1 182 ? -52.626 -16.999 83.812 1.00 91.69 182 LYS A CA 1
ATOM 1483 C C . LYS A 1 182 ? -54.001 -17.660 83.902 1.00 91.69 182 LYS A C 1
ATOM 1485 O O . LYS A 1 182 ? -54.510 -17.816 85.006 1.00 91.69 182 LYS A O 1
ATOM 1490 N N . GLU A 1 183 ? -54.583 -18.047 82.772 1.00 90.56 183 GLU A N 1
ATOM 1491 C CA . GLU A 1 183 ? -55.886 -18.711 82.724 1.00 90.56 183 GLU A CA 1
ATOM 1492 C C . GLU A 1 183 ? -55.874 -20.050 83.475 1.00 90.56 183 GLU A C 1
ATOM 1494 O O . GLU A 1 183 ? -56.760 -20.290 84.296 1.00 90.56 183 GLU A O 1
ATOM 1499 N N . GLN A 1 184 ? -54.822 -20.857 83.297 1.00 90.12 184 GLN A N 1
ATOM 1500 C CA . GLN A 1 184 ? -54.614 -22.091 84.060 1.00 90.12 184 GLN A CA 1
ATOM 1501 C C . GLN A 1 184 ? -54.468 -21.811 85.563 1.00 90.12 184 GLN A C 1
ATOM 1503 O O . GLN A 1 184 ? -55.129 -22.446 86.379 1.00 90.12 184 GLN A O 1
ATOM 1508 N N . MET A 1 185 ? -53.648 -20.833 85.955 1.00 90.12 185 MET A N 1
ATOM 1509 C CA . MET A 1 185 ? -53.463 -20.469 87.367 1.00 90.12 185 MET A CA 1
ATOM 1510 C C . MET A 1 185 ? -54.757 -19.961 88.018 1.00 90.12 185 MET A C 1
ATOM 1512 O O . MET A 1 185 ? -55.027 -20.257 89.184 1.00 90.12 185 MET A O 1
ATOM 1516 N N . ASP A 1 186 ? -55.556 -19.185 87.285 1.00 91.31 186 ASP A N 1
ATOM 1517 C CA . ASP A 1 186 ? -56.853 -18.691 87.750 1.00 91.31 186 ASP A CA 1
ATOM 1518 C C . ASP A 1 186 ? -57.888 -19.829 87.861 1.00 91.31 186 ASP A C 1
ATOM 1520 O O . ASP A 1 186 ? -58.800 -19.742 88.692 1.00 91.31 186 ASP A O 1
ATOM 1524 N N . TYR A 1 187 ? -57.759 -20.889 87.056 1.00 90.38 187 TYR A N 1
ATOM 1525 C CA . TYR A 1 187 ? -58.538 -22.122 87.178 1.00 90.38 187 TYR A CA 1
ATOM 1526 C C . TYR A 1 187 ? -58.125 -22.944 88.404 1.00 90.38 187 TYR A C 1
ATOM 1528 O O . TYR A 1 187 ? -58.995 -23.272 89.210 1.00 90.38 187 TYR A O 1
ATOM 1536 N N . GLU A 1 188 ? -56.829 -23.204 88.610 1.00 88.88 188 GLU A N 1
ATOM 1537 C CA . GLU A 1 188 ? -56.339 -23.966 89.772 1.00 88.88 188 GLU A CA 1
ATOM 1538 C C . GLU A 1 188 ? -56.742 -23.295 91.091 1.00 88.88 188 GLU A C 1
ATOM 1540 O O . GLU A 1 188 ? -57.304 -23.934 91.976 1.00 88.88 188 GLU A O 1
ATOM 1545 N N . LYS A 1 189 ? -56.568 -21.969 91.200 1.00 89.75 189 LYS A N 1
ATOM 1546 C CA . LYS A 1 189 ? -57.022 -21.204 92.376 1.00 89.75 189 LYS A CA 1
ATOM 1547 C C . LYS A 1 189 ? -58.522 -21.344 92.622 1.00 89.75 189 LYS A C 1
ATOM 1549 O O . LYS A 1 189 ? -58.949 -21.453 93.770 1.00 89.75 189 LYS A O 1
ATOM 1554 N N . TRP A 1 190 ? -59.326 -21.292 91.559 1.00 89.88 190 TRP A N 1
ATOM 1555 C CA . TRP A 1 190 ? -60.771 -21.479 91.667 1.00 89.88 190 TRP A CA 1
ATOM 1556 C C . TRP A 1 190 ? -61.113 -22.901 92.125 1.00 89.88 190 TRP A C 1
ATOM 1558 O O . TRP A 1 190 ? -61.924 -23.051 93.036 1.00 89.88 190 TRP A O 1
ATOM 1568 N N . LYS A 1 191 ? -60.465 -23.917 91.544 1.00 86.25 191 LYS A N 1
ATOM 1569 C CA . LYS A 1 191 ? -60.645 -25.330 91.886 1.00 86.25 191 LYS A CA 1
ATOM 1570 C C . LYS A 1 191 ? -60.313 -25.588 93.355 1.00 86.25 191 LYS A C 1
ATOM 1572 O O . LYS A 1 191 ? -61.164 -26.104 94.071 1.00 86.25 191 LYS A O 1
ATOM 1577 N N . THR A 1 192 ? -59.147 -25.145 93.829 1.00 86.56 192 THR A N 1
ATOM 1578 C CA . THR A 1 192 ? -58.741 -25.285 95.238 1.00 86.56 192 THR A CA 1
ATOM 1579 C C . THR A 1 192 ? -59.725 -24.599 96.179 1.00 86.56 192 THR A C 1
ATOM 1581 O O . THR A 1 192 ? -60.202 -25.219 97.123 1.00 86.56 192 THR A O 1
ATOM 1584 N N . LYS A 1 193 ? -60.103 -23.344 95.898 1.00 86.38 193 LYS A N 1
ATOM 1585 C CA . LYS A 1 193 ? -61.085 -22.627 96.723 1.00 86.38 193 LYS A CA 1
ATOM 1586 C C . LYS A 1 193 ? -62.426 -23.364 96.772 1.00 86.38 193 LYS A C 1
ATOM 1588 O O . LYS A 1 193 ? -63.078 -23.400 97.812 1.00 86.38 193 LYS A O 1
ATOM 1593 N N . ARG A 1 194 ? -62.848 -23.951 95.650 1.00 84.19 194 ARG A N 1
ATOM 1594 C CA . ARG A 1 194 ? -64.094 -24.710 95.575 1.00 84.19 194 ARG A CA 1
ATOM 1595 C C . ARG A 1 194 ? -64.025 -26.006 96.380 1.00 84.19 194 ARG A C 1
ATOM 1597 O O . ARG A 1 194 ? -64.962 -26.307 97.113 1.00 84.19 194 ARG A O 1
ATOM 1604 N N . GLU A 1 195 ? -62.914 -26.729 96.289 1.00 81.19 195 GLU A N 1
ATOM 1605 C CA . GLU A 1 195 ? -62.652 -27.923 97.097 1.00 81.19 195 GLU A CA 1
ATOM 1606 C C . GLU A 1 195 ? -62.626 -27.599 98.602 1.00 81.19 195 GLU A C 1
ATOM 1608 O O . GLU A 1 195 ? -63.182 -28.355 99.397 1.00 81.19 195 GLU A O 1
ATOM 1613 N N . GLU A 1 196 ? -62.051 -26.459 99.002 1.00 82.50 196 GLU A N 1
ATOM 1614 C CA . GLU A 1 196 ? -62.068 -25.967 100.389 1.00 82.50 196 GLU A CA 1
ATOM 1615 C C . GLU A 1 196 ? -63.485 -25.628 100.875 1.00 82.50 196 GLU A C 1
ATOM 1617 O O . GLU A 1 196 ? -63.860 -26.007 101.987 1.00 82.50 196 GLU A O 1
ATOM 1622 N N . GLU A 1 197 ? -64.287 -24.941 100.053 1.00 79.19 197 GLU A N 1
ATOM 1623 C CA . GLU A 1 197 ? -65.694 -24.643 100.351 1.00 79.19 197 GLU A CA 1
ATOM 1624 C C . GLU A 1 197 ? -66.498 -25.934 100.550 1.00 79.19 197 GLU A C 1
ATOM 1626 O O . GLU A 1 197 ? -67.204 -26.076 101.551 1.00 79.19 197 GLU A O 1
ATOM 1631 N N . ASP A 1 198 ? -66.367 -26.896 99.634 1.00 74.94 198 ASP A N 1
ATOM 1632 C CA . ASP A 1 198 ? -67.077 -28.172 99.721 1.00 74.94 198 ASP A CA 1
ATOM 1633 C C . ASP A 1 198 ? -66.608 -28.985 100.955 1.00 74.94 198 ASP A C 1
ATOM 1635 O O . ASP A 1 198 ? -67.441 -29.517 101.696 1.00 74.94 198 ASP A O 1
ATOM 1639 N N . ALA A 1 199 ? -65.304 -28.994 101.267 1.00 78.88 199 ALA A N 1
ATOM 1640 C CA . ALA A 1 199 ? -64.756 -29.643 102.464 1.00 78.88 199 ALA A CA 1
ATOM 1641 C C . ALA A 1 199 ? -65.236 -28.997 103.776 1.00 78.88 199 ALA A C 1
ATOM 1643 O O . ALA A 1 199 ? -65.589 -29.703 104.727 1.00 78.88 199 ALA A O 1
ATOM 1644 N N . TYR A 1 200 ? -65.288 -27.662 103.840 1.00 80.25 200 TYR A N 1
ATOM 1645 C CA . TYR A 1 200 ? -65.840 -26.932 104.984 1.00 80.25 200 TYR A CA 1
ATOM 1646 C C . TYR A 1 200 ? -67.312 -27.291 105.209 1.00 80.25 200 TYR A C 1
ATOM 1648 O O . TYR A 1 200 ? -67.735 -27.550 106.341 1.00 80.25 200 TYR A O 1
ATOM 1656 N N . MET A 1 201 ? -68.093 -27.354 104.130 1.00 72.06 201 MET A N 1
ATOM 1657 C CA . MET A 1 201 ? -69.508 -27.712 104.200 1.00 72.06 201 MET A CA 1
ATOM 1658 C C . MET A 1 201 ? -69.714 -29.145 104.691 1.00 72.06 201 MET A C 1
ATOM 1660 O O . MET A 1 201 ? -70.588 -29.391 105.527 1.00 72.06 201 MET A O 1
ATOM 1664 N N . ASP A 1 202 ? -68.897 -30.091 104.238 1.00 73.56 202 ASP A N 1
ATOM 1665 C CA . ASP A 1 202 ? -68.947 -31.460 104.743 1.00 73.56 202 ASP A CA 1
ATOM 1666 C C . ASP A 1 202 ? -68.545 -31.546 106.222 1.00 73.56 202 ASP A C 1
ATOM 1668 O O . ASP A 1 202 ? -69.235 -32.205 107.006 1.00 73.56 202 ASP A O 1
ATOM 1672 N N . ALA A 1 203 ? -67.523 -30.801 106.654 1.00 78.56 203 ALA A N 1
ATOM 1673 C CA . ALA A 1 203 ? -67.160 -30.703 108.068 1.00 78.56 203 ALA A CA 1
ATOM 1674 C C . ALA A 1 203 ? -68.316 -30.152 108.927 1.00 78.56 203 ALA A C 1
ATOM 1676 O O . ALA A 1 203 ? -68.588 -30.667 110.016 1.00 78.56 203 ALA A O 1
ATOM 1677 N N . MET A 1 204 ? -69.049 -29.152 108.427 1.00 77.12 204 MET A N 1
ATOM 1678 C CA . MET A 1 204 ? -70.222 -28.587 109.103 1.00 77.12 204 MET A CA 1
ATOM 1679 C C . MET A 1 204 ? -71.369 -29.597 109.240 1.00 77.12 204 MET A C 1
ATOM 1681 O O . MET A 1 204 ? -71.973 -29.690 110.315 1.00 77.12 204 MET A O 1
ATOM 1685 N N . LYS A 1 205 ? -71.639 -30.399 108.200 1.00 75.69 205 LYS A N 1
ATOM 1686 C CA . LYS A 1 205 ? -72.628 -31.492 108.265 1.00 75.69 205 LYS A CA 1
ATOM 1687 C C . LYS A 1 205 ? -72.237 -32.535 109.307 1.00 75.69 205 LYS A C 1
ATOM 1689 O O . LYS A 1 205 ? -73.069 -32.907 110.139 1.00 75.69 205 LYS A O 1
ATOM 1694 N N . ILE A 1 206 ? -70.978 -32.978 109.290 1.00 78.19 206 ILE A N 1
ATOM 1695 C CA . ILE A 1 206 ? -70.448 -33.957 110.248 1.00 78.19 206 ILE A CA 1
ATOM 1696 C C . ILE A 1 206 ? -70.582 -33.419 111.673 1.00 78.19 206 ILE A C 1
ATOM 1698 O O . ILE A 1 206 ? -71.094 -34.119 112.547 1.00 78.19 206 ILE A O 1
ATOM 1702 N N . ARG A 1 207 ? -70.198 -32.158 111.908 1.00 77.31 207 ARG A N 1
ATOM 1703 C CA . ARG A 1 207 ? -70.324 -31.511 113.220 1.00 77.31 207 ARG A CA 1
ATOM 1704 C C . ARG A 1 207 ? -71.764 -31.545 113.728 1.00 77.31 207 ARG A C 1
ATOM 1706 O O . ARG A 1 207 ? -72.005 -32.006 114.842 1.00 77.31 207 ARG A O 1
ATOM 1713 N N . TYR A 1 208 ? -72.715 -31.092 112.909 1.00 81.19 208 TYR A N 1
ATOM 1714 C CA . TYR A 1 208 ? -74.131 -31.058 113.282 1.00 81.19 208 TYR A CA 1
ATOM 1715 C C . TYR A 1 208 ? -74.680 -32.458 113.585 1.00 81.19 208 TYR A C 1
ATOM 1717 O O . TYR A 1 208 ? -75.346 -32.661 114.603 1.00 81.19 208 TYR A O 1
ATOM 1725 N N . LYS A 1 209 ? -74.365 -33.438 112.727 1.00 82.25 209 LYS A N 1
ATOM 1726 C CA . LYS A 1 209 ? -74.746 -34.845 112.906 1.00 82.25 209 LYS A CA 1
ATOM 1727 C C . LYS A 1 209 ? -74.272 -35.375 114.261 1.00 82.25 209 LYS A C 1
ATOM 1729 O O . LYS A 1 209 ? -75.077 -35.894 115.034 1.00 82.25 209 LYS A O 1
ATOM 1734 N N . THR A 1 210 ? -72.988 -35.202 114.561 1.00 81.12 210 THR A N 1
ATOM 1735 C CA . THR A 1 210 ? -72.362 -35.667 115.805 1.00 81.12 210 THR A CA 1
ATOM 1736 C C . THR A 1 210 ? -72.990 -35.011 117.034 1.00 81.12 210 THR A C 1
ATOM 1738 O O . THR A 1 210 ? -73.323 -35.690 118.008 1.00 81.12 210 THR A O 1
ATOM 1741 N N . GLU A 1 211 ? -73.237 -33.702 116.985 1.00 84.06 211 GLU A N 1
ATOM 1742 C CA . GLU A 1 211 ? -73.874 -32.977 118.087 1.00 84.06 211 GLU A CA 1
ATOM 1743 C C . GLU A 1 211 ? -75.292 -33.494 118.374 1.00 84.06 211 GLU A C 1
ATOM 1745 O O . GLU A 1 211 ? -75.645 -33.757 119.532 1.00 84.06 211 GLU A O 1
ATOM 1750 N N . GLN A 1 212 ? -76.105 -33.693 117.327 1.00 84.00 212 GLN A N 1
ATOM 1751 C CA . GLN A 1 212 ? -77.450 -34.238 117.500 1.00 84.00 212 GLN A CA 1
ATOM 1752 C C . GLN A 1 212 ? -77.406 -35.676 118.019 1.00 84.00 212 GLN A C 1
ATOM 1754 O O . GLN A 1 212 ? -78.156 -35.987 118.944 1.00 84.00 212 GLN A O 1
ATOM 1759 N N . TYR A 1 213 ? -76.511 -36.526 117.513 1.00 84.94 213 TYR A N 1
ATOM 1760 C CA . TYR A 1 213 ? -76.345 -37.892 118.017 1.00 84.94 213 TYR A CA 1
ATOM 1761 C C . TYR A 1 213 ? -76.138 -37.906 119.537 1.00 84.94 213 TYR A C 1
ATOM 1763 O O . TYR A 1 213 ? -76.917 -38.522 120.269 1.00 84.94 213 TYR A O 1
ATOM 1771 N N . HIS A 1 214 ? -75.167 -37.135 120.040 1.00 84.75 214 HIS A N 1
ATOM 1772 C CA . HIS A 1 214 ? -74.901 -37.059 121.478 1.00 84.75 214 HIS A CA 1
ATOM 1773 C C . HIS A 1 214 ? -76.074 -36.476 122.271 1.00 84.75 214 HIS A C 1
ATOM 1775 O O . HIS A 1 214 ? -76.365 -36.933 123.376 1.00 84.75 214 HIS A O 1
ATOM 1781 N N . ARG A 1 215 ? -76.785 -35.486 121.721 1.00 86.69 215 ARG A N 1
ATOM 1782 C CA . ARG A 1 215 ? -77.980 -34.914 122.356 1.00 86.69 215 ARG A CA 1
ATOM 1783 C C . ARG A 1 215 ? -79.087 -35.956 122.537 1.00 86.69 215 ARG A C 1
ATOM 1785 O O . ARG A 1 215 ? -79.697 -35.999 123.604 1.00 86.69 215 ARG A O 1
ATOM 1792 N N . TYR A 1 216 ? -79.370 -36.769 121.520 1.00 86.69 216 TYR A N 1
ATOM 1793 C CA . TYR A 1 216 ? -80.381 -37.828 121.611 1.00 86.69 216 TYR A CA 1
ATOM 1794 C C . TYR A 1 216 ? -79.913 -38.995 122.483 1.00 86.69 216 TYR A C 1
ATOM 1796 O O . TYR A 1 216 ? -80.713 -39.501 123.266 1.00 86.69 216 TYR A O 1
ATOM 1804 N N . ALA A 1 217 ? -78.626 -39.353 122.431 1.00 85.25 217 ALA A N 1
ATOM 1805 C CA . ALA A 1 217 ? -78.031 -40.335 123.334 1.00 85.25 217 ALA A CA 1
ATOM 1806 C C . ALA A 1 217 ? -78.213 -39.933 124.806 1.00 85.25 217 ALA A C 1
ATOM 1808 O O . ALA A 1 217 ? -78.691 -40.736 125.601 1.00 85.25 217 ALA A O 1
ATOM 1809 N N . ARG A 1 218 ? -77.920 -38.671 125.160 1.00 84.06 218 ARG A N 1
ATOM 1810 C CA . ARG A 1 218 ? -78.138 -38.147 126.520 1.00 84.06 218 ARG A CA 1
ATOM 1811 C C . ARG A 1 218 ? -79.602 -38.197 126.929 1.00 84.06 218 ARG A C 1
ATOM 1813 O O . ARG A 1 218 ? -79.909 -38.719 127.988 1.00 84.06 218 ARG A O 1
ATOM 1820 N N . LYS A 1 219 ? -80.520 -37.750 126.064 1.00 87.56 219 LYS A N 1
ATOM 1821 C CA . LYS A 1 219 ? -81.964 -37.851 126.340 1.00 87.56 219 LYS A CA 1
ATOM 1822 C C . LYS A 1 219 ? -82.413 -39.290 126.581 1.00 87.56 219 LYS A C 1
ATOM 1824 O O . LYS A 1 219 ? -83.269 -39.512 127.432 1.00 87.56 219 LYS A O 1
ATOM 1829 N N . ALA A 1 220 ? -81.860 -40.244 125.832 1.00 85.94 220 ALA A N 1
ATOM 1830 C CA . ALA A 1 220 ? -82.127 -41.656 126.051 1.00 85.94 220 ALA A CA 1
ATOM 1831 C C . ALA A 1 220 ? -81.644 -42.097 127.434 1.00 85.94 220 ALA A C 1
ATOM 1833 O O . ALA A 1 220 ? -82.426 -42.702 128.156 1.00 85.94 220 ALA A O 1
ATOM 1834 N N . ILE A 1 221 ? -80.410 -41.735 127.806 1.00 84.56 221 ILE A N 1
ATOM 1835 C CA . ILE A 1 221 ? -79.815 -42.037 129.115 1.00 84.56 221 ILE A CA 1
ATOM 1836 C C . ILE A 1 221 ? -80.651 -41.422 130.242 1.00 84.56 221 ILE A C 1
ATOM 1838 O O . ILE A 1 221 ? -81.102 -42.142 131.129 1.00 84.56 221 ILE A O 1
ATOM 1842 N N . ASP A 1 222 ? -80.944 -40.124 130.177 1.00 85.06 222 ASP A N 1
ATOM 1843 C CA . ASP A 1 222 ? -81.741 -39.420 131.187 1.00 85.06 222 ASP A CA 1
ATOM 1844 C C . ASP A 1 222 ? -83.127 -40.057 131.352 1.00 85.06 222 ASP A C 1
ATOM 1846 O O . ASP A 1 222 ? -83.631 -40.206 132.465 1.00 85.06 222 ASP A O 1
ATOM 1850 N N . HIS A 1 223 ? -83.756 -40.461 130.242 1.00 84.38 223 HIS A N 1
ATOM 1851 C CA . HIS A 1 223 ? -85.055 -41.126 130.269 1.00 84.38 223 HIS A CA 1
ATOM 1852 C C . HIS A 1 223 ? -84.958 -42.558 130.812 1.00 84.38 223 HIS A C 1
ATOM 1854 O O . HIS A 1 223 ? -85.835 -42.969 131.567 1.00 84.38 223 HIS A O 1
ATOM 1860 N N . THR A 1 224 ? -83.886 -43.299 130.499 1.00 82.06 224 THR A N 1
ATOM 1861 C CA . THR A 1 224 ? -83.640 -44.619 131.102 1.00 82.06 224 THR A CA 1
ATOM 1862 C C . THR A 1 224 ? -83.405 -44.517 132.603 1.00 82.06 224 THR A C 1
ATOM 1864 O O . THR A 1 224 ? -84.026 -45.271 133.341 1.00 82.06 224 THR A O 1
ATOM 1867 N N . VAL A 1 225 ? -82.601 -43.553 133.069 1.00 80.56 225 VAL A N 1
ATOM 1868 C CA . VAL A 1 225 ? -82.359 -43.312 134.500 1.00 80.56 225 VAL A CA 1
ATOM 1869 C C . VAL A 1 225 ? -83.669 -42.965 135.204 1.00 80.56 225 VAL A C 1
ATOM 1871 O O . VAL A 1 225 ? -83.982 -43.558 136.232 1.00 80.56 225 VAL A O 1
ATOM 1874 N N . ARG A 1 226 ? -84.483 -42.071 134.623 1.00 81.19 226 ARG A N 1
ATOM 1875 C CA . ARG A 1 226 ? -85.799 -41.715 135.177 1.00 81.19 226 ARG A CA 1
ATOM 1876 C C . ARG A 1 226 ? -86.728 -42.930 135.286 1.00 81.19 226 ARG A C 1
ATOM 1878 O O . ARG A 1 226 ? -87.276 -43.170 136.355 1.00 81.19 226 ARG A O 1
ATOM 1885 N N . ASN A 1 227 ? -86.871 -43.718 134.219 1.00 84.12 227 ASN A N 1
ATOM 1886 C CA . ASN A 1 227 ? -87.720 -44.914 134.234 1.00 84.12 227 ASN A CA 1
ATOM 1887 C C . ASN A 1 227 ? -87.221 -45.974 135.226 1.00 84.12 227 ASN A C 1
ATOM 1889 O O . ASN A 1 227 ? -88.039 -46.609 135.885 1.00 84.12 227 ASN A O 1
ATOM 1893 N N . MET A 1 228 ? -85.901 -46.136 135.364 1.00 75.88 228 MET A N 1
ATOM 1894 C CA . MET A 1 228 ? -85.295 -47.080 136.305 1.00 75.88 228 MET A CA 1
ATOM 1895 C C . MET A 1 228 ? -85.584 -46.696 137.765 1.00 75.88 228 MET A C 1
ATOM 1897 O O . MET A 1 228 ? -85.904 -47.570 138.562 1.00 75.88 228 MET A O 1
ATOM 1901 N N . VAL A 1 229 ? -85.549 -45.398 138.104 1.00 78.31 229 VAL A N 1
ATOM 1902 C CA . VAL A 1 229 ? -85.937 -44.885 139.437 1.00 78.31 229 VAL A CA 1
ATOM 1903 C C . VAL A 1 229 ? -87.436 -45.075 139.710 1.00 78.31 229 VAL A C 1
ATOM 1905 O O . VAL A 1 229 ? -87.834 -45.334 140.840 1.00 78.31 229 VAL A O 1
ATOM 1908 N N . GLU A 1 230 ? -88.275 -44.978 138.678 1.00 82.25 230 GLU A N 1
ATOM 1909 C CA . GLU A 1 230 ? -89.733 -45.129 138.776 1.00 82.25 230 GLU A CA 1
ATOM 1910 C C . GLU A 1 230 ? -90.224 -46.594 138.670 1.00 82.25 230 GLU A C 1
ATOM 1912 O O . GLU A 1 230 ? -91.431 -46.816 138.572 1.00 82.25 230 GLU A O 1
ATOM 1917 N N . ASN A 1 231 ? -89.326 -47.595 138.668 1.00 72.12 231 ASN A N 1
ATOM 1918 C CA . ASN A 1 231 ? -89.630 -49.022 138.437 1.00 72.12 231 ASN A CA 1
ATOM 1919 C C . ASN A 1 231 ? -90.425 -49.304 137.139 1.00 72.12 231 ASN A C 1
ATOM 1921 O O . ASN A 1 231 ? -91.246 -50.222 137.075 1.00 72.12 231 ASN A O 1
ATOM 1925 N N . LYS A 1 232 ? -90.182 -48.524 136.080 1.00 79.62 232 LYS A N 1
ATOM 1926 C CA . LYS A 1 232 ? -90.766 -48.715 134.741 1.00 79.62 232 LYS A CA 1
ATOM 1927 C C . LYS A 1 232 ? -89.787 -49.432 133.812 1.00 79.62 232 LYS A C 1
ATOM 1929 O O . LYS A 1 232 ? -88.574 -49.287 133.941 1.00 79.62 232 LYS A O 1
ATOM 1934 N N . ASP A 1 233 ? -90.320 -50.153 132.825 1.00 79.38 233 ASP A N 1
ATOM 1935 C CA . ASP A 1 233 ? -89.513 -50.820 131.797 1.00 79.38 233 ASP A CA 1
ATOM 1936 C C . ASP A 1 233 ? -88.633 -49.813 131.024 1.00 79.38 233 ASP A C 1
ATOM 1938 O O . ASP A 1 233 ? -89.057 -48.713 130.641 1.00 79.38 233 ASP A O 1
ATOM 1942 N N . THR A 1 234 ? -87.373 -50.193 130.826 1.00 78.81 234 THR A N 1
ATOM 1943 C CA . THR A 1 234 ? -86.335 -49.403 130.151 1.00 78.81 234 THR A CA 1
ATOM 1944 C C . THR A 1 234 ? -85.899 -50.027 128.825 1.00 78.81 234 THR A C 1
ATOM 1946 O O . THR A 1 234 ? -85.147 -49.397 128.071 1.00 78.81 234 THR A O 1
ATOM 1949 N N . THR A 1 235 ? -86.376 -51.234 128.496 1.00 74.31 235 THR A N 1
ATOM 1950 C CA . THR A 1 235 ? -85.990 -51.919 127.262 1.00 74.31 235 THR A CA 1
ATOM 1951 C C . THR A 1 235 ? -86.448 -51.146 126.022 1.00 74.31 235 THR A C 1
ATOM 1953 O O . THR A 1 235 ? -87.531 -50.570 125.945 1.00 74.31 235 THR A O 1
ATOM 1956 N N . GLY A 1 236 ? -85.552 -51.041 125.037 1.00 79.88 236 GLY A N 1
ATOM 1957 C CA . GLY A 1 236 ? -85.822 -50.368 123.761 1.00 79.88 236 GLY A CA 1
ATOM 1958 C C . GLY A 1 236 ? -85.826 -48.828 123.774 1.00 79.88 236 GLY A C 1
ATOM 1959 O O . GLY A 1 236 ? -85.924 -48.223 122.703 1.00 79.88 236 GLY A O 1
ATOM 1960 N N . LEU A 1 237 ? -85.659 -48.156 124.923 1.00 79.50 237 LEU A N 1
ATOM 1961 C CA . LEU A 1 237 ? -85.669 -46.682 124.999 1.00 79.50 237 LEU A CA 1
ATOM 1962 C C . LEU A 1 237 ? -84.580 -46.028 124.133 1.00 79.50 237 LEU A C 1
ATOM 1964 O O . LEU A 1 237 ? -84.848 -45.054 123.427 1.00 79.50 237 LEU A O 1
ATOM 1968 N N . HIS A 1 238 ? -83.359 -46.567 124.166 1.00 82.12 238 HIS A N 1
ATOM 1969 C CA . HIS A 1 238 ? -82.240 -46.044 123.379 1.00 82.12 238 HIS A CA 1
ATOM 1970 C C . HIS A 1 238 ? -82.511 -46.140 121.874 1.00 82.12 238 HIS A C 1
ATOM 1972 O O . HIS A 1 238 ? -82.377 -45.147 121.159 1.00 82.12 238 HIS A O 1
ATOM 1978 N N . ALA A 1 239 ? -83.004 -47.294 121.413 1.00 84.31 239 ALA A N 1
ATOM 1979 C CA . ALA A 1 239 ? -83.388 -47.503 120.019 1.00 84.31 239 ALA A CA 1
ATOM 1980 C C . ALA A 1 239 ? -84.482 -46.517 119.570 1.00 84.31 239 ALA A C 1
ATOM 1982 O O . ALA A 1 239 ? -84.411 -45.971 118.469 1.00 84.31 239 ALA A O 1
ATOM 1983 N N . LYS A 1 240 ? -85.458 -46.208 120.439 1.00 85.94 240 LYS A N 1
ATOM 1984 C CA . LYS A 1 240 ? -86.497 -45.203 120.157 1.00 85.94 240 LYS A CA 1
ATOM 1985 C C . LYS A 1 240 ? -85.908 -43.804 119.941 1.00 85.94 240 LYS A C 1
ATOM 1987 O O . LYS A 1 240 ? -86.271 -43.145 118.968 1.00 85.94 240 LYS A O 1
ATOM 1992 N N . TYR A 1 241 ? -85.012 -43.345 120.817 1.00 85.56 241 TYR A N 1
ATOM 1993 C CA . TYR A 1 241 ? -84.372 -42.030 120.672 1.00 85.56 241 TYR A CA 1
ATOM 1994 C C . TYR A 1 241 ? -83.401 -41.972 119.487 1.00 85.56 241 TYR A C 1
ATOM 1996 O O . TYR A 1 241 ? -83.330 -40.928 118.840 1.00 85.56 241 TYR A O 1
ATOM 2004 N N . MET A 1 242 ? -82.714 -43.070 119.158 1.00 85.81 242 MET A N 1
ATOM 2005 C CA . MET A 1 242 ? -81.845 -43.143 117.979 1.00 85.81 242 MET A CA 1
ATOM 2006 C C . MET A 1 242 ? -82.630 -43.120 116.666 1.00 85.81 242 MET A C 1
ATOM 2008 O O . MET A 1 242 ? -82.276 -42.362 115.767 1.00 85.81 242 MET A O 1
ATOM 2012 N N . LYS A 1 243 ? -83.778 -43.808 116.593 1.00 85.88 243 LYS A N 1
ATOM 2013 C CA . LYS A 1 243 ? -84.709 -43.696 115.455 1.00 85.88 243 LYS A CA 1
ATOM 2014 C C . LYS A 1 243 ? -85.224 -42.261 115.277 1.00 85.88 243 LYS A C 1
ATOM 2016 O O . LYS A 1 243 ? -85.420 -41.774 114.163 1.00 85.88 243 LYS A O 1
ATOM 2021 N N . ASP A 1 244 ? -85.432 -41.561 116.391 1.00 83.69 244 ASP A N 1
ATOM 2022 C CA . ASP A 1 244 ? -85.817 -40.151 116.406 1.00 83.69 244 ASP A CA 1
ATOM 2023 C C . ASP A 1 244 ? -84.677 -39.215 115.966 1.00 83.69 244 ASP A C 1
ATOM 2025 O O . ASP A 1 244 ? -84.943 -38.257 115.236 1.00 83.69 244 ASP A O 1
ATOM 2029 N N . TYR A 1 245 ? -83.432 -39.502 116.361 1.00 86.44 245 TYR A N 1
ATOM 2030 C CA . TYR A 1 245 ? -82.223 -38.833 115.875 1.00 86.44 245 TYR A CA 1
ATOM 2031 C C . TYR A 1 245 ? -82.073 -38.994 114.364 1.00 86.44 245 TYR A C 1
ATOM 2033 O O . TYR A 1 245 ? -81.964 -37.980 113.679 1.00 86.44 245 TYR A O 1
ATOM 2041 N N . GLU A 1 246 ? -82.126 -40.217 113.837 1.00 82.25 246 GLU A N 1
ATOM 2042 C CA . GLU A 1 246 ? -81.980 -40.478 112.402 1.00 82.25 246 GLU A CA 1
ATOM 2043 C C . GLU A 1 246 ? -83.033 -39.703 111.615 1.00 82.25 246 GLU A C 1
ATOM 2045 O O . GLU A 1 246 ? -82.702 -38.896 110.749 1.00 82.25 246 GLU A O 1
ATOM 2050 N N . ARG A 1 247 ? -84.309 -39.841 111.995 1.00 83.69 247 ARG A N 1
ATOM 2051 C CA . ARG A 1 247 ? -85.425 -39.171 111.318 1.00 83.69 247 ARG A CA 1
ATOM 2052 C C . ARG A 1 247 ? -85.324 -37.645 111.372 1.00 83.69 247 ARG A C 1
ATOM 2054 O O . ARG A 1 247 ? -85.550 -36.978 110.363 1.00 83.69 247 ARG A O 1
ATOM 2061 N N . LYS A 1 248 ? -85.036 -37.062 112.543 1.00 82.50 248 LYS A N 1
ATOM 2062 C CA . LYS A 1 248 ? -85.043 -35.596 112.722 1.00 82.50 248 LYS A CA 1
ATOM 2063 C C . LYS A 1 248 ? -83.769 -34.935 112.199 1.00 82.50 248 LYS A C 1
ATOM 2065 O O . LYS A 1 248 ? -83.863 -33.863 111.607 1.00 82.50 248 LYS A O 1
ATOM 2070 N N . THR A 1 249 ? -82.612 -35.571 112.367 1.00 81.19 249 THR A N 1
ATOM 2071 C CA . THR A 1 249 ? -81.321 -35.064 111.873 1.00 81.19 249 THR A CA 1
ATOM 2072 C C . THR A 1 249 ? -81.267 -35.147 110.353 1.00 81.19 249 THR A C 1
ATOM 2074 O O . THR A 1 249 ? -80.921 -34.155 109.720 1.00 81.19 249 THR A O 1
ATOM 2077 N N . LYS A 1 250 ? -81.736 -36.251 109.753 1.00 76.56 250 LYS A N 1
ATOM 2078 C CA . LYS A 1 250 ? -81.884 -36.384 108.295 1.00 76.56 250 LYS A CA 1
ATOM 2079 C C . LYS A 1 250 ? -82.809 -35.312 107.713 1.00 76.56 250 LYS A C 1
ATOM 2081 O O . LYS A 1 250 ? -82.452 -34.645 106.749 1.00 76.56 250 LYS A O 1
ATOM 2086 N N . LYS A 1 251 ? -83.954 -35.046 108.358 1.00 79.69 251 LYS A N 1
ATOM 2087 C CA . LYS A 1 251 ? -84.866 -33.962 107.945 1.00 79.69 251 LYS A CA 1
ATOM 2088 C C . LYS A 1 251 ? -84.223 -32.571 108.035 1.00 79.69 251 LYS A C 1
ATOM 2090 O O . LYS A 1 251 ? -84.503 -31.730 107.186 1.00 79.69 251 LYS A O 1
ATOM 2095 N N . HIS A 1 252 ? -83.396 -32.308 109.049 1.00 77.19 252 HIS A N 1
ATOM 2096 C CA . HIS A 1 252 ? -82.694 -31.027 109.169 1.00 77.19 252 HIS A CA 1
ATOM 2097 C C . HIS A 1 252 ? -81.577 -30.885 108.134 1.00 77.19 252 HIS A C 1
ATOM 2099 O O . HIS A 1 252 ? -81.511 -29.852 107.483 1.00 77.19 252 HIS A O 1
ATOM 2105 N N . ILE A 1 253 ? -80.756 -31.920 107.933 1.00 74.12 253 ILE A N 1
ATOM 2106 C CA . ILE A 1 253 ? -79.697 -31.923 106.914 1.00 74.12 253 ILE A CA 1
ATOM 2107 C C . ILE A 1 253 ? -80.305 -31.758 105.516 1.00 74.12 253 ILE A C 1
ATOM 2109 O O . ILE A 1 253 ? -79.812 -30.947 104.746 1.00 74.12 253 ILE A O 1
ATOM 2113 N N . SER A 1 254 ? -81.423 -32.429 105.213 1.00 71.56 254 SER A N 1
ATOM 2114 C CA . SER A 1 254 ? -82.145 -32.235 103.948 1.00 71.56 254 SER A CA 1
ATOM 2115 C C . SER A 1 254 ? -82.649 -30.801 103.772 1.00 71.56 254 SER A C 1
ATOM 2117 O O . SER A 1 254 ? -82.521 -30.261 102.681 1.00 71.56 254 SER A O 1
ATOM 2119 N N . ARG A 1 255 ? -83.204 -30.170 104.818 1.00 73.00 255 ARG A N 1
ATOM 2120 C CA . ARG A 1 255 ? -83.626 -28.758 104.750 1.00 73.00 255 ARG A CA 1
ATOM 2121 C C . ARG A 1 255 ? -82.445 -27.811 104.595 1.00 73.00 255 ARG A C 1
ATOM 2123 O O . ARG A 1 255 ? -82.518 -26.907 103.786 1.00 73.00 255 ARG A O 1
ATOM 2130 N N . TYR A 1 256 ? -81.359 -28.044 105.324 1.00 69.44 256 TYR A N 1
ATOM 2131 C CA . TYR A 1 256 ? -80.133 -27.262 105.204 1.00 69.44 256 TYR A CA 1
ATOM 2132 C C . TYR A 1 256 ? -79.527 -27.392 103.796 1.00 69.44 256 TYR A C 1
ATOM 2134 O O . TYR A 1 256 ? -79.076 -26.413 103.223 1.00 69.44 256 TYR A O 1
ATOM 2142 N N . LEU A 1 257 ? -79.572 -28.578 103.184 1.00 66.12 257 LEU A N 1
ATOM 2143 C CA . LEU A 1 257 ? -79.177 -28.760 101.785 1.00 66.12 257 LEU A CA 1
ATOM 2144 C C . LEU A 1 257 ? -80.095 -27.987 100.821 1.00 66.12 257 LEU A C 1
ATOM 2146 O O . LEU A 1 257 ? -79.593 -27.375 99.883 1.00 66.12 257 LEU A O 1
ATOM 2150 N N . ASP A 1 258 ? -81.406 -27.964 101.073 1.00 66.69 258 ASP A N 1
ATOM 2151 C CA . ASP A 1 258 ? -82.379 -27.233 100.251 1.00 66.69 258 ASP A CA 1
ATOM 2152 C C . ASP A 1 258 ? -82.257 -25.706 100.390 1.00 66.69 258 ASP A C 1
ATOM 2154 O O . ASP A 1 258 ? -82.216 -25.008 99.377 1.00 66.69 258 ASP A O 1
ATOM 2158 N N . ASP A 1 259 ? -82.107 -25.191 101.613 1.00 66.44 259 ASP A N 1
ATOM 2159 C CA . ASP A 1 259 ? -81.972 -23.755 101.905 1.00 66.44 259 ASP A CA 1
ATOM 2160 C C . ASP A 1 259 ? -80.718 -23.149 101.250 1.00 66.44 259 ASP A C 1
ATOM 2162 O O . ASP A 1 259 ? -80.711 -21.980 100.865 1.00 66.44 259 ASP A O 1
ATOM 2166 N N . PHE A 1 260 ? -79.667 -23.953 101.067 1.00 63.56 260 PHE A N 1
ATOM 2167 C CA . PHE A 1 260 ? -78.433 -23.549 100.387 1.00 63.56 260 PHE A CA 1
ATOM 2168 C C . PHE A 1 260 ? -78.348 -24.043 98.932 1.00 63.56 260 PHE A C 1
ATOM 2170 O O . PHE A 1 260 ? -77.294 -23.931 98.309 1.00 63.56 260 PHE A O 1
ATOM 2177 N N . SER A 1 261 ? -79.450 -24.550 98.360 1.00 55.75 261 SER A N 1
ATOM 2178 C CA . SER A 1 261 ? -79.535 -25.005 96.959 1.00 55.75 261 SER A CA 1
ATOM 2179 C C . SER A 1 261 ? -78.511 -26.090 96.577 1.00 55.75 261 SER A C 1
ATOM 2181 O O . SER A 1 261 ? -78.088 -26.191 95.425 1.00 55.75 261 SER A O 1
ATOM 2183 N N . PHE A 1 262 ? -78.103 -26.931 97.530 1.00 60.06 262 PHE A N 1
ATOM 2184 C CA . PHE A 1 262 ? -77.137 -28.008 97.319 1.00 60.06 262 PHE A CA 1
ATOM 2185 C C . PHE A 1 262 ? -77.834 -29.331 96.978 1.00 60.06 262 PHE A C 1
ATOM 2187 O O . PHE A 1 262 ? -78.640 -29.855 97.743 1.00 60.06 262 PHE A O 1
ATOM 2194 N N . HIS A 1 263 ? -77.477 -29.929 95.841 1.00 52.88 263 HIS A N 1
ATOM 2195 C CA . HIS A 1 263 ? -77.997 -31.233 95.408 1.00 52.88 263 HIS A CA 1
ATOM 2196 C C . HIS A 1 263 ? -77.084 -32.359 95.910 1.00 52.88 263 HIS A C 1
ATOM 2198 O O . HIS A 1 263 ? -76.296 -32.926 95.152 1.00 52.88 263 HIS A O 1
ATOM 2204 N N . GLY A 1 264 ? -77.117 -32.595 97.221 1.00 56.69 264 GLY A N 1
ATOM 2205 C CA . GLY A 1 264 ? -76.523 -33.775 97.852 1.00 56.69 264 GLY A CA 1
ATOM 2206 C C . GLY A 1 264 ? -77.548 -34.901 97.993 1.00 56.69 264 GLY A C 1
ATOM 2207 O O . GLY A 1 264 ? -78.750 -34.654 97.891 1.00 56.69 264 GLY A O 1
ATOM 2208 N N . ASP A 1 265 ? -77.083 -36.125 98.244 1.00 57.47 265 ASP A N 1
ATOM 2209 C CA . ASP A 1 265 ? -77.973 -37.237 98.586 1.00 57.47 265 ASP A CA 1
ATOM 2210 C C . ASP A 1 265 ? -78.714 -36.917 99.895 1.00 57.47 265 ASP A C 1
ATOM 2212 O O . ASP A 1 265 ? -78.124 -36.867 100.975 1.00 57.47 265 ASP A O 1
ATOM 2216 N N . LYS A 1 266 ? -80.017 -36.642 99.780 1.00 61.19 266 LYS A N 1
ATOM 2217 C CA . LYS A 1 266 ? -80.890 -36.294 100.910 1.00 61.19 266 LYS A CA 1
ATOM 2218 C C . LYS A 1 266 ? -81.176 -37.501 101.798 1.00 61.19 266 LYS A C 1
ATOM 2220 O O . LYS A 1 266 ? -81.679 -37.331 102.914 1.00 61.19 266 LYS A O 1
ATOM 2225 N N . ASP A 1 267 ? -80.884 -38.706 101.301 1.00 55.12 267 ASP A N 1
ATOM 2226 C CA . ASP A 1 267 ? -81.248 -39.949 101.947 1.00 55.12 267 ASP A CA 1
ATOM 2227 C C . ASP A 1 267 ? -80.152 -40.582 102.809 1.00 55.12 267 ASP A C 1
ATOM 2229 O O . ASP A 1 267 ? -80.478 -41.401 103.677 1.00 55.12 267 ASP A O 1
ATOM 2233 N N . SER A 1 268 ? -78.906 -40.126 102.678 1.00 58.97 268 SER A N 1
ATOM 2234 C CA . SER A 1 268 ? -77.754 -40.662 103.403 1.00 58.97 268 SER A CA 1
ATOM 2235 C C . SER A 1 268 ? -77.266 -39.758 104.545 1.00 58.97 268 SER A C 1
ATOM 2237 O O . SER A 1 268 ? -77.295 -38.531 104.479 1.00 58.97 268 SER A O 1
ATOM 2239 N N . LEU A 1 269 ? -76.800 -40.392 105.627 1.00 57.12 269 LEU A N 1
ATOM 2240 C CA . LEU A 1 269 ? -76.087 -39.751 106.741 1.00 57.12 269 LEU A CA 1
ATOM 2241 C C . LEU A 1 269 ? -74.555 -39.811 106.559 1.00 57.12 269 LEU A C 1
ATOM 2243 O O . LEU A 1 269 ? -73.832 -39.363 107.452 1.00 57.12 269 LEU A O 1
ATOM 2247 N N . GLU A 1 270 ? -74.050 -40.387 105.466 1.00 56.88 270 GLU A N 1
ATOM 2248 C CA . GLU A 1 270 ? -72.620 -40.494 105.149 1.00 56.88 270 GLU A CA 1
ATOM 2249 C C . GLU A 1 270 ? -72.146 -39.336 104.260 1.00 56.88 270 GLU A C 1
ATOM 2251 O O . GLU A 1 270 ? -72.838 -38.915 103.334 1.00 56.88 270 GLU A O 1
ATOM 2256 N N . SER A 1 271 ? -70.943 -38.819 104.535 1.00 53.56 271 SER A N 1
ATOM 2257 C CA . SER A 1 271 ? -70.269 -37.871 103.642 1.00 53.56 271 SER A CA 1
ATOM 2258 C C . SER A 1 271 ? -69.661 -38.633 102.468 1.00 53.56 271 SER A C 1
ATOM 2260 O O . SER A 1 271 ? -68.664 -39.330 102.638 1.00 53.56 271 SER A O 1
ATOM 2262 N N . PHE A 1 272 ? -70.229 -38.463 101.274 1.00 51.06 272 PHE A N 1
ATOM 2263 C CA . PHE A 1 272 ? -69.580 -38.858 100.027 1.00 51.06 272 PHE A CA 1
ATOM 2264 C C . PHE A 1 272 ? -68.820 -37.670 99.442 1.00 51.06 272 PHE A C 1
ATOM 2266 O O . PHE A 1 272 ? -69.414 -36.645 99.109 1.00 51.06 272 PHE A O 1
ATOM 2273 N N . LYS A 1 273 ? -67.507 -37.838 99.268 1.00 47.88 273 LYS A N 1
ATOM 2274 C CA . LYS A 1 273 ? -66.663 -36.960 98.454 1.00 47.88 273 LYS A CA 1
ATOM 2275 C C . LYS A 1 273 ? -67.109 -37.136 96.993 1.00 47.88 273 LYS A C 1
ATOM 2277 O O . LYS A 1 273 ? -66.665 -38.068 96.330 1.00 47.88 273 LYS A O 1
ATOM 2282 N N . LYS A 1 274 ? -68.073 -36.341 96.518 1.00 55.44 274 LYS A N 1
ATOM 2283 C CA . LYS A 1 274 ? -68.569 -36.448 95.135 1.00 55.44 274 LYS A CA 1
ATOM 2284 C C . LYS A 1 274 ? -67.666 -35.625 94.214 1.00 55.44 274 LYS A C 1
ATOM 2286 O O . LYS A 1 274 ? -67.387 -34.467 94.513 1.00 55.44 274 LYS A O 1
ATOM 2291 N N . GLU A 1 275 ? -67.217 -36.219 93.112 1.00 56.25 275 GLU A N 1
ATOM 2292 C CA . GLU A 1 275 ? -66.514 -35.497 92.046 1.00 56.25 275 GLU A CA 1
ATOM 2293 C C . GLU A 1 275 ? -67.386 -34.343 91.512 1.00 56.25 275 GLU A C 1
ATOM 2295 O O . GLU A 1 275 ? -68.616 -34.455 91.450 1.00 56.25 275 GLU A O 1
ATOM 2300 N N . MET A 1 276 ? -66.761 -33.207 91.177 1.00 64.38 276 MET A N 1
ATOM 2301 C CA . MET A 1 276 ? -67.474 -32.012 90.711 1.00 64.38 276 MET A CA 1
ATOM 2302 C C . MET A 1 276 ? -68.209 -32.279 89.391 1.00 64.38 276 MET A C 1
ATOM 2304 O O . MET A 1 276 ? -67.612 -32.636 88.385 1.00 64.38 276 MET A O 1
ATOM 2308 N N . GLU A 1 277 ? -69.520 -32.042 89.360 1.00 67.25 277 GLU A N 1
ATOM 2309 C CA . GLU A 1 277 ? -70.300 -32.150 88.124 1.00 67.25 277 GLU A CA 1
ATOM 2310 C C . GLU A 1 277 ? -69.947 -31.011 87.151 1.00 67.25 277 GLU A C 1
ATOM 2312 O O . GLU A 1 277 ? -69.925 -29.839 87.534 1.00 67.25 277 GLU A O 1
ATOM 2317 N N . LEU A 1 278 ? -69.758 -31.338 85.868 1.00 69.81 278 LEU A N 1
ATOM 2318 C CA . LEU A 1 278 ? -69.337 -30.402 84.814 1.00 69.81 278 LEU A CA 1
ATOM 2319 C C . LEU A 1 278 ? -70.199 -29.126 84.722 1.00 69.81 278 LEU A C 1
ATOM 2321 O O . LEU A 1 278 ? -69.682 -28.039 84.463 1.00 69.81 278 LEU A O 1
ATOM 2325 N N . MET A 1 279 ? -71.512 -29.214 84.974 1.00 71.25 279 MET A N 1
ATOM 2326 C CA . MET A 1 279 ? -72.397 -28.036 84.973 1.00 71.25 279 MET A CA 1
ATOM 2327 C C . MET A 1 279 ? -72.004 -26.977 86.013 1.00 71.25 279 MET A C 1
ATOM 2329 O O . MET A 1 279 ? -72.284 -25.795 85.804 1.00 71.25 279 MET A O 1
ATOM 2333 N N . ARG A 1 280 ? -71.361 -27.384 87.114 1.00 73.94 280 ARG A N 1
ATOM 2334 C CA . ARG A 1 280 ? -70.926 -26.495 88.202 1.00 73.94 280 ARG A CA 1
ATOM 2335 C C . ARG A 1 280 ? -69.600 -25.801 87.903 1.00 73.94 280 ARG A C 1
ATOM 2337 O O . ARG A 1 280 ? -69.255 -24.835 88.579 1.00 73.94 280 ARG A O 1
ATOM 2344 N N . VAL A 1 281 ? -68.881 -26.250 86.874 1.00 82.56 281 VAL A N 1
ATOM 2345 C CA . VAL A 1 281 ? -67.661 -25.600 86.398 1.00 82.56 281 VAL A CA 1
ATOM 2346 C C . VAL A 1 281 ? -68.049 -24.368 85.558 1.00 82.56 281 VAL A C 1
ATOM 2348 O O . VAL A 1 281 ? -68.815 -24.492 84.587 1.00 82.56 281 VAL A O 1
ATOM 2351 N N . PRO A 1 282 ? -67.551 -23.157 85.896 1.00 87.00 282 PRO A N 1
ATOM 2352 C CA . PRO A 1 282 ? -67.773 -21.951 85.106 1.00 87.00 282 PRO A CA 1
ATOM 2353 C C . PRO A 1 282 ? -67.422 -22.177 83.637 1.00 87.00 282 PRO A C 1
ATOM 2355 O O . PRO A 1 282 ? -66.410 -22.801 83.338 1.00 87.00 282 PRO A O 1
ATOM 2358 N N . LYS A 1 283 ? -68.213 -21.619 82.709 1.00 86.38 283 LYS A N 1
ATOM 2359 C CA . LYS A 1 283 ? -68.061 -21.867 81.260 1.00 86.38 283 LYS A CA 1
ATOM 2360 C C . LYS A 1 283 ? -66.622 -21.683 80.751 1.00 86.38 283 LYS A C 1
ATOM 2362 O O . LYS A 1 283 ? -66.183 -22.477 79.934 1.00 86.38 283 LYS A O 1
ATOM 2367 N N . LYS A 1 284 ? -65.897 -20.688 81.276 1.00 87.81 284 LYS A N 1
ATOM 2368 C CA . LYS A 1 284 ? -64.492 -20.397 80.934 1.00 87.81 284 LYS A CA 1
ATOM 2369 C C . LYS A 1 284 ? -63.474 -21.471 81.357 1.00 87.81 284 LYS A C 1
ATOM 2371 O O . LYS A 1 284 ? -62.366 -21.458 80.860 1.00 87.81 284 LYS A O 1
ATOM 2376 N N . TYR A 1 285 ? -63.825 -22.375 82.271 1.00 90.69 285 TYR A N 1
ATOM 2377 C CA . TYR A 1 285 ? -62.927 -23.412 82.798 1.00 90.69 285 TYR A CA 1
ATOM 2378 C C . TYR A 1 285 ? -63.351 -24.836 82.423 1.00 90.69 285 TYR A C 1
ATOM 2380 O O . TYR A 1 285 ? -62.686 -25.790 82.814 1.00 90.69 285 TYR A O 1
ATOM 2388 N N . ARG A 1 286 ? -64.463 -25.004 81.695 1.00 87.94 286 ARG A N 1
ATOM 2389 C CA . ARG A 1 286 ? -65.002 -26.335 81.371 1.00 87.94 286 ARG A CA 1
ATOM 2390 C C . ARG A 1 286 ? -64.037 -27.163 80.543 1.00 87.94 286 ARG A C 1
ATOM 2392 O O . ARG A 1 286 ? -63.794 -28.300 80.905 1.00 87.94 286 ARG A O 1
ATOM 2399 N N . GLU A 1 287 ? -63.451 -26.564 79.511 1.00 86.31 287 GLU A N 1
ATOM 2400 C CA . GLU A 1 287 ? -62.470 -27.237 78.658 1.00 86.31 287 GLU A CA 1
ATOM 2401 C C . GLU A 1 287 ? -61.257 -27.700 79.477 1.00 86.31 287 GLU A C 1
ATOM 2403 O O . GLU A 1 287 ? -60.916 -28.875 79.447 1.00 86.31 287 GLU A O 1
ATOM 2408 N N . LEU A 1 288 ? -60.688 -26.818 80.313 1.00 88.25 288 LEU A N 1
ATOM 2409 C CA . LEU A 1 288 ? -59.565 -27.151 81.203 1.00 88.25 288 LEU A CA 1
ATOM 2410 C C . LEU A 1 288 ? -59.892 -28.302 82.169 1.00 88.25 288 LEU A C 1
ATOM 2412 O O . LEU A 1 288 ? -59.029 -29.132 82.462 1.00 88.25 288 LEU A O 1
ATOM 2416 N N . TYR A 1 289 ? -61.133 -28.340 82.665 1.00 86.12 289 TYR A N 1
ATOM 2417 C CA . TYR A 1 289 ? -61.633 -29.391 83.547 1.00 86.12 289 TYR A CA 1
ATOM 2418 C C . TYR A 1 289 ? -61.833 -30.720 82.806 1.00 86.12 289 TYR A C 1
ATOM 2420 O O . TYR A 1 289 ? -61.366 -31.751 83.280 1.00 86.12 289 TYR A O 1
ATOM 2428 N N . GLU A 1 290 ? -62.472 -30.700 81.633 1.00 87.12 290 GLU A N 1
ATOM 2429 C CA . GLU A 1 290 ? -62.723 -31.883 80.798 1.00 87.12 290 GLU A CA 1
ATOM 2430 C C . GLU A 1 290 ? -61.429 -32.541 80.322 1.00 87.12 290 GLU A C 1
ATOM 2432 O O . GLU A 1 290 ? -61.312 -33.765 80.342 1.00 87.12 290 GLU A O 1
ATOM 2437 N N . THR A 1 291 ? -60.438 -31.741 79.925 1.00 85.75 291 THR A N 1
ATOM 2438 C CA . THR A 1 291 ? -59.144 -32.253 79.460 1.00 85.75 291 THR A CA 1
ATOM 2439 C C . THR A 1 291 ? -58.188 -32.589 80.602 1.00 85.75 291 THR A C 1
ATOM 2441 O O . THR A 1 291 ? -57.090 -33.070 80.339 1.00 85.75 291 THR A O 1
ATOM 2444 N N . ASN A 1 292 ? -58.562 -32.303 81.858 1.00 85.50 292 ASN A N 1
ATOM 2445 C CA . ASN A 1 292 ? -57.700 -32.416 83.039 1.00 85.50 292 ASN A CA 1
ATOM 2446 C C . ASN A 1 292 ? -56.309 -31.781 82.828 1.00 85.50 292 ASN A C 1
ATOM 2448 O O . ASN A 1 292 ? -55.283 -32.339 83.226 1.00 85.50 292 ASN A O 1
ATOM 2452 N N . ARG A 1 293 ? -56.279 -30.625 82.151 1.00 87.94 293 ARG A N 1
ATOM 2453 C CA . ARG A 1 293 ? -55.036 -29.980 81.713 1.00 87.94 293 ARG A CA 1
ATOM 2454 C C . ARG A 1 293 ? -54.249 -29.478 82.918 1.00 87.94 293 ARG A C 1
ATOM 2456 O O . ARG A 1 293 ? -54.815 -28.809 83.781 1.00 87.94 293 ARG A O 1
ATOM 2463 N N . GLN A 1 294 ? -52.950 -29.757 82.945 1.00 85.69 294 GLN A N 1
ATOM 2464 C CA . GLN A 1 294 ? -52.001 -29.291 83.953 1.00 85.69 294 GLN A CA 1
ATOM 2465 C C . GLN A 1 294 ? -51.196 -28.090 83.438 1.00 85.69 294 GLN A C 1
ATOM 2467 O O . GLN A 1 294 ? -51.100 -27.834 82.238 1.00 85.69 294 GLN A O 1
ATOM 2472 N N . ILE A 1 295 ? -50.526 -27.381 84.350 1.00 84.19 295 ILE A N 1
ATOM 2473 C CA . ILE A 1 295 ? -49.570 -26.312 84.000 1.00 84.19 295 ILE A CA 1
ATOM 2474 C C . ILE A 1 295 ? -48.461 -26.824 83.062 1.00 84.19 295 ILE A C 1
ATOM 2476 O O . ILE A 1 295 ? -48.023 -26.097 82.174 1.00 84.19 295 ILE A O 1
ATOM 2480 N N . ALA A 1 296 ? -48.023 -28.075 83.238 1.00 84.50 296 ALA A N 1
ATOM 2481 C CA . ALA A 1 296 ? -46.987 -28.692 82.409 1.00 84.50 296 ALA A CA 1
ATOM 2482 C C . ALA A 1 296 ? -47.420 -28.917 80.946 1.00 84.50 296 ALA A C 1
ATOM 2484 O O . ALA A 1 296 ? -46.560 -29.043 80.079 1.00 84.50 296 ALA A O 1
ATOM 2485 N N . ASP A 1 297 ? -48.727 -28.915 80.669 1.00 86.50 297 ASP A N 1
ATOM 2486 C CA . ASP A 1 297 ? -49.294 -29.140 79.334 1.00 86.50 297 ASP A CA 1
ATOM 2487 C C . ASP A 1 297 ? -49.449 -27.833 78.530 1.00 86.50 297 ASP A C 1
ATOM 2489 O O . ASP A 1 297 ? -50.049 -27.807 77.449 1.00 86.50 297 ASP A O 1
ATOM 2493 N N . ILE A 1 298 ? -48.967 -26.703 79.061 1.00 86.88 298 ILE A N 1
ATOM 2494 C CA . ILE A 1 298 ? -48.955 -25.431 78.337 1.00 86.88 298 ILE A CA 1
ATOM 2495 C C . ILE A 1 298 ? -47.812 -25.457 77.322 1.00 86.88 298 ILE A C 1
ATOM 2497 O O . ILE A 1 298 ? -46.634 -25.465 77.675 1.00 86.88 298 ILE A O 1
ATOM 2501 N N . ASN A 1 299 ? -48.170 -25.432 76.040 1.00 84.50 299 ASN A N 1
ATOM 2502 C CA . ASN A 1 299 ? -47.202 -25.427 74.952 1.00 84.50 299 ASN A CA 1
ATOM 2503 C C . ASN A 1 299 ? -46.596 -24.033 74.741 1.00 84.50 299 ASN A C 1
ATOM 2505 O O . ASN A 1 299 ? -47.307 -23.030 74.672 1.00 84.50 299 ASN A O 1
ATOM 2509 N N . ASN A 1 300 ? -45.275 -23.985 74.557 1.00 86.31 300 ASN A N 1
ATOM 2510 C CA . ASN A 1 300 ? -44.550 -22.757 74.242 1.00 86.31 300 ASN A CA 1
ATOM 2511 C C . ASN A 1 300 ? -44.415 -22.581 72.729 1.00 86.31 300 ASN A C 1
ATOM 2513 O O . ASN A 1 300 ? -43.949 -23.481 72.029 1.00 86.31 300 ASN A O 1
ATOM 2517 N N . HIS A 1 301 ? -44.710 -21.382 72.232 1.00 88.81 301 HIS A N 1
ATOM 2518 C CA . HIS A 1 301 ? -44.275 -20.982 70.898 1.00 88.81 301 HIS A CA 1
ATOM 2519 C C . HIS A 1 301 ? -42.817 -20.515 70.961 1.00 88.81 301 HIS A C 1
ATOM 2521 O O . HIS A 1 301 ? -42.491 -19.555 71.661 1.00 88.81 301 HIS A O 1
ATOM 2527 N N . VAL A 1 302 ? -41.928 -21.204 70.245 1.00 88.69 302 VAL A N 1
ATOM 2528 C CA . VAL A 1 302 ? -40.491 -20.895 70.220 1.00 88.69 302 VAL A CA 1
ATOM 2529 C C . VAL A 1 302 ? -40.156 -20.140 68.942 1.00 88.69 302 VAL A C 1
ATOM 2531 O O . VAL A 1 302 ? -40.582 -20.526 67.857 1.00 88.69 302 VAL A O 1
ATOM 2534 N N . PHE A 1 303 ? -39.376 -19.067 69.068 1.00 92.44 303 PHE A N 1
ATOM 2535 C CA . PHE A 1 303 ? -38.830 -18.358 67.915 1.00 92.44 303 PHE A CA 1
ATOM 2536 C C . PHE A 1 303 ? -37.792 -19.230 67.200 1.00 92.44 303 PHE A C 1
ATOM 2538 O O . PHE A 1 303 ? -36.830 -19.688 67.815 1.00 92.44 303 PHE A O 1
ATOM 2545 N N . THR A 1 304 ? -37.984 -19.453 65.903 1.00 93.25 304 THR A N 1
ATOM 2546 C CA . THR A 1 304 ? -37.158 -20.359 65.099 1.00 93.25 304 THR A CA 1
ATOM 2547 C C . THR A 1 304 ? -36.256 -19.609 64.118 1.00 93.25 304 THR A C 1
ATOM 2549 O O . THR A 1 304 ? -36.479 -18.446 63.784 1.00 93.25 304 THR A O 1
ATOM 2552 N N . LEU A 1 305 ? -35.257 -20.307 63.567 1.00 91.94 305 LEU A N 1
ATOM 2553 C CA . LEU A 1 305 ? -34.463 -19.780 62.450 1.00 91.94 305 LEU A CA 1
ATOM 2554 C C . LEU A 1 305 ? -35.333 -19.442 61.232 1.00 91.94 305 LEU A C 1
ATOM 2556 O O . LEU A 1 305 ? -35.038 -18.488 60.519 1.00 91.94 305 LEU A O 1
ATOM 2560 N N . LYS A 1 306 ? -36.425 -20.186 61.009 1.00 93.31 306 LYS A N 1
ATOM 2561 C CA . LYS A 1 306 ? -37.367 -19.908 59.921 1.00 93.31 306 LYS A CA 1
ATOM 2562 C C . LYS A 1 306 ? -38.051 -18.553 60.113 1.00 93.31 306 LYS A C 1
ATOM 2564 O O . LYS A 1 306 ? -38.117 -17.798 59.149 1.00 93.31 306 LYS A O 1
ATOM 2569 N N . ASP A 1 307 ? -38.472 -18.227 61.338 1.00 89.69 307 ASP A N 1
ATOM 2570 C CA . ASP A 1 307 ? -39.032 -16.907 61.665 1.00 89.69 307 ASP A CA 1
ATOM 2571 C C . ASP A 1 307 ? -38.010 -15.793 61.391 1.00 89.69 307 ASP A C 1
ATOM 2573 O O . ASP A 1 307 ? -38.346 -14.770 60.800 1.00 89.69 307 ASP A O 1
ATOM 2577 N N . SER A 1 308 ? -36.745 -16.011 61.767 1.00 91.19 308 SER A N 1
ATOM 2578 C CA . SER A 1 308 ? -35.649 -15.070 61.503 1.00 91.19 308 SER A CA 1
ATOM 2579 C C . SER A 1 308 ? -35.447 -14.835 60.007 1.00 91.19 308 SER A C 1
ATOM 2581 O O . SER A 1 308 ? -35.407 -13.691 59.568 1.00 91.19 308 SER A O 1
ATOM 2583 N N . ILE A 1 309 ? -35.368 -15.908 59.215 1.00 91.62 309 ILE A N 1
ATOM 2584 C CA . ILE A 1 309 ? -35.201 -15.833 57.757 1.00 91.62 309 ILE A CA 1
ATOM 2585 C C . ILE A 1 309 ? -36.394 -15.122 57.108 1.00 91.62 309 ILE A C 1
ATOM 2587 O O . ILE A 1 309 ? -36.209 -14.309 56.206 1.00 91.62 309 ILE A O 1
ATOM 2591 N N . GLU A 1 310 ? -37.617 -15.419 57.547 1.00 92.62 310 GLU A N 1
ATOM 2592 C CA . GLU A 1 310 ? -38.831 -14.781 57.033 1.00 92.62 310 GLU A CA 1
ATOM 2593 C C . GLU A 1 310 ? -38.844 -13.275 57.314 1.00 92.62 310 GLU A C 1
ATOM 2595 O O . GLU A 1 310 ? -39.101 -12.490 56.406 1.00 92.62 310 GLU A O 1
ATOM 2600 N N . ILE A 1 311 ? -38.480 -12.861 58.532 1.00 92.00 311 ILE A N 1
ATOM 2601 C CA . ILE A 1 311 ? -38.347 -11.442 58.889 1.00 92.00 311 ILE A CA 1
ATOM 2602 C C . ILE A 1 311 ? -37.263 -10.776 58.031 1.00 92.00 311 ILE A C 1
ATOM 2604 O O . ILE A 1 311 ? -37.506 -9.722 57.443 1.00 92.00 311 ILE A O 1
ATOM 2608 N N . SER A 1 312 ? -36.084 -11.393 57.915 1.00 91.31 312 SER A N 1
ATOM 2609 C CA . SER A 1 312 ? -34.958 -10.838 57.155 1.00 91.31 312 SER A CA 1
ATOM 2610 C C . SER A 1 312 ? -35.280 -10.629 55.674 1.00 91.31 312 SER A C 1
ATOM 2612 O O . SER A 1 312 ? -34.889 -9.608 55.115 1.00 91.31 312 SER A O 1
ATOM 2614 N N . LYS A 1 313 ? -36.056 -11.525 55.045 1.00 90.44 313 LYS A N 1
ATOM 2615 C CA . LYS A 1 313 ? -36.459 -11.410 53.627 1.00 90.44 313 LYS A CA 1
ATOM 2616 C C . LYS A 1 313 ? -37.185 -10.109 53.285 1.00 90.44 313 LYS A C 1
ATOM 2618 O O . LYS A 1 313 ? -37.156 -9.698 52.132 1.00 90.44 313 LYS A O 1
ATOM 2623 N N . HIS A 1 314 ? -37.829 -9.468 54.257 1.00 91.50 314 HIS A N 1
ATOM 2624 C CA . HIS A 1 314 ? -38.599 -8.237 54.058 1.00 91.50 314 HIS A CA 1
ATOM 2625 C C . HIS A 1 314 ? -37.906 -6.990 54.624 1.00 91.50 314 HIS A C 1
ATOM 2627 O O . HIS A 1 314 ? -38.519 -5.927 54.709 1.00 91.50 314 HIS A O 1
ATOM 2633 N N . ARG A 1 315 ? -36.636 -7.110 55.027 1.00 92.75 315 ARG A N 1
ATOM 2634 C CA . ARG A 1 315 ? -35.880 -6.060 55.719 1.00 92.75 315 ARG A CA 1
ATOM 2635 C C . ARG A 1 315 ? -34.563 -5.739 55.021 1.00 92.75 315 ARG A C 1
ATOM 2637 O O . ARG A 1 315 ? -33.525 -5.603 55.659 1.00 92.75 315 ARG A O 1
ATOM 2644 N N . TYR A 1 316 ? -34.630 -5.600 53.704 1.00 94.19 316 TYR A N 1
ATOM 2645 C CA . TYR A 1 316 ? -33.569 -4.974 52.926 1.00 94.19 316 TYR A CA 1
ATOM 2646 C C . TYR A 1 316 ? -33.955 -3.535 52.580 1.00 94.19 316 TYR A C 1
ATOM 2648 O O . TYR A 1 316 ? -35.140 -3.221 52.439 1.00 94.19 316 TYR A O 1
ATOM 2656 N N . PHE A 1 317 ? -32.960 -2.673 52.386 1.00 94.81 317 PHE A N 1
ATOM 2657 C CA . PHE A 1 317 ? -33.140 -1.353 51.784 1.00 94.81 317 PHE A CA 1
ATOM 2658 C C . PHE A 1 317 ? -33.376 -1.505 50.275 1.00 94.81 317 PHE A C 1
ATOM 2660 O O . PHE A 1 317 ? -32.495 -1.269 49.452 1.00 94.81 317 PHE A O 1
ATOM 2667 N N . PHE A 1 318 ? -34.578 -1.962 49.905 1.00 92.25 318 PHE A N 1
ATOM 2668 C CA . PHE A 1 318 ? -34.930 -2.278 48.517 1.00 92.25 318 PHE A CA 1
ATOM 2669 C C . PHE A 1 318 ? -34.754 -1.087 47.572 1.00 92.25 318 PHE A C 1
ATOM 2671 O O . PHE A 1 318 ? -34.285 -1.282 46.456 1.00 92.25 318 PHE A O 1
ATOM 2678 N N . ASP A 1 319 ? -35.051 0.134 48.023 1.00 94.19 319 ASP A N 1
ATOM 2679 C CA . ASP A 1 319 ? -34.849 1.345 47.219 1.00 94.19 319 ASP A CA 1
ATOM 2680 C C . ASP A 1 319 ? -33.365 1.546 46.860 1.00 94.19 319 ASP A C 1
ATOM 2682 O O . ASP A 1 319 ? -33.037 1.860 45.716 1.00 94.19 319 ASP A O 1
ATOM 2686 N N . GLU A 1 320 ? -32.449 1.298 47.802 1.00 94.69 320 GLU A N 1
ATOM 2687 C CA . GLU A 1 320 ? -31.002 1.399 47.573 1.00 94.69 320 GLU A CA 1
ATOM 2688 C C . GLU A 1 320 ? -30.491 0.285 46.654 1.00 94.69 320 GLU A C 1
ATOM 2690 O O . GLU A 1 320 ? -29.674 0.545 45.768 1.00 94.69 320 GLU A O 1
ATOM 2695 N N . ILE A 1 321 ? -31.018 -0.937 46.805 1.00 94.31 321 ILE A N 1
ATOM 2696 C CA . ILE A 1 321 ? -30.731 -2.057 45.897 1.00 94.31 321 ILE A CA 1
ATOM 2697 C C . ILE A 1 321 ? -31.170 -1.707 44.474 1.00 94.31 321 ILE A C 1
ATOM 2699 O O . ILE A 1 321 ? -30.388 -1.877 43.542 1.00 94.31 321 ILE A O 1
ATOM 2703 N N . VAL A 1 322 ? -32.384 -1.177 44.298 1.00 94.12 322 VAL A N 1
ATOM 2704 C CA . VAL A 1 322 ? -32.901 -0.768 42.984 1.00 94.12 322 VAL A CA 1
ATOM 2705 C C . VAL A 1 322 ? -32.026 0.327 42.375 1.00 94.12 322 VAL A C 1
ATOM 2707 O O . VAL A 1 322 ? -31.671 0.236 41.201 1.00 94.12 322 VAL A O 1
ATOM 2710 N N . LEU A 1 323 ? -31.620 1.338 43.150 1.00 93.44 323 LEU A N 1
ATOM 2711 C CA . LEU A 1 323 ? -30.704 2.381 42.672 1.00 93.44 323 LEU A CA 1
ATOM 2712 C C . LEU A 1 323 ? -29.338 1.812 42.258 1.00 93.44 323 LEU A C 1
ATOM 2714 O O . LEU A 1 323 ? -28.800 2.214 41.225 1.00 93.44 323 LEU A O 1
ATOM 2718 N N . ASN A 1 324 ? -28.797 0.861 43.020 1.00 95.50 324 ASN A N 1
ATOM 2719 C CA . ASN A 1 324 ? -27.542 0.181 42.709 1.00 95.50 324 ASN A CA 1
ATOM 2720 C C . ASN A 1 324 ? -27.647 -0.693 41.446 1.00 95.50 324 ASN A C 1
ATOM 2722 O O . ASN A 1 324 ? -26.770 -0.643 40.584 1.00 95.50 324 ASN A O 1
ATOM 2726 N N . GLU A 1 325 ? -28.732 -1.456 41.289 1.00 93.88 325 GLU A N 1
ATOM 2727 C CA . GLU A 1 325 ? -28.986 -2.253 40.084 1.00 93.88 325 GLU A CA 1
ATOM 2728 C C . GLU A 1 325 ? -29.183 -1.354 38.853 1.00 93.88 325 GLU A C 1
ATOM 2730 O O . GLU A 1 325 ? -28.603 -1.616 37.798 1.00 93.88 325 GLU A O 1
ATOM 2735 N N . LEU A 1 326 ? -29.907 -0.238 38.986 1.00 93.75 326 LEU A N 1
ATOM 2736 C CA . LEU A 1 326 ? -30.026 0.764 37.924 1.00 93.75 326 LEU A CA 1
ATOM 2737 C C . LEU A 1 326 ? -28.661 1.357 37.555 1.00 93.75 326 LEU A C 1
ATOM 2739 O O . LEU A 1 326 ? -28.339 1.440 36.369 1.00 93.75 326 LEU A O 1
ATOM 2743 N N . ALA A 1 327 ? -27.828 1.714 38.537 1.00 92.69 327 ALA A N 1
ATOM 2744 C CA . ALA A 1 327 ? -26.457 2.156 38.285 1.00 92.69 327 ALA A CA 1
ATOM 2745 C C . ALA A 1 327 ? -25.642 1.078 37.545 1.00 92.69 327 ALA A C 1
ATOM 2747 O O . ALA A 1 327 ? -24.940 1.389 36.583 1.00 92.69 327 ALA A O 1
ATOM 2748 N N . ALA A 1 328 ? -25.800 -0.197 37.914 1.00 92.94 328 ALA A N 1
ATOM 2749 C CA . ALA A 1 328 ? -25.136 -1.317 37.255 1.00 92.94 328 ALA A CA 1
ATOM 2750 C C . ALA A 1 328 ? -25.572 -1.522 35.795 1.00 92.94 328 ALA A C 1
ATOM 2752 O O . ALA A 1 328 ? -24.733 -1.869 34.964 1.00 92.94 328 ALA A O 1
ATOM 2753 N N . THR A 1 329 ? -26.848 -1.297 35.469 1.00 94.00 329 THR A N 1
ATOM 2754 C CA . THR A 1 329 ? -27.352 -1.399 34.084 1.00 94.00 329 THR A CA 1
ATOM 2755 C C . THR A 1 329 ? -26.920 -0.234 33.194 1.00 94.00 329 THR A C 1
ATOM 2757 O O . THR A 1 329 ? -26.792 -0.402 31.987 1.00 94.00 329 THR A O 1
ATOM 2760 N N . ARG A 1 330 ? -26.645 0.940 33.774 1.00 93.88 330 ARG A N 1
ATOM 2761 C CA . ARG A 1 330 ? -26.295 2.170 33.042 1.00 93.88 330 ARG A CA 1
ATOM 2762 C C . ARG A 1 330 ? -24.788 2.378 32.867 1.00 93.88 330 ARG A C 1
ATOM 2764 O O . ARG A 1 330 ? -24.362 3.499 32.604 1.00 93.88 330 ARG A O 1
ATOM 2771 N N . LYS A 1 331 ? -23.969 1.331 33.016 1.00 94.12 331 LYS A N 1
ATOM 2772 C CA . LYS A 1 331 ? -22.499 1.420 32.915 1.00 94.12 331 LYS A CA 1
ATOM 2773 C C . LYS A 1 331 ? -22.038 2.067 31.611 1.00 94.12 331 LYS A C 1
ATOM 2775 O O . LYS A 1 331 ? -21.267 3.019 31.665 1.00 94.12 331 LYS A O 1
ATOM 2780 N N . ASP A 1 332 ? -22.574 1.621 30.479 1.00 93.31 332 ASP A N 1
ATOM 2781 C CA . ASP A 1 332 ? -22.175 2.126 29.160 1.00 93.31 332 ASP A CA 1
ATOM 2782 C C . ASP A 1 332 ? -22.595 3.592 28.959 1.00 93.31 332 ASP A C 1
ATOM 2784 O O . ASP A 1 332 ? -21.798 4.423 28.529 1.00 93.31 332 ASP A O 1
ATOM 2788 N N . GLU A 1 333 ? -23.813 3.953 29.374 1.00 94.00 333 GLU A N 1
ATOM 2789 C CA . GLU A 1 333 ? -24.296 5.342 29.336 1.00 94.00 333 GLU A CA 1
ATOM 2790 C C . GLU A 1 333 ? -23.429 6.261 30.216 1.00 94.00 333 GLU A C 1
ATOM 2792 O O . GLU A 1 333 ? -23.053 7.372 29.828 1.00 94.00 333 GLU A O 1
ATOM 2797 N N . MET A 1 334 ? -23.089 5.794 31.419 1.00 93.56 334 MET A N 1
ATOM 2798 C CA . MET A 1 334 ? -22.238 6.530 32.349 1.00 93.56 334 MET A CA 1
ATOM 2799 C C . MET A 1 334 ? -20.807 6.649 31.826 1.00 93.56 334 MET A C 1
ATOM 2801 O O . MET A 1 334 ? -20.208 7.715 31.983 1.00 93.56 334 MET A O 1
ATOM 2805 N N . PHE A 1 335 ? -20.289 5.623 31.145 1.00 94.75 335 PHE A N 1
ATOM 2806 C CA . PHE A 1 335 ? -19.002 5.676 30.461 1.00 94.75 335 PHE A CA 1
ATOM 2807 C C . PHE A 1 335 ? -18.991 6.766 29.387 1.00 94.75 335 PHE A C 1
ATOM 2809 O O . PHE A 1 335 ? -18.140 7.650 29.441 1.00 94.75 335 PHE A O 1
ATOM 2816 N N . GLU A 1 336 ? -19.967 6.789 28.475 1.00 91.56 336 GLU A N 1
ATOM 2817 C CA . GLU A 1 336 ? -20.050 7.818 27.426 1.00 91.56 336 GLU A CA 1
ATOM 2818 C C . GLU A 1 336 ? -20.175 9.243 27.994 1.00 91.56 336 GLU A C 1
ATOM 2820 O O . GLU A 1 336 ? -19.641 10.212 27.436 1.00 91.56 336 GLU A O 1
ATOM 2825 N N . LYS A 1 337 ? -20.881 9.391 29.122 1.00 91.19 337 LYS A N 1
ATOM 2826 C CA . LYS A 1 337 ? -21.079 10.680 29.792 1.00 91.19 337 LYS A CA 1
ATOM 2827 C C . LYS A 1 337 ? -19.835 11.153 30.543 1.00 91.19 337 LYS A C 1
ATOM 2829 O O . LYS A 1 337 ? -19.575 12.364 30.560 1.00 91.19 337 LYS A O 1
ATOM 2834 N N . MET A 1 338 ? -19.105 10.251 31.195 1.00 93.12 338 MET A N 1
ATOM 2835 C CA . MET A 1 338 ? -17.913 10.565 31.991 1.00 93.12 338 MET A CA 1
ATOM 2836 C C . MET A 1 338 ? -16.665 10.657 31.109 1.00 93.12 338 MET A C 1
ATOM 2838 O O . MET A 1 338 ? -15.997 11.688 31.118 1.00 93.12 338 MET A O 1
ATOM 2842 N N . VAL A 1 339 ? -16.421 9.645 30.277 1.00 94.06 339 VAL A N 1
ATOM 2843 C CA . VAL A 1 339 ? -15.241 9.490 29.419 1.00 94.06 339 VAL A CA 1
ATOM 2844 C C . VAL A 1 339 ? -15.577 9.904 27.986 1.00 94.06 339 VAL A C 1
ATOM 2846 O O . VAL A 1 339 ? -15.757 9.088 27.084 1.00 94.06 339 VAL A O 1
ATOM 2849 N N . LYS A 1 340 ? -15.653 11.219 27.743 1.00 88.19 340 LYS A N 1
ATOM 2850 C CA . LYS A 1 340 ? -16.039 11.740 26.417 1.00 88.19 340 LYS A CA 1
ATOM 2851 C C . LYS A 1 340 ? -15.009 11.430 25.324 1.00 88.19 340 LYS A C 1
ATOM 2853 O O . LYS A 1 340 ? -15.362 11.282 24.154 1.00 88.19 340 LYS A O 1
ATOM 2858 N N . PHE A 1 341 ? -13.735 11.370 25.699 1.00 91.88 341 PHE A N 1
ATOM 2859 C CA . PHE A 1 341 ? -12.623 11.102 24.798 1.00 91.88 341 PHE A CA 1
ATOM 2860 C C . PHE A 1 341 ? -11.880 9.852 25.273 1.00 91.88 341 PHE A C 1
ATOM 2862 O O . PHE A 1 341 ? -10.889 9.982 25.989 1.00 91.88 341 PHE A O 1
ATOM 2869 N N . PRO A 1 342 ? -12.328 8.645 24.895 1.00 92.19 342 PRO A N 1
ATOM 2870 C CA . PRO A 1 342 ? -11.649 7.420 25.294 1.00 92.19 342 PRO A CA 1
ATOM 2871 C C . PRO A 1 342 ? -10.239 7.329 24.693 1.00 92.19 342 PRO A C 1
ATOM 2873 O O . PRO A 1 342 ? -9.899 8.024 23.720 1.00 92.19 342 PRO A O 1
ATOM 2876 N N . TYR A 1 343 ? -9.404 6.484 25.297 1.00 90.19 343 TYR A N 1
ATOM 2877 C CA . TYR A 1 343 ? -8.130 6.086 24.708 1.00 90.19 343 TYR A CA 1
ATOM 2878 C C . TYR A 1 343 ? -8.371 5.406 23.361 1.00 90.19 343 TYR A C 1
ATOM 2880 O O . TYR A 1 343 ? -9.367 4.717 23.157 1.00 90.19 343 TYR A O 1
ATOM 2888 N N . ILE A 1 344 ? -7.461 5.627 22.418 1.00 85.81 344 ILE A N 1
ATOM 2889 C CA . ILE A 1 344 ? -7.599 5.066 21.078 1.00 85.81 344 ILE A CA 1
ATOM 2890 C C . ILE A 1 344 ? -7.030 3.651 21.107 1.00 85.81 344 ILE A C 1
ATOM 2892 O O . ILE A 1 344 ? -5.825 3.464 21.265 1.00 85.81 344 ILE A O 1
ATOM 2896 N N . GLU A 1 345 ? -7.911 2.661 20.978 1.00 80.56 345 GLU A N 1
ATOM 2897 C CA . GLU A 1 345 ? -7.550 1.242 21.080 1.00 80.56 345 GLU A CA 1
ATOM 2898 C C . GLU A 1 345 ? -6.774 0.756 19.850 1.00 80.56 345 GLU A C 1
ATOM 2900 O O . GLU A 1 345 ? -5.762 0.062 19.974 1.00 80.56 345 GLU A O 1
ATOM 2905 N N . ASN A 1 346 ? -7.199 1.169 18.650 1.00 85.56 346 ASN A N 1
ATOM 2906 C CA . ASN A 1 346 ? -6.576 0.740 17.403 1.00 85.56 346 ASN A CA 1
ATOM 2907 C C . ASN A 1 346 ? -5.307 1.545 17.083 1.00 85.56 346 ASN A C 1
ATOM 2909 O O . ASN A 1 346 ? -5.312 2.463 16.259 1.00 85.56 346 ASN A O 1
ATOM 2913 N N . LYS A 1 347 ? -4.189 1.175 17.713 1.00 84.94 347 LYS A N 1
ATOM 2914 C CA . LYS A 1 347 ? -2.882 1.804 17.459 1.00 84.94 347 LYS A CA 1
ATOM 2915 C C . LYS A 1 347 ? -2.392 1.644 16.015 1.00 84.94 347 LYS A C 1
ATOM 2917 O O . LYS A 1 347 ? -1.584 2.456 15.581 1.00 84.94 347 LYS A O 1
ATOM 2922 N N . ALA A 1 348 ? -2.891 0.664 15.252 1.00 86.00 348 ALA A N 1
ATOM 2923 C CA . ALA A 1 348 ? -2.504 0.482 13.850 1.00 86.00 348 ALA A CA 1
ATOM 2924 C C . ALA A 1 348 ? -2.978 1.636 12.946 1.00 86.00 348 ALA A C 1
ATOM 2926 O O . ALA A 1 348 ? -2.382 1.884 11.899 1.00 86.00 348 ALA A O 1
ATOM 2927 N N . GLU A 1 349 ? -4.006 2.384 13.359 1.00 89.31 349 GLU A N 1
ATOM 2928 C CA . GLU A 1 349 ? -4.470 3.587 12.659 1.00 89.31 349 GLU A CA 1
ATOM 2929 C C . GLU A 1 349 ? -3.653 4.840 12.987 1.00 89.31 349 GLU A C 1
ATOM 2931 O O . GLU A 1 349 ? -3.931 5.901 12.430 1.00 89.31 349 GLU A O 1
ATOM 2936 N N . ILE A 1 350 ? -2.680 4.765 13.896 1.00 91.56 350 ILE A N 1
ATOM 2937 C CA . ILE A 1 350 ? -1.955 5.929 14.399 1.00 91.56 350 ILE A CA 1
ATOM 2938 C C . ILE A 1 350 ? -0.502 5.854 13.946 1.00 91.56 350 ILE A C 1
ATOM 2940 O O . ILE A 1 350 ? 0.212 4.901 14.241 1.00 91.56 350 ILE A O 1
ATOM 2944 N N . ARG A 1 351 ? -0.052 6.896 13.248 1.00 93.06 351 ARG A N 1
ATOM 2945 C CA . ARG A 1 351 ? 1.348 7.057 12.857 1.00 93.06 351 ARG A CA 1
ATOM 2946 C C . ARG A 1 351 ? 2.178 7.602 14.006 1.00 93.06 351 ARG A C 1
ATOM 2948 O O . ARG A 1 351 ? 3.313 7.192 14.211 1.00 93.06 351 ARG A O 1
ATOM 2955 N N . LEU A 1 352 ? 1.609 8.566 14.723 1.00 91.12 352 LEU A N 1
ATOM 2956 C CA . LEU A 1 352 ? 2.251 9.235 15.840 1.00 91.12 352 LEU A CA 1
ATOM 2957 C C . LEU A 1 352 ? 1.198 9.616 16.875 1.00 91.12 352 LEU A C 1
ATOM 2959 O O . LEU A 1 352 ? 0.199 10.244 16.533 1.00 91.12 352 LEU A O 1
ATOM 2963 N N . ASP A 1 353 ? 1.470 9.277 18.129 1.00 91.19 353 ASP A N 1
ATOM 2964 C CA . ASP A 1 353 ? 0.743 9.749 19.303 1.00 91.19 353 ASP A CA 1
ATOM 2965 C C . ASP A 1 353 ? 1.766 10.336 20.275 1.00 91.19 353 ASP A C 1
ATOM 2967 O O . ASP A 1 353 ? 2.612 9.610 20.802 1.00 91.19 353 ASP A O 1
ATOM 2971 N N . THR A 1 354 ? 1.762 11.657 20.449 1.00 89.94 354 THR A N 1
ATOM 2972 C CA . THR A 1 354 ? 2.748 12.326 21.302 1.00 89.94 354 THR A CA 1
ATOM 2973 C C . THR A 1 354 ? 2.146 13.474 22.092 1.00 89.94 354 THR A C 1
ATOM 2975 O O . THR A 1 354 ? 1.234 14.166 21.637 1.00 89.94 354 THR A O 1
ATOM 2978 N N . ILE A 1 355 ? 2.717 13.715 23.271 1.00 88.94 355 ILE A N 1
ATOM 2979 C CA . ILE A 1 355 ? 2.448 14.907 24.071 1.00 88.94 355 ILE A CA 1
ATOM 2980 C C . ILE A 1 355 ? 3.373 16.021 23.585 1.00 88.94 355 ILE A C 1
ATOM 2982 O O . ILE A 1 355 ? 4.578 15.806 23.446 1.00 88.94 355 ILE A O 1
ATOM 2986 N N . ILE A 1 356 ? 2.821 17.200 23.311 1.00 82.38 356 ILE A N 1
ATOM 2987 C CA . ILE A 1 356 ? 3.572 18.338 22.767 1.00 82.38 356 ILE A CA 1
ATOM 2988 C C . ILE A 1 356 ? 3.527 19.556 23.699 1.00 82.38 356 ILE A C 1
ATOM 2990 O O . ILE A 1 356 ? 2.477 19.859 24.263 1.00 82.38 356 ILE A O 1
ATOM 2994 N N . PRO A 1 357 ? 4.641 20.298 23.841 1.00 72.12 357 PRO A N 1
ATOM 2995 C CA . PRO A 1 357 ? 4.635 21.595 24.503 1.00 72.12 357 PRO A CA 1
ATOM 2996 C C . PRO A 1 357 ? 4.044 22.672 23.579 1.00 72.12 357 PRO A C 1
ATOM 2998 O O . PRO A 1 357 ? 4.458 22.812 22.429 1.00 72.12 357 PRO A O 1
ATOM 3001 N N . SER A 1 358 ? 3.133 23.495 24.099 1.00 67.56 358 SER A N 1
ATOM 3002 C CA . SER A 1 358 ? 2.424 24.565 23.366 1.00 67.56 358 SER A CA 1
ATOM 3003 C C . SER A 1 358 ? 3.289 25.771 22.932 1.00 67.56 358 SER A C 1
ATOM 3005 O O . SER A 1 358 ? 2.782 26.748 22.386 1.00 67.56 358 SER A O 1
ATOM 3007 N N . GLY A 1 359 ? 4.612 25.723 23.130 1.00 72.62 359 GLY A N 1
ATOM 3008 C CA . GLY A 1 359 ? 5.515 26.866 22.929 1.00 72.62 359 GLY A CA 1
ATOM 3009 C C . GLY A 1 359 ? 6.161 27.008 21.544 1.00 72.62 359 GLY A C 1
ATOM 3010 O O . GLY A 1 359 ? 6.808 28.023 21.283 1.00 72.62 359 GLY A O 1
ATOM 3011 N N . SER A 1 360 ? 6.040 26.020 20.652 1.00 81.19 360 SER A N 1
ATOM 3012 C CA . SER A 1 360 ? 6.740 26.026 19.355 1.00 81.19 360 SER A CA 1
ATOM 3013 C C . SER A 1 360 ? 5.921 25.378 18.247 1.00 81.19 360 SER A C 1
ATOM 3015 O O . SER A 1 360 ? 5.042 24.568 18.521 1.00 81.19 360 SER A O 1
ATOM 3017 N N . ASN A 1 361 ? 6.234 25.715 16.995 1.00 85.81 361 ASN A N 1
ATOM 3018 C CA . ASN A 1 361 ? 5.662 25.014 15.851 1.00 85.81 361 ASN A CA 1
ATOM 3019 C C . ASN A 1 361 ? 6.117 23.551 15.870 1.00 85.81 361 ASN A C 1
ATOM 3021 O O . ASN A 1 361 ? 7.279 23.256 16.176 1.00 85.81 361 ASN A O 1
ATOM 3025 N N . PHE A 1 362 ? 5.206 22.666 15.488 1.00 88.62 362 PHE A N 1
ATOM 3026 C CA . PHE A 1 362 ? 5.464 21.242 15.371 1.00 88.62 362 PHE A CA 1
ATOM 3027 C C . PHE A 1 362 ? 5.602 20.858 13.898 1.00 88.62 362 PHE A C 1
ATOM 3029 O O . PHE A 1 362 ? 4.794 21.268 13.059 1.00 88.62 362 PHE A O 1
ATOM 3036 N N . VAL A 1 363 ? 6.641 20.084 13.585 1.00 89.44 363 VAL A N 1
ATOM 3037 C CA . VAL A 1 363 ? 6.902 19.584 12.233 1.00 89.44 363 VAL A CA 1
ATOM 3038 C C . VAL A 1 363 ? 7.091 18.074 12.289 1.00 89.44 363 VAL A C 1
ATOM 3040 O O . VAL A 1 363 ? 7.966 17.580 13.004 1.00 89.44 363 VAL A O 1
ATOM 3043 N N . PHE A 1 364 ? 6.300 17.354 11.495 1.00 88.81 364 PHE A N 1
ATOM 3044 C CA . PHE A 1 364 ? 6.381 15.902 11.362 1.00 88.81 364 PHE A CA 1
ATOM 3045 C C . PHE A 1 364 ? 6.652 15.496 9.918 1.00 88.81 364 PHE A C 1
ATOM 3047 O O . PHE A 1 364 ? 5.946 15.930 9.010 1.00 88.81 364 PHE A O 1
ATOM 3054 N N . TYR A 1 365 ? 7.665 14.658 9.712 1.00 88.75 365 TYR A N 1
ATOM 3055 C CA . TYR A 1 365 ? 7.972 14.078 8.405 1.00 88.75 365 TYR A CA 1
ATOM 3056 C C . TYR A 1 365 ? 7.204 12.767 8.241 1.00 88.75 365 TYR A C 1
ATOM 3058 O O . TYR A 1 365 ? 7.400 11.836 9.019 1.00 88.75 365 TYR A O 1
ATOM 3066 N N . TYR A 1 366 ? 6.333 12.714 7.236 1.00 91.50 366 TYR A N 1
ATOM 3067 C CA . TYR A 1 366 ? 5.487 11.572 6.924 1.00 91.50 366 TYR A CA 1
ATOM 3068 C C . TYR A 1 366 ? 5.956 10.937 5.611 1.00 91.50 366 TYR A C 1
ATOM 3070 O O . TYR A 1 366 ? 5.990 11.615 4.586 1.00 91.50 366 TYR A O 1
ATOM 3078 N N . THR A 1 367 ? 6.243 9.635 5.637 1.00 90.06 367 THR A N 1
ATOM 3079 C CA . THR A 1 367 ? 6.544 8.818 4.452 1.00 90.06 367 THR A CA 1
ATOM 3080 C C . THR A 1 367 ? 5.568 7.652 4.377 1.00 90.06 367 THR A C 1
ATOM 3082 O O . THR A 1 367 ? 5.409 6.905 5.344 1.00 90.06 367 THR A O 1
ATOM 3085 N N . GLN A 1 368 ? 4.910 7.501 3.228 1.00 90.00 368 GLN A N 1
ATOM 3086 C CA . GLN A 1 368 ? 3.999 6.397 2.940 1.00 90.00 368 GLN A CA 1
ATOM 3087 C C . GLN A 1 368 ? 4.392 5.705 1.641 1.00 90.00 368 GLN A C 1
ATOM 3089 O O . GLN A 1 368 ? 4.320 6.309 0.573 1.00 90.00 368 GLN A O 1
ATOM 3094 N N . GLU A 1 369 ? 4.705 4.416 1.714 1.00 90.81 369 GLU A N 1
ATOM 3095 C CA . GLU A 1 369 ? 4.748 3.576 0.520 1.00 90.81 369 GLU A CA 1
ATOM 3096 C C . GLU A 1 369 ? 3.310 3.263 0.074 1.00 90.81 369 GLU A C 1
ATOM 3098 O O . GLU A 1 369 ? 2.459 2.907 0.900 1.00 90.81 369 GLU A O 1
ATOM 3103 N N . TYR A 1 370 ? 3.020 3.426 -1.215 1.00 89.88 370 TYR A N 1
ATOM 3104 C CA . TYR A 1 370 ? 1.684 3.253 -1.775 1.00 89.88 370 TYR A CA 1
ATOM 3105 C C . TYR A 1 370 ? 1.723 2.437 -3.078 1.00 89.88 370 TYR A C 1
ATOM 3107 O O . TYR A 1 370 ? 2.527 2.751 -3.959 1.00 89.88 370 TYR A O 1
ATOM 3115 N N . PRO A 1 371 ? 0.875 1.401 -3.232 1.00 89.69 371 PRO A N 1
ATOM 3116 C CA . PRO A 1 371 ? 0.818 0.616 -4.460 1.00 89.69 371 PRO A CA 1
ATOM 3117 C C . PRO A 1 371 ? 0.214 1.427 -5.612 1.00 89.69 371 PRO A C 1
ATOM 3119 O O . PRO A 1 371 ? -0.773 2.143 -5.448 1.00 89.69 371 PRO A O 1
ATOM 3122 N N . VAL A 1 372 ? 0.796 1.289 -6.797 1.00 84.50 372 VAL A N 1
ATOM 3123 C CA . VAL A 1 372 ? 0.299 1.882 -8.035 1.00 84.50 372 VAL A CA 1
ATOM 3124 C C . VAL A 1 372 ? -0.600 0.870 -8.727 1.00 84.50 372 VAL A C 1
ATOM 3126 O O . VAL A 1 372 ? -0.155 -0.211 -9.098 1.00 84.50 372 VAL A O 1
ATOM 3129 N N . VAL A 1 373 ? -1.871 1.227 -8.888 1.00 81.50 373 VAL A N 1
ATOM 3130 C CA . VAL A 1 373 ? -2.845 0.421 -9.636 1.00 81.50 373 VAL A CA 1
ATOM 3131 C C . VAL A 1 373 ? -2.814 0.766 -11.129 1.00 81.50 373 VAL A C 1
ATOM 3133 O O . VAL A 1 373 ? -2.282 1.810 -11.521 1.00 81.50 373 VAL A O 1
ATOM 3136 N N . GLU A 1 374 ? -3.395 -0.102 -11.956 1.00 79.06 374 GLU A N 1
ATOM 3137 C CA . GLU A 1 374 ? -3.525 0.092 -13.407 1.00 79.06 374 GLU A CA 1
ATOM 3138 C C . GLU A 1 374 ? -4.127 1.474 -13.729 1.00 79.06 374 GLU A C 1
ATOM 3140 O O . GLU A 1 374 ? -5.049 1.950 -13.060 1.00 79.06 374 GLU A O 1
ATOM 3145 N N . GLY A 1 375 ? -3.548 2.174 -14.708 1.00 76.19 375 GLY A N 1
ATOM 3146 C CA . GLY A 1 375 ? -3.988 3.512 -15.117 1.00 76.19 375 GLY A CA 1
ATOM 3147 C C . GLY A 1 375 ? -3.703 4.658 -14.128 1.00 76.19 375 GLY A C 1
ATOM 3148 O O . GLY A 1 375 ? -3.975 5.819 -14.449 1.00 76.19 375 GLY A O 1
ATOM 3149 N N . LEU A 1 376 ? -3.120 4.401 -12.949 1.00 84.31 376 LEU A N 1
ATOM 3150 C CA . LEU A 1 376 ? -2.848 5.448 -11.962 1.00 84.31 376 LEU A CA 1
ATOM 3151 C C . LEU A 1 376 ? -1.688 6.358 -12.408 1.00 84.31 376 LEU A C 1
ATOM 3153 O O . LEU A 1 376 ? -0.517 5.978 -12.404 1.00 84.31 376 LEU A O 1
ATOM 3157 N N . LYS A 1 377 ? -2.015 7.600 -12.787 1.00 82.06 377 LYS A N 1
ATOM 3158 C CA . LYS A 1 377 ? -1.040 8.610 -13.261 1.00 82.06 377 LYS A CA 1
ATOM 3159 C C . LYS A 1 377 ? -0.763 9.717 -12.241 1.00 82.06 377 LYS A C 1
ATOM 3161 O O . LYS A 1 377 ? 0.308 10.324 -12.263 1.00 82.06 377 LYS A O 1
ATOM 3166 N N . LYS A 1 378 ? -1.720 9.992 -11.350 1.00 87.25 378 LYS A N 1
ATOM 3167 C CA . LYS A 1 378 ? -1.660 11.090 -10.380 1.00 87.25 378 LYS A CA 1
ATOM 3168 C C . LYS A 1 378 ? -2.362 10.714 -9.080 1.00 87.25 378 LYS A C 1
ATOM 3170 O O . LYS A 1 378 ? -3.470 10.192 -9.113 1.00 87.25 378 LYS A O 1
ATOM 3175 N N . ILE A 1 379 ? -1.764 11.081 -7.951 1.00 90.94 379 ILE A N 1
ATOM 3176 C CA . ILE A 1 379 ? -2.388 11.007 -6.626 1.00 90.94 379 ILE A CA 1
ATOM 3177 C C . ILE A 1 379 ? -2.438 12.403 -6.023 1.00 90.94 379 ILE A C 1
ATOM 3179 O O . ILE A 1 379 ? -1.496 13.184 -6.154 1.00 90.94 379 ILE A O 1
ATOM 3183 N N . ARG A 1 380 ? -3.540 12.739 -5.359 1.00 92.12 380 ARG A N 1
ATOM 3184 C CA . ARG A 1 380 ? -3.649 13.958 -4.556 1.00 92.12 380 ARG A CA 1
ATOM 3185 C C . ARG A 1 380 ? -3.603 13.602 -3.078 1.00 92.12 380 ARG A C 1
ATOM 3187 O O . ARG A 1 380 ? -4.255 12.657 -2.660 1.00 92.12 380 ARG A O 1
ATOM 3194 N N . LEU A 1 381 ? -2.856 14.360 -2.293 1.00 93.88 381 LEU A N 1
ATOM 3195 C CA . LEU A 1 381 ? -2.785 14.221 -0.844 1.00 93.88 381 LEU A CA 1
ATOM 3196 C C . LEU A 1 381 ? -3.444 15.442 -0.208 1.00 93.88 381 LEU A C 1
ATOM 3198 O O . LEU A 1 381 ? -3.118 16.569 -0.566 1.00 93.88 381 LEU A O 1
ATOM 3202 N N . THR A 1 382 ? -4.339 15.215 0.745 1.00 94.56 382 THR A N 1
ATOM 3203 C CA . THR A 1 382 ? -4.943 16.259 1.582 1.00 94.56 382 THR A CA 1
ATOM 3204 C C . THR A 1 382 ? -4.941 15.817 3.046 1.00 94.56 382 THR A C 1
ATOM 3206 O O . THR A 1 382 ? -4.581 14.680 3.355 1.00 94.56 382 THR A O 1
ATOM 3209 N N . MET A 1 383 ? -5.317 16.703 3.965 1.00 94.94 383 MET A N 1
ATOM 3210 C CA . MET A 1 383 ? -5.383 16.395 5.389 1.00 94.94 383 MET A CA 1
ATOM 3211 C C . MET A 1 383 ? -6.527 17.149 6.060 1.00 94.94 383 MET A C 1
ATOM 3213 O O . MET A 1 383 ? -6.577 18.380 6.037 1.00 94.94 383 MET A O 1
ATOM 3217 N N . ASP A 1 384 ? -7.393 16.396 6.733 1.00 95.19 384 ASP A N 1
ATOM 3218 C CA . ASP A 1 384 ? -8.428 16.955 7.599 1.00 95.19 384 ASP A CA 1
ATOM 3219 C C . ASP A 1 384 ? -7.923 17.032 9.034 1.00 95.19 384 ASP A C 1
ATOM 3221 O O . ASP A 1 384 ? -7.217 16.139 9.503 1.00 95.19 384 ASP A O 1
ATOM 3225 N N . SER A 1 385 ? -8.326 18.069 9.763 1.00 94.31 385 SER A N 1
ATOM 3226 C CA . SER A 1 385 ? -7.857 18.291 11.131 1.00 94.31 385 SER A CA 1
ATOM 3227 C C . SER A 1 385 ? -9.014 18.628 12.070 1.00 94.31 385 SER A C 1
ATOM 3229 O O . SER A 1 385 ? -9.924 19.378 11.709 1.00 94.31 385 SER A O 1
ATOM 3231 N N . LYS A 1 386 ? -8.984 18.095 13.295 1.00 95.19 386 LYS A N 1
ATOM 3232 C CA . LYS A 1 386 ? -9.949 18.442 14.350 1.00 95.19 386 LYS A CA 1
ATOM 3233 C C . LYS A 1 386 ? -9.279 18.602 15.708 1.00 95.19 386 LYS A C 1
ATOM 3235 O O . LYS A 1 386 ? -8.332 17.887 16.023 1.00 95.19 386 LYS A O 1
ATOM 3240 N N . ILE A 1 387 ? -9.813 19.507 16.515 1.00 94.81 387 ILE A N 1
ATOM 3241 C CA . ILE A 1 387 ? -9.410 19.756 17.897 1.00 94.81 387 ILE A CA 1
ATOM 3242 C C . ILE A 1 387 ? -10.515 19.268 18.831 1.00 94.81 387 ILE A C 1
ATOM 3244 O O . ILE A 1 387 ? -11.697 19.486 18.566 1.00 94.81 387 ILE A O 1
ATOM 3248 N N . GLN A 1 388 ? -10.118 18.610 19.916 1.00 95.19 388 GLN A N 1
ATOM 3249 C CA . GLN A 1 388 ? -10.986 18.120 20.985 1.00 95.19 388 GLN A CA 1
ATOM 3250 C C . GLN A 1 388 ? -10.467 18.663 22.316 1.00 95.19 388 GLN A C 1
ATOM 3252 O O . GLN A 1 388 ? -9.375 18.295 22.745 1.00 95.19 388 GLN A O 1
ATOM 3257 N N . ALA A 1 389 ? -11.210 19.578 22.934 1.00 94.38 389 ALA A N 1
ATOM 3258 C CA . ALA A 1 389 ? -10.782 20.291 24.135 1.00 94.38 389 ALA A CA 1
ATOM 3259 C C . ALA A 1 389 ? -11.347 19.675 25.421 1.00 94.38 389 ALA A C 1
ATOM 3261 O O . ALA A 1 389 ? -12.390 19.025 25.405 1.00 94.38 389 ALA A O 1
ATOM 3262 N N . ILE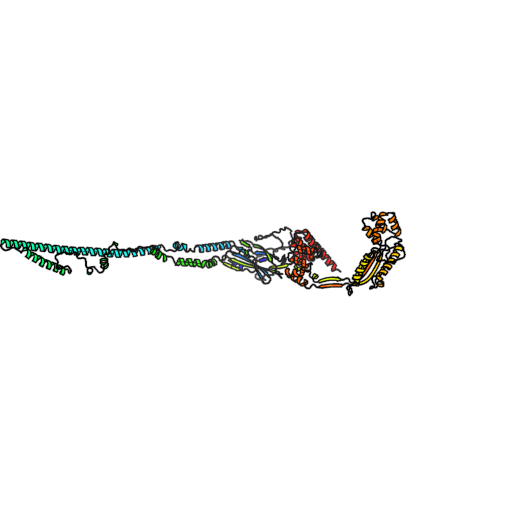 A 1 390 ? -10.668 19.893 26.552 1.00 93.56 390 ILE A N 1
ATOM 3263 C CA . ILE A 1 390 ? -11.069 19.339 27.862 1.00 93.56 390 ILE A CA 1
ATOM 3264 C C . ILE A 1 390 ? -12.453 19.794 28.349 1.00 93.56 390 ILE A C 1
ATOM 3266 O O . ILE A 1 390 ? -13.079 19.101 29.146 1.00 93.56 390 ILE A O 1
ATOM 3270 N N . ASP A 1 391 ? -12.965 20.923 27.855 1.00 91.38 391 ASP A N 1
ATOM 3271 C CA . ASP A 1 391 ? -14.329 21.408 28.107 1.00 91.38 391 ASP A CA 1
ATOM 3272 C C . ASP A 1 391 ? -15.382 20.747 27.198 1.00 91.38 391 ASP A C 1
ATOM 3274 O O . ASP A 1 391 ? -16.527 21.193 27.143 1.00 91.38 391 ASP A O 1
ATOM 3278 N N . ARG A 1 392 ? -15.004 19.659 26.511 1.00 89.69 392 ARG A N 1
ATOM 3279 C CA . ARG A 1 392 ? -15.829 18.843 25.606 1.00 89.69 392 ARG A CA 1
ATOM 3280 C C . ARG A 1 392 ? -16.209 19.530 24.298 1.00 89.69 392 ARG A C 1
ATOM 3282 O O . ARG A 1 392 ? -16.947 18.934 23.513 1.00 89.69 392 ARG A O 1
ATOM 3289 N N . SER A 1 393 ? -15.711 20.738 24.028 1.00 91.31 393 SER A N 1
ATOM 3290 C CA . SER A 1 393 ? -15.928 21.357 22.728 1.00 91.31 393 SER A CA 1
ATOM 3291 C C . SER A 1 393 ? -15.047 20.701 21.660 1.00 91.31 393 SER A C 1
ATOM 3293 O O . SER A 1 393 ? -13.892 20.332 21.893 1.00 91.31 393 SER A O 1
ATOM 3295 N N . GLU A 1 394 ? -15.610 20.547 20.463 1.00 92.69 394 GLU A N 1
ATOM 3296 C CA . GLU A 1 394 ? -14.876 20.113 19.278 1.00 92.69 394 GLU A CA 1
ATOM 3297 C C . GLU A 1 394 ? -14.808 21.252 18.265 1.00 92.69 394 GLU A C 1
ATOM 3299 O O . GLU A 1 394 ? -15.744 22.040 18.123 1.00 92.69 394 GLU A O 1
ATOM 3304 N N . TYR A 1 395 ? -13.698 21.330 17.538 1.00 92.19 395 TYR A N 1
ATOM 3305 C CA . TYR A 1 395 ? -13.512 22.306 16.474 1.00 92.19 395 TYR A CA 1
ATOM 3306 C C . TYR A 1 395 ? -12.885 21.636 15.254 1.00 92.19 395 TYR A C 1
ATOM 3308 O O . TYR A 1 395 ? -11.779 21.100 15.328 1.00 92.19 395 TYR A O 1
ATOM 3316 N N . LYS A 1 396 ? -13.590 21.651 14.122 1.00 92.88 396 LYS A N 1
ATOM 3317 C CA . LYS A 1 396 ? -13.051 21.182 12.840 1.00 92.88 396 LYS A CA 1
ATOM 3318 C C . LYS A 1 396 ? -12.317 22.340 12.173 1.00 92.88 396 LYS A C 1
ATOM 3320 O O . LYS A 1 396 ? -12.911 23.384 11.926 1.00 92.88 396 LYS A O 1
ATOM 3325 N N . LEU A 1 397 ? -11.032 22.147 11.904 1.00 88.81 397 LEU A N 1
ATOM 3326 C CA . LEU A 1 397 ? -10.215 23.119 11.183 1.00 88.81 397 LEU A CA 1
ATOM 3327 C C . LEU A 1 397 ? -10.523 23.033 9.684 1.00 88.81 397 LEU A C 1
ATOM 3329 O O . LEU A 1 397 ? -10.956 21.992 9.187 1.00 88.81 397 LEU A O 1
ATOM 3333 N N . GLN A 1 398 ? -10.251 24.115 8.955 1.00 85.69 398 GLN A N 1
ATOM 3334 C CA . GLN A 1 398 ? -10.246 24.070 7.496 1.00 85.69 398 GLN A CA 1
ATOM 3335 C C . GLN A 1 398 ? -9.223 23.029 7.014 1.00 85.69 398 GLN A C 1
ATOM 3337 O O . GLN A 1 398 ? -8.128 22.937 7.576 1.00 85.69 398 GLN A O 1
ATOM 3342 N N . GLY A 1 399 ? -9.587 22.262 5.983 1.00 82.62 399 GLY A N 1
ATOM 3343 C CA . GLY A 1 399 ? -8.696 21.278 5.370 1.00 82.62 399 GLY A CA 1
ATOM 3344 C C . GLY A 1 399 ? -7.378 21.901 4.908 1.00 82.62 399 GLY A C 1
ATOM 3345 O O . GLY A 1 399 ? -7.323 23.078 4.535 1.00 82.62 399 GLY A O 1
ATOM 3346 N N . ALA A 1 400 ? -6.317 21.102 4.962 1.00 88.62 400 ALA A N 1
ATOM 3347 C CA . ALA A 1 400 ? -5.009 21.489 4.458 1.00 88.62 400 ALA A CA 1
ATOM 3348 C C . ALA A 1 400 ? -5.022 21.659 2.930 1.00 88.62 400 ALA A C 1
ATOM 3350 O O . ALA A 1 400 ? -5.912 21.161 2.231 1.00 88.62 400 ALA A O 1
ATOM 3351 N N . ASP A 1 401 ? -3.999 22.332 2.406 1.00 87.12 401 ASP A N 1
ATOM 3352 C CA . ASP A 1 401 ? -3.799 22.424 0.963 1.00 87.12 401 ASP A CA 1
ATOM 3353 C C . ASP A 1 401 ? -3.568 21.039 0.357 1.00 87.12 401 ASP A C 1
ATOM 3355 O O . ASP A 1 401 ? -3.114 20.106 1.018 1.00 87.12 401 ASP A O 1
ATOM 3359 N N . THR A 1 402 ? -3.926 20.888 -0.916 1.00 91.06 402 THR A N 1
ATOM 3360 C CA . THR A 1 402 ? -3.802 19.605 -1.609 1.00 91.06 402 THR A CA 1
ATOM 3361 C C . THR A 1 402 ? -2.480 19.536 -2.361 1.00 91.06 402 THR A C 1
ATOM 3363 O O . THR A 1 402 ? -2.240 20.330 -3.271 1.00 91.06 402 THR A O 1
ATOM 3366 N N . LEU A 1 403 ? -1.650 18.547 -2.036 1.00 90.50 403 LEU A N 1
ATOM 3367 C CA . LEU A 1 403 ? -0.426 18.246 -2.779 1.00 90.50 403 LEU A CA 1
ATOM 3368 C C . LEU A 1 403 ? -0.738 17.284 -3.925 1.00 90.50 403 LEU A C 1
ATOM 3370 O O . LEU A 1 403 ? -1.564 16.383 -3.786 1.00 90.50 403 LEU A O 1
ATOM 3374 N N . SER A 1 404 ? -0.085 17.465 -5.070 1.00 87.06 404 SER A N 1
ATOM 3375 C CA . SER A 1 404 ? -0.233 16.581 -6.231 1.00 87.06 404 SER A CA 1
ATOM 3376 C C . SER A 1 404 ? 1.045 15.781 -6.474 1.00 87.06 404 SER A C 1
ATOM 3378 O O . SER A 1 404 ? 2.114 16.358 -6.633 1.00 87.06 404 SER A O 1
ATOM 3380 N N . TYR A 1 405 ? 0.929 14.462 -6.573 1.00 86.06 405 TYR A N 1
ATOM 3381 C CA . TYR A 1 405 ? 2.014 13.558 -6.944 1.00 86.06 405 TYR A CA 1
ATOM 3382 C C . TYR A 1 405 ? 1.754 13.016 -8.344 1.00 86.06 405 TYR A C 1
ATOM 3384 O O . TYR A 1 405 ? 0.748 12.344 -8.571 1.00 86.06 405 TYR A O 1
ATOM 3392 N N . PHE A 1 406 ? 2.643 13.319 -9.284 1.00 83.81 406 PHE A N 1
ATOM 3393 C CA . PHE A 1 406 ? 2.624 12.776 -10.639 1.00 83.81 406 PHE A CA 1
ATOM 3394 C C . PHE A 1 406 ? 3.535 11.557 -10.697 1.00 83.81 406 PHE A C 1
ATOM 3396 O O . PHE A 1 406 ? 4.696 11.633 -10.301 1.00 83.81 406 PHE A O 1
ATOM 3403 N N . ILE A 1 407 ? 3.022 10.426 -11.167 1.00 83.50 407 ILE A N 1
ATOM 3404 C CA . ILE A 1 407 ? 3.765 9.170 -11.107 1.00 83.50 407 ILE A CA 1
ATOM 3405 C C . ILE A 1 407 ? 4.637 9.028 -12.357 1.00 83.50 407 ILE A C 1
ATOM 3407 O O . ILE A 1 407 ? 4.138 8.703 -13.435 1.00 83.50 407 ILE A O 1
ATOM 3411 N N . ALA A 1 408 ? 5.944 9.228 -12.207 1.00 80.50 408 ALA A N 1
ATOM 3412 C CA . ALA A 1 408 ? 6.931 8.952 -13.243 1.00 80.50 408 ALA A CA 1
ATOM 3413 C C . ALA A 1 408 ? 7.199 7.441 -13.306 1.00 80.50 408 ALA A C 1
ATOM 3415 O O . ALA A 1 408 ? 7.651 6.844 -12.333 1.00 80.50 408 ALA A O 1
ATOM 3416 N N . SER A 1 409 ? 6.916 6.811 -14.445 1.00 84.06 409 SER A N 1
ATOM 3417 C CA . SER A 1 409 ? 7.210 5.387 -14.673 1.00 84.06 409 SER A CA 1
ATOM 3418 C C . SER A 1 409 ? 8.312 5.230 -15.708 1.00 84.06 409 SER A C 1
ATOM 3420 O O . SER A 1 409 ? 8.505 6.118 -16.542 1.00 84.06 409 SER A O 1
ATOM 3422 N N . LEU A 1 410 ? 9.030 4.109 -15.659 1.00 89.12 410 LEU A N 1
ATOM 3423 C CA . LEU A 1 410 ? 9.943 3.714 -16.730 1.00 89.12 410 LEU A CA 1
ATOM 3424 C C . LEU A 1 410 ? 9.183 3.318 -17.997 1.00 89.12 410 LEU A C 1
ATOM 3426 O O . LEU A 1 410 ? 9.718 3.509 -19.080 1.00 89.12 410 LEU A O 1
ATOM 3430 N N . ALA A 1 411 ? 7.918 2.892 -17.895 1.00 88.25 411 ALA A N 1
ATOM 3431 C CA . ALA A 1 411 ? 7.079 2.545 -19.046 1.00 88.25 411 ALA A CA 1
ATOM 3432 C C . ALA A 1 411 ? 6.928 3.687 -20.073 1.00 88.25 411 ALA A C 1
ATOM 3434 O O . ALA A 1 411 ? 6.656 3.448 -21.245 1.00 88.25 411 ALA A O 1
ATOM 3435 N N . GLN A 1 412 ? 7.161 4.937 -19.655 1.00 86.19 412 GLN A N 1
ATOM 3436 C CA . GLN A 1 412 ? 7.199 6.110 -20.537 1.00 86.19 412 GLN A CA 1
ATOM 3437 C C . GLN A 1 412 ? 8.378 6.097 -21.523 1.00 86.19 412 GLN A C 1
ATOM 3439 O O . GLN A 1 412 ? 8.375 6.878 -22.467 1.00 86.19 412 GLN A O 1
ATOM 3444 N N . LEU A 1 413 ? 9.381 5.244 -21.303 1.00 90.81 413 LEU A N 1
ATOM 3445 C CA . LEU A 1 413 ? 10.523 5.065 -22.197 1.00 90.81 413 LEU A CA 1
ATOM 3446 C C . LEU A 1 413 ? 10.227 4.109 -23.359 1.00 90.81 413 LEU A C 1
ATOM 3448 O O . LEU A 1 413 ? 11.125 3.881 -24.163 1.00 90.81 413 LEU A O 1
ATOM 3452 N N . ALA A 1 414 ? 9.011 3.555 -23.449 1.00 92.81 414 ALA A N 1
ATOM 3453 C CA . ALA A 1 414 ? 8.637 2.628 -24.511 1.00 92.81 414 ALA A CA 1
ATOM 3454 C C . ALA A 1 414 ? 8.937 3.212 -25.899 1.00 92.81 414 ALA A C 1
ATOM 3456 O O . ALA A 1 414 ? 8.544 4.334 -26.224 1.00 92.81 414 ALA A O 1
ATOM 3457 N N . ASP A 1 415 ? 9.632 2.429 -26.717 1.00 92.12 415 ASP A N 1
ATOM 3458 C CA . ASP A 1 415 ? 10.024 2.797 -28.067 1.00 92.12 415 ASP A CA 1
ATOM 3459 C C . ASP A 1 415 ? 8.928 2.394 -29.059 1.00 92.12 415 ASP A C 1
ATOM 3461 O O . ASP A 1 415 ? 8.789 1.229 -29.442 1.00 92.12 415 ASP A O 1
ATOM 3465 N N . VAL A 1 416 ? 8.137 3.381 -29.472 1.00 90.19 416 VAL A N 1
ATOM 3466 C CA . VAL A 1 416 ? 7.052 3.207 -30.447 1.00 90.19 416 VAL A CA 1
ATOM 3467 C C . VAL A 1 416 ? 7.558 2.915 -31.861 1.00 90.19 416 VAL A C 1
ATOM 3469 O O . VAL A 1 416 ? 6.799 2.409 -32.683 1.00 90.19 416 VAL A O 1
ATOM 3472 N N . SER A 1 417 ? 8.835 3.173 -32.171 1.00 87.75 417 SER A N 1
ATOM 3473 C CA . SER A 1 417 ? 9.379 2.892 -33.508 1.00 87.75 417 SER A CA 1
ATOM 3474 C C . SER A 1 417 ? 9.415 1.390 -33.822 1.00 87.75 417 SER A C 1
ATOM 3476 O O . SER A 1 417 ? 9.319 0.993 -34.985 1.00 87.75 417 SER A O 1
ATOM 3478 N N . LEU A 1 418 ? 9.444 0.549 -32.782 1.00 89.44 418 LEU A N 1
ATOM 3479 C CA . LEU A 1 418 ? 9.469 -0.910 -32.884 1.00 89.44 418 LEU A CA 1
ATOM 3480 C C . LEU A 1 418 ? 8.127 -1.536 -33.303 1.00 89.44 418 LEU A C 1
ATOM 3482 O O . LEU A 1 418 ? 8.084 -2.733 -33.586 1.00 89.44 418 LEU A O 1
ATOM 3486 N N . ILE A 1 419 ? 7.050 -0.742 -33.398 1.00 88.81 419 ILE A N 1
ATOM 3487 C CA . ILE A 1 419 ? 5.753 -1.189 -33.938 1.00 88.81 419 ILE A CA 1
ATOM 3488 C C . ILE A 1 419 ? 5.892 -1.664 -35.390 1.00 88.81 419 ILE A C 1
ATOM 3490 O O . ILE A 1 419 ? 5.164 -2.552 -35.840 1.00 88.81 419 ILE A O 1
ATOM 3494 N N . SER A 1 420 ? 6.862 -1.118 -36.127 1.00 84.81 420 SER A N 1
ATOM 3495 C CA . SER A 1 420 ? 7.121 -1.506 -37.509 1.00 84.81 420 SER A CA 1
ATOM 3496 C C . SER A 1 420 ? 8.535 -2.053 -37.696 1.00 84.81 420 SER A C 1
ATOM 3498 O O . SER A 1 420 ? 9.512 -1.470 -37.231 1.00 84.81 420 SER A O 1
ATOM 3500 N N . LYS A 1 421 ? 8.670 -3.179 -38.406 1.00 80.38 421 LYS A N 1
ATOM 3501 C CA . LYS A 1 421 ? 9.974 -3.716 -38.809 1.00 80.38 421 LYS A CA 1
ATOM 3502 C C . LYS A 1 421 ? 10.380 -3.101 -40.140 1.00 80.38 421 LYS A C 1
ATOM 3504 O O . LYS A 1 421 ? 9.746 -3.354 -41.164 1.00 80.38 421 LYS A O 1
ATOM 3509 N N . ARG A 1 422 ? 11.473 -2.342 -40.124 1.00 79.00 422 ARG A N 1
ATOM 3510 C CA . ARG A 1 422 ? 12.095 -1.759 -41.312 1.00 79.00 422 ARG A CA 1
ATOM 3511 C C . ARG A 1 422 ? 13.171 -2.705 -41.856 1.00 79.00 422 ARG A C 1
ATOM 3513 O O . ARG A 1 422 ? 14.133 -2.989 -41.155 1.00 79.00 422 ARG A O 1
ATOM 3520 N N . THR A 1 423 ? 13.021 -3.190 -43.088 1.00 81.31 423 THR A N 1
ATOM 3521 C CA . THR A 1 423 ? 14.040 -4.004 -43.777 1.00 81.31 423 THR A CA 1
ATOM 3522 C C . THR A 1 423 ? 14.490 -3.287 -45.041 1.00 81.31 423 THR A C 1
ATOM 3524 O O . THR A 1 423 ? 13.670 -2.997 -45.912 1.00 81.31 423 THR A O 1
ATOM 3527 N N . GLU A 1 424 ? 15.782 -2.990 -45.143 1.00 82.62 424 GLU A N 1
ATOM 3528 C CA . GLU A 1 424 ? 16.367 -2.409 -46.352 1.00 82.62 424 GLU A CA 1
ATOM 3529 C C . GLU A 1 424 ? 16.572 -3.508 -47.397 1.00 82.62 424 GLU A C 1
ATOM 3531 O O . GLU A 1 424 ? 17.196 -4.536 -47.135 1.00 82.62 424 GLU A O 1
ATOM 3536 N N . LEU A 1 425 ? 15.991 -3.313 -48.578 1.00 84.56 425 LEU A N 1
ATOM 3537 C CA . LEU A 1 425 ? 16.115 -4.215 -49.711 1.00 84.56 425 LEU A CA 1
ATOM 3538 C C . LEU A 1 425 ? 16.942 -3.522 -50.785 1.00 84.56 425 LEU A C 1
ATOM 3540 O O . LEU A 1 425 ? 16.462 -2.601 -51.446 1.00 84.56 425 LEU A O 1
ATOM 3544 N N . HIS A 1 426 ? 18.172 -3.994 -50.972 1.00 86.12 426 HIS A N 1
ATOM 3545 C CA . HIS A 1 426 ? 19.000 -3.587 -52.100 1.00 86.12 426 HIS A CA 1
ATOM 3546 C C . HIS A 1 426 ? 18.529 -4.281 -53.373 1.00 86.12 426 HIS A C 1
ATOM 3548 O O . HIS A 1 426 ?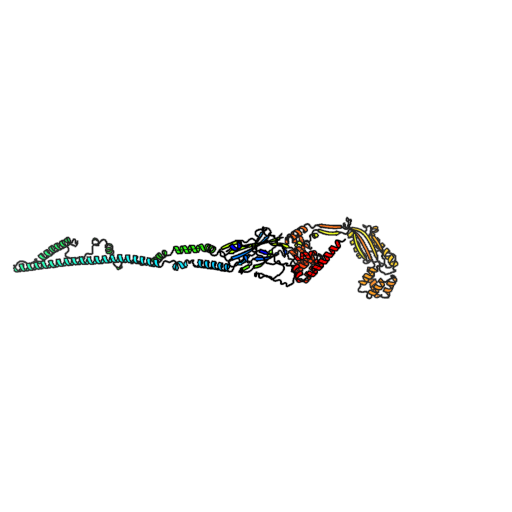 18.327 -5.501 -53.378 1.00 86.12 426 HIS A O 1
ATOM 3554 N N . ARG A 1 427 ? 18.364 -3.513 -54.454 1.00 87.19 427 ARG A N 1
ATOM 3555 C CA . ARG A 1 427 ? 17.986 -4.050 -55.765 1.00 87.19 427 ARG A CA 1
ATOM 3556 C C . ARG A 1 427 ? 19.089 -4.922 -56.331 1.00 87.19 427 ARG A C 1
ATOM 3558 O O . ARG A 1 427 ? 18.796 -6.038 -56.743 1.00 87.19 427 ARG A O 1
ATOM 3565 N N . ASN A 1 428 ? 20.309 -4.396 -56.366 1.00 90.69 428 ASN A N 1
ATOM 3566 C CA . ASN A 1 428 ? 21.461 -5.047 -56.980 1.00 90.69 428 ASN A CA 1
ATOM 3567 C C . ASN A 1 428 ? 22.300 -5.738 -55.911 1.00 90.69 428 ASN A C 1
ATOM 3569 O O . ASN A 1 428 ? 22.552 -5.182 -54.843 1.00 90.69 428 ASN A O 1
ATOM 3573 N N . LEU A 1 429 ? 22.742 -6.944 -56.220 1.00 91.94 429 LEU A N 1
ATOM 3574 C CA . LEU A 1 429 ? 23.486 -7.836 -55.349 1.00 91.94 429 LEU A CA 1
ATOM 3575 C C . LEU A 1 429 ? 24.584 -8.506 -56.182 1.00 91.94 429 LEU A C 1
ATOM 3577 O O . LEU A 1 429 ? 24.506 -8.560 -57.409 1.00 91.94 429 LEU A O 1
ATOM 3581 N N . TYR A 1 430 ? 25.605 -9.038 -55.520 1.00 93.75 430 TYR A N 1
ATOM 3582 C CA . TYR A 1 430 ? 26.563 -9.916 -56.178 1.00 93.75 430 TYR A CA 1
ATOM 3583 C C . TYR A 1 430 ? 26.982 -11.048 -55.246 1.00 93.75 430 TYR A C 1
ATOM 3585 O O . TYR A 1 430 ? 27.002 -10.884 -54.025 1.00 93.75 430 TYR A O 1
ATOM 3593 N N . ASP A 1 431 ? 27.345 -12.180 -55.836 1.00 94.38 431 ASP A N 1
ATOM 3594 C CA . ASP A 1 431 ? 27.960 -13.312 -55.148 1.00 94.38 431 ASP A CA 1
ATOM 3595 C C . ASP A 1 431 ? 29.293 -13.660 -55.822 1.00 94.38 431 ASP A C 1
ATOM 3597 O O . ASP A 1 431 ? 29.424 -13.557 -57.042 1.00 94.38 431 ASP A O 1
ATOM 3601 N N . ARG A 1 432 ? 30.309 -14.048 -55.046 1.00 95.50 432 ARG A N 1
ATOM 3602 C CA . ARG A 1 432 ? 31.636 -14.405 -55.568 1.00 95.50 432 ARG A CA 1
ATOM 3603 C C . ARG A 1 432 ? 32.014 -15.811 -55.132 1.00 95.50 432 ARG A C 1
ATOM 3605 O O . ARG A 1 432 ? 32.211 -16.065 -53.949 1.00 95.50 432 ARG A O 1
ATOM 3612 N N . ILE A 1 433 ? 32.233 -16.686 -56.110 1.00 95.19 433 ILE A N 1
ATOM 3613 C CA . ILE A 1 433 ? 32.559 -18.095 -55.891 1.00 95.19 433 ILE A CA 1
ATOM 3614 C C . ILE A 1 433 ? 33.892 -18.428 -56.557 1.00 95.19 433 ILE A C 1
ATOM 3616 O O . ILE A 1 433 ? 34.049 -18.262 -57.763 1.00 95.19 433 ILE A O 1
ATOM 3620 N N . SER A 1 434 ? 34.845 -18.932 -55.778 1.00 94.38 434 SER A N 1
ATOM 3621 C CA . SER A 1 434 ? 36.167 -19.338 -56.263 1.00 94.38 434 SER A CA 1
ATOM 3622 C C . SER A 1 434 ? 36.226 -20.843 -56.522 1.00 94.38 434 SER A C 1
ATOM 3624 O O . SER A 1 434 ? 36.003 -21.644 -55.615 1.00 94.38 434 SER A O 1
ATOM 3626 N N . VAL A 1 435 ? 36.584 -21.229 -57.746 1.00 93.81 435 VAL A N 1
ATOM 3627 C CA . VAL A 1 435 ? 36.760 -22.624 -58.173 1.00 93.81 435 VAL A CA 1
ATOM 3628 C C . VAL A 1 435 ? 38.228 -22.863 -58.500 1.00 93.81 435 VAL A C 1
ATOM 3630 O O . VAL A 1 435 ? 38.760 -22.297 -59.452 1.00 93.81 435 VAL A O 1
ATOM 3633 N N . TYR A 1 436 ? 38.906 -23.713 -57.733 1.00 91.50 436 TYR A N 1
ATOM 3634 C CA . TYR A 1 436 ? 40.289 -24.097 -58.027 1.00 91.50 436 TYR A CA 1
ATOM 3635 C C . TYR A 1 436 ? 40.317 -25.087 -59.194 1.00 91.50 436 TYR A C 1
ATOM 3637 O O . TYR A 1 436 ? 39.606 -26.090 -59.179 1.00 91.50 436 TYR A O 1
ATOM 3645 N N . THR A 1 437 ? 41.109 -24.781 -60.225 1.00 85.88 437 THR A N 1
ATOM 3646 C CA . THR A 1 437 ? 41.109 -25.524 -61.496 1.00 85.88 437 THR A CA 1
ATOM 3647 C C . THR A 1 437 ? 42.424 -26.266 -61.711 1.00 85.88 437 THR A C 1
ATOM 3649 O O . THR A 1 437 ? 43.515 -25.701 -61.596 1.00 85.88 437 THR A O 1
ATOM 3652 N N . ARG A 1 438 ? 42.320 -27.551 -62.052 1.00 86.38 438 ARG A N 1
ATOM 3653 C CA . ARG A 1 438 ? 43.433 -28.462 -62.329 1.00 86.38 438 ARG A CA 1
ATOM 3654 C C . ARG A 1 438 ? 43.463 -28.829 -63.808 1.00 86.38 438 ARG A C 1
ATOM 3656 O O . ARG A 1 438 ? 42.421 -29.043 -64.421 1.00 86.38 438 ARG A O 1
ATOM 3663 N N . TYR A 1 439 ? 44.666 -28.943 -64.366 1.00 82.00 439 TYR A N 1
ATOM 3664 C CA . TYR A 1 439 ? 44.893 -29.314 -65.766 1.00 82.00 439 TYR A CA 1
ATOM 3665 C C . TYR A 1 439 ? 45.962 -30.410 -65.850 1.00 82.00 439 TYR A C 1
ATOM 3667 O O . TYR A 1 439 ? 46.891 -30.424 -65.039 1.00 82.00 439 TYR A O 1
ATOM 3675 N N . LYS A 1 440 ? 45.833 -31.319 -66.825 1.00 76.00 440 LYS A N 1
ATOM 3676 C CA . LYS A 1 440 ? 46.745 -32.463 -67.021 1.00 76.00 440 LYS A CA 1
ATOM 3677 C C . LYS A 1 440 ? 48.179 -32.068 -67.384 1.00 76.00 440 LYS A C 1
ATOM 3679 O O . LYS A 1 440 ? 49.109 -32.787 -67.035 1.00 76.00 440 LYS A O 1
ATOM 3684 N N . THR A 1 441 ? 48.376 -30.944 -68.073 1.00 66.06 441 THR A N 1
ATOM 3685 C CA . THR A 1 441 ? 49.700 -30.520 -68.557 1.00 66.06 441 THR A CA 1
ATOM 3686 C C . THR A 1 441 ? 49.932 -29.038 -68.273 1.00 66.06 441 THR A C 1
ATOM 3688 O O . THR A 1 441 ? 49.021 -28.221 -68.410 1.00 66.06 441 THR A O 1
ATOM 3691 N N . ALA A 1 442 ? 51.155 -28.695 -67.855 1.00 58.34 442 ALA A N 1
ATOM 3692 C CA . ALA A 1 442 ? 51.533 -27.335 -67.467 1.00 58.34 442 ALA A CA 1
ATOM 3693 C C . ALA A 1 442 ? 51.919 -26.430 -68.654 1.00 58.34 442 ALA A C 1
ATOM 3695 O O . ALA A 1 442 ? 51.734 -25.222 -68.561 1.00 58.34 442 ALA A O 1
ATOM 3696 N N . LYS A 1 443 ? 52.415 -26.985 -69.771 1.00 55.44 443 LYS A N 1
ATOM 3697 C CA . LYS A 1 443 ? 52.892 -26.223 -70.938 1.00 55.44 443 LYS A CA 1
ATOM 3698 C C . LYS A 1 443 ? 52.228 -26.707 -72.237 1.00 55.44 443 LYS A C 1
ATOM 3700 O O . LYS A 1 443 ? 52.451 -27.836 -72.650 1.00 55.44 443 LYS A O 1
ATOM 3705 N N . SER A 1 444 ? 51.426 -25.803 -72.804 1.00 46.28 444 SER A N 1
ATOM 3706 C CA . SER A 1 444 ? 50.925 -25.675 -74.186 1.00 46.28 444 SER A CA 1
ATOM 3707 C C . SER A 1 444 ? 49.907 -26.670 -74.809 1.00 46.28 444 SER A C 1
ATOM 3709 O O . SER A 1 444 ? 50.060 -27.883 -74.852 1.00 46.28 444 SER A O 1
ATOM 3711 N N . ALA A 1 445 ? 48.882 -26.036 -75.406 1.00 46.97 445 ALA A N 1
ATOM 3712 C CA . ALA A 1 445 ? 48.191 -26.361 -76.666 1.00 46.97 445 ALA A CA 1
ATOM 3713 C C . ALA A 1 445 ? 47.025 -27.377 -76.754 1.00 46.97 445 ALA A C 1
ATOM 3715 O O . ALA A 1 445 ? 46.477 -27.526 -77.844 1.00 46.97 445 ALA A O 1
ATOM 3716 N N . MET A 1 446 ? 46.503 -27.939 -75.658 1.00 51.88 446 MET A N 1
ATOM 3717 C CA . MET A 1 446 ? 45.128 -28.490 -75.647 1.00 51.88 446 MET A CA 1
ATOM 3718 C C . MET A 1 446 ? 44.387 -28.109 -74.361 1.00 51.88 446 MET A C 1
ATOM 3720 O O . MET A 1 446 ? 44.574 -28.686 -73.294 1.00 51.88 446 MET A O 1
ATOM 3724 N N . LEU A 1 447 ? 43.565 -27.066 -74.476 1.00 63.59 447 LEU A N 1
ATOM 3725 C CA . LEU A 1 447 ? 42.854 -26.392 -73.390 1.00 63.59 447 LEU A CA 1
ATOM 3726 C C . LEU A 1 447 ? 41.440 -26.951 -73.261 1.00 63.59 447 LEU A C 1
ATOM 3728 O O . LEU A 1 447 ? 40.479 -26.300 -73.666 1.00 63.59 447 LEU A O 1
ATOM 3732 N N . VAL A 1 448 ? 41.315 -28.170 -72.744 1.00 70.38 448 VAL A N 1
ATOM 3733 C CA . VAL A 1 448 ? 40.006 -28.720 -72.378 1.00 70.38 448 VAL A CA 1
ATOM 3734 C C . VAL A 1 448 ? 39.943 -28.829 -70.865 1.00 70.38 448 VAL A C 1
ATOM 3736 O O . VAL A 1 448 ? 40.793 -29.446 -70.225 1.00 70.38 448 VAL A O 1
ATOM 3739 N N . TYR A 1 449 ? 38.942 -28.176 -70.287 1.00 83.19 449 TYR A N 1
ATOM 3740 C CA . TYR A 1 449 ? 38.645 -28.244 -68.873 1.00 83.19 449 TYR A CA 1
ATOM 3741 C C . TYR A 1 449 ? 37.955 -29.580 -68.656 1.00 83.19 449 TYR A C 1
ATOM 3743 O O . TYR A 1 449 ? 36.810 -29.780 -69.060 1.00 83.19 449 TYR A O 1
ATOM 3751 N N . GLU A 1 450 ? 38.695 -30.512 -68.074 1.00 86.12 450 GLU A N 1
ATOM 3752 C CA . GLU A 1 450 ? 38.194 -31.839 -67.775 1.00 86.12 450 GLU A CA 1
ATOM 3753 C C . GLU A 1 450 ? 37.619 -31.861 -66.364 1.00 86.12 450 GLU A C 1
ATOM 3755 O O . GLU A 1 450 ? 38.346 -31.718 -65.375 1.00 86.12 450 GLU A O 1
ATOM 3760 N N . ILE A 1 451 ? 36.306 -32.057 -66.274 1.00 88.31 451 ILE A N 1
ATOM 3761 C CA . ILE A 1 451 ? 35.590 -32.073 -64.998 1.00 88.31 451 ILE A CA 1
ATOM 3762 C C . ILE A 1 451 ? 36.055 -33.212 -64.080 1.00 88.31 451 ILE A C 1
ATOM 3764 O O . ILE A 1 451 ? 36.156 -33.023 -62.873 1.00 88.31 451 ILE A O 1
ATOM 3768 N N . ASP A 1 452 ? 36.409 -34.366 -64.649 1.00 88.31 452 ASP A N 1
ATOM 3769 C CA . ASP A 1 452 ? 36.827 -35.560 -63.900 1.00 88.31 452 ASP A CA 1
ATOM 3770 C C . ASP A 1 452 ? 38.324 -35.590 -63.564 1.00 88.31 452 ASP A C 1
ATOM 3772 O O . ASP A 1 452 ? 38.823 -36.562 -62.996 1.00 88.31 452 ASP A O 1
ATOM 3776 N N . TYR A 1 453 ? 39.070 -34.533 -63.899 1.00 87.56 453 TYR A N 1
ATOM 3777 C CA . TYR A 1 453 ? 40.479 -34.450 -63.541 1.00 87.56 453 TYR A CA 1
ATOM 3778 C C . TYR A 1 453 ? 40.661 -33.947 -62.103 1.00 87.56 453 TYR A C 1
ATOM 3780 O O . TYR A 1 453 ? 40.350 -32.798 -61.786 1.00 87.56 453 TYR A O 1
ATOM 3788 N N . GLN A 1 454 ? 41.230 -34.801 -61.247 1.00 88.19 454 GLN A N 1
ATOM 3789 C CA . GLN A 1 454 ? 41.484 -34.513 -59.830 1.00 88.19 454 GLN A CA 1
ATOM 3790 C C . GLN A 1 454 ? 40.216 -34.026 -59.098 1.00 88.19 454 GLN A C 1
ATOM 3792 O O . GLN A 1 454 ? 39.189 -34.697 -59.127 1.00 88.19 454 GLN A O 1
ATOM 3797 N N . ASP A 1 455 ? 40.282 -32.879 -58.420 1.00 88.62 455 ASP A N 1
ATOM 3798 C CA . ASP A 1 455 ? 39.218 -32.295 -57.603 1.00 88.62 455 ASP A CA 1
ATOM 3799 C C . ASP A 1 455 ? 38.338 -31.285 -58.366 1.00 88.62 455 ASP A C 1
ATOM 3801 O O . ASP A 1 455 ? 37.528 -30.581 -57.759 1.00 88.62 455 ASP A O 1
ATOM 3805 N N . ASN A 1 456 ? 38.455 -31.214 -59.699 1.00 90.88 456 ASN A N 1
ATOM 3806 C CA . ASN A 1 456 ? 37.706 -30.266 -60.528 1.00 90.88 456 ASN A CA 1
ATOM 3807 C C . ASN A 1 456 ? 36.186 -30.390 -60.353 1.00 90.88 456 ASN A C 1
ATOM 3809 O O . ASN A 1 456 ? 35.528 -29.369 -60.163 1.00 90.88 456 ASN A O 1
ATOM 3813 N N . ARG A 1 457 ? 35.638 -31.613 -60.358 1.00 92.88 457 ARG A N 1
ATOM 3814 C CA . ARG A 1 457 ? 34.204 -31.878 -60.150 1.00 92.88 457 ARG A CA 1
ATOM 3815 C C . ARG A 1 457 ? 33.696 -31.266 -58.849 1.00 92.88 457 ARG A C 1
ATOM 3817 O O . ARG A 1 457 ? 32.836 -30.396 -58.878 1.00 92.88 457 ARG A O 1
ATOM 3824 N N . ALA A 1 458 ? 34.311 -31.636 -57.728 1.00 91.94 458 ALA A N 1
ATOM 3825 C CA . ALA A 1 458 ? 33.911 -31.154 -56.409 1.00 91.94 458 ALA A CA 1
ATOM 3826 C C . ALA A 1 458 ? 34.031 -29.625 -56.263 1.00 91.94 458 ALA A C 1
ATOM 3828 O O . ALA A 1 458 ? 33.237 -29.006 -55.556 1.00 91.94 458 ALA A O 1
ATOM 3829 N N . ASN A 1 459 ? 35.018 -28.996 -56.910 1.00 92.25 459 ASN A N 1
ATOM 3830 C CA . ASN A 1 459 ? 35.159 -27.540 -56.883 1.00 92.25 459 ASN A CA 1
ATOM 3831 C C . ASN A 1 459 ? 34.138 -26.836 -57.790 1.00 92.25 459 ASN A C 1
ATOM 3833 O O . ASN A 1 459 ? 33.608 -25.800 -57.398 1.00 92.25 459 ASN A O 1
ATOM 3837 N N . MET A 1 460 ? 33.846 -27.385 -58.969 1.00 94.50 460 MET A N 1
ATOM 3838 C CA . MET A 1 460 ? 32.888 -26.810 -59.915 1.00 94.50 460 MET A CA 1
ATOM 3839 C C . MET A 1 460 ? 31.437 -26.982 -59.458 1.00 94.50 460 MET A C 1
ATOM 3841 O O . MET A 1 460 ? 30.639 -26.063 -59.631 1.00 94.50 460 MET A O 1
ATOM 3845 N N . ASP A 1 461 ? 31.100 -28.106 -58.820 1.00 93.88 461 ASP A N 1
ATOM 3846 C CA . ASP A 1 461 ? 29.751 -28.363 -58.300 1.00 93.88 461 ASP A CA 1
ATOM 3847 C C . ASP A 1 461 ? 29.318 -27.278 -57.299 1.00 93.88 461 ASP A C 1
ATOM 3849 O O . ASP A 1 461 ? 28.189 -26.804 -57.365 1.00 93.88 461 ASP A O 1
ATOM 3853 N N . LYS A 1 462 ? 30.241 -26.754 -56.475 1.00 92.81 462 LYS A N 1
ATOM 3854 C CA . LYS A 1 462 ? 29.969 -25.611 -55.575 1.00 92.81 462 LYS A CA 1
ATOM 3855 C C . LYS A 1 462 ? 29.454 -24.381 -56.322 1.00 92.81 462 LYS A C 1
ATOM 3857 O O . LYS A 1 462 ? 28.563 -23.689 -55.837 1.00 92.81 462 LYS A O 1
ATOM 3862 N N . PHE A 1 463 ? 30.039 -24.085 -57.482 1.00 95.25 463 PHE A N 1
ATOM 3863 C CA . PHE A 1 463 ? 29.583 -22.985 -58.323 1.00 95.25 463 PHE A CA 1
ATOM 3864 C C . PHE A 1 463 ? 28.241 -23.315 -58.979 1.00 95.25 463 PHE A C 1
ATOM 3866 O O . PHE A 1 463 ? 27.326 -22.496 -58.926 1.00 95.25 463 PHE A O 1
ATOM 3873 N N . LEU A 1 464 ? 28.104 -24.512 -59.557 1.00 94.44 464 LEU A N 1
ATOM 3874 C CA . LEU A 1 464 ? 26.883 -24.929 -60.247 1.00 94.44 464 LEU A CA 1
ATOM 3875 C C . LEU A 1 464 ? 25.670 -24.965 -59.309 1.00 94.44 464 LEU A C 1
ATOM 3877 O O . LEU A 1 464 ? 24.595 -24.529 -59.710 1.00 94.44 464 LEU A O 1
ATOM 3881 N N . ASP A 1 465 ? 25.830 -25.423 -58.071 1.00 93.75 465 ASP A N 1
ATOM 3882 C CA . ASP A 1 465 ? 24.748 -25.491 -57.086 1.00 93.75 465 ASP A CA 1
ATOM 3883 C C . ASP A 1 465 ? 24.274 -24.096 -56.664 1.00 93.75 465 ASP A C 1
ATOM 3885 O O . ASP A 1 465 ? 23.071 -23.817 -56.672 1.00 93.75 465 ASP A O 1
ATOM 3889 N N . SER A 1 466 ? 25.202 -23.180 -56.374 1.00 91.94 466 SER A N 1
ATOM 3890 C CA . SER A 1 466 ? 24.861 -21.783 -56.082 1.00 91.94 466 SER A CA 1
ATOM 3891 C C . SER A 1 466 ? 24.229 -21.086 -57.287 1.00 91.94 466 SER A C 1
ATOM 3893 O O . SER A 1 466 ? 23.210 -20.413 -57.146 1.00 91.94 466 SER A O 1
ATOM 3895 N N . TYR A 1 467 ? 24.769 -21.293 -58.491 1.00 93.94 467 TYR A N 1
ATOM 3896 C CA . TYR A 1 467 ? 24.200 -20.745 -59.722 1.00 93.94 467 TYR A CA 1
ATOM 3897 C C . TYR A 1 467 ? 22.770 -21.259 -59.959 1.00 93.94 467 TYR A C 1
ATOM 3899 O O . TYR A 1 467 ? 21.861 -20.469 -60.215 1.00 93.94 467 TYR A O 1
ATOM 3907 N N . ARG A 1 468 ? 22.538 -22.569 -59.782 1.00 92.69 468 ARG A N 1
ATOM 3908 C CA . ARG A 1 468 ? 21.207 -23.196 -59.877 1.00 92.69 468 ARG A CA 1
ATOM 3909 C C . ARG A 1 468 ? 20.235 -22.659 -58.830 1.00 92.69 468 ARG A C 1
ATOM 3911 O O . ARG A 1 468 ? 19.050 -22.529 -59.119 1.00 92.69 468 ARG A O 1
ATOM 3918 N N . LYS A 1 469 ? 20.707 -22.329 -57.626 1.00 92.25 469 LYS A N 1
ATOM 3919 C CA . LYS A 1 469 ? 19.878 -21.695 -56.592 1.00 92.25 469 LYS A CA 1
ATOM 3920 C C . LYS A 1 469 ? 19.399 -20.308 -57.024 1.00 92.25 469 LYS A C 1
ATOM 3922 O O . LYS A 1 469 ? 18.244 -19.976 -56.778 1.00 92.25 469 LYS A O 1
ATOM 3927 N N . TYR A 1 470 ? 20.259 -19.517 -57.667 1.00 92.12 470 TYR A N 1
ATOM 3928 C CA . TYR A 1 470 ? 19.885 -18.186 -58.149 1.00 92.12 470 TYR A CA 1
ATOM 3929 C C . TYR A 1 470 ? 18.969 -18.245 -59.369 1.00 92.12 470 TYR A C 1
ATOM 3931 O O . TYR A 1 470 ? 17.940 -17.583 -59.363 1.00 92.12 470 TYR A O 1
ATOM 3939 N N . ILE A 1 471 ? 19.287 -19.068 -60.373 1.00 90.00 471 ILE A N 1
ATOM 3940 C CA . ILE A 1 471 ? 18.494 -19.123 -61.611 1.00 90.00 471 ILE A CA 1
ATOM 3941 C C . ILE A 1 471 ? 17.091 -19.712 -61.405 1.00 90.00 471 ILE A C 1
ATOM 3943 O O . ILE A 1 471 ? 16.162 -19.342 -62.113 1.00 90.00 471 ILE A O 1
ATOM 3947 N N . ASN A 1 472 ? 16.923 -20.592 -60.411 1.00 89.62 472 ASN A N 1
ATOM 3948 C CA . ASN A 1 472 ? 15.625 -21.169 -60.054 1.00 89.62 472 ASN A CA 1
ATOM 3949 C C . ASN A 1 472 ? 14.870 -20.348 -58.992 1.00 89.62 472 ASN A C 1
ATOM 3951 O O . ASN A 1 472 ? 13.778 -20.743 -58.581 1.00 89.62 472 ASN A O 1
ATOM 3955 N N . SER A 1 473 ? 15.439 -19.239 -58.505 1.00 89.25 473 SER A N 1
ATOM 3956 C CA . SER A 1 473 ? 14.773 -18.393 -57.518 1.00 89.25 473 SER A CA 1
ATOM 3957 C C . SER A 1 473 ? 13.792 -17.437 -58.203 1.00 89.25 473 SER A C 1
ATOM 3959 O O . SER A 1 473 ? 14.209 -16.671 -59.068 1.00 89.25 473 SER A O 1
ATOM 3961 N N . PRO A 1 474 ? 12.515 -17.371 -57.783 1.00 88.12 474 PRO A N 1
ATOM 3962 C CA . PRO A 1 474 ? 11.602 -16.335 -58.269 1.00 88.12 474 PRO A CA 1
ATOM 3963 C C . PRO A 1 474 ? 11.986 -14.928 -57.769 1.00 88.12 474 PRO A C 1
ATOM 3965 O O . PRO A 1 474 ? 11.493 -13.929 -58.286 1.00 88.12 474 PRO A O 1
ATOM 3968 N N . GLU A 1 475 ? 12.849 -14.839 -56.751 1.00 88.62 475 GLU A N 1
ATOM 3969 C CA . GLU A 1 475 ? 13.244 -13.590 -56.092 1.00 88.62 475 GLU A CA 1
ATOM 3970 C C . GLU A 1 475 ? 14.375 -12.854 -56.823 1.00 88.62 475 GLU A C 1
ATOM 3972 O O . GLU A 1 475 ? 14.472 -11.632 -56.708 1.00 88.62 475 GLU A O 1
ATOM 3977 N N . PHE A 1 476 ? 15.223 -13.569 -57.569 1.00 91.31 476 PHE A N 1
ATOM 3978 C CA . PHE A 1 476 ? 16.435 -13.013 -58.170 1.00 91.31 476 PHE A CA 1
ATOM 3979 C C . PHE A 1 476 ? 16.508 -13.297 -59.665 1.00 91.31 476 PHE A C 1
ATOM 3981 O O . PHE A 1 476 ? 16.135 -14.368 -60.127 1.00 91.31 476 PHE A O 1
ATOM 3988 N N . THR A 1 477 ? 17.058 -12.345 -60.408 1.00 90.94 477 THR A N 1
ATOM 3989 C CA . THR A 1 477 ? 17.434 -12.501 -61.812 1.00 90.94 477 THR A CA 1
ATOM 3990 C C . THR A 1 477 ? 18.943 -12.312 -61.929 1.00 90.94 477 THR A C 1
ATOM 3992 O O . THR A 1 477 ? 19.492 -11.358 -61.377 1.00 90.94 477 THR A O 1
ATOM 3995 N N . ILE A 1 478 ? 19.623 -13.230 -62.619 1.00 92.88 478 ILE A N 1
ATOM 3996 C CA . ILE A 1 478 ? 21.066 -13.133 -62.877 1.00 92.88 478 ILE A CA 1
ATOM 3997 C C . ILE A 1 478 ? 21.288 -12.169 -64.046 1.00 92.88 478 ILE A C 1
ATOM 3999 O O . ILE A 1 478 ? 20.795 -12.414 -65.144 1.00 92.88 478 ILE A O 1
ATOM 4003 N N . ASP A 1 479 ? 22.054 -11.104 -63.816 1.00 91.81 479 ASP A N 1
ATOM 4004 C CA . ASP A 1 479 ? 22.372 -10.090 -64.826 1.00 91.81 479 ASP A CA 1
ATOM 4005 C C . ASP A 1 479 ? 23.593 -10.482 -65.658 1.00 91.81 479 ASP A C 1
ATOM 4007 O O . ASP A 1 479 ? 23.591 -10.403 -66.887 1.00 91.81 479 ASP A O 1
ATOM 4011 N N . SER A 1 480 ? 24.668 -10.897 -64.986 1.00 94.62 480 SER A N 1
ATOM 4012 C CA . SER A 1 480 ? 25.856 -11.433 -65.643 1.00 94.62 480 SER A CA 1
ATOM 4013 C C . SER A 1 480 ? 26.710 -12.251 -64.690 1.00 94.62 480 SER A C 1
ATOM 4015 O O . SER A 1 480 ? 26.654 -12.076 -63.478 1.00 94.62 480 SER A O 1
ATOM 4017 N N . VAL A 1 481 ? 27.552 -13.117 -65.244 1.00 96.00 481 VAL A N 1
ATOM 4018 C CA . VAL A 1 481 ? 28.595 -13.811 -64.494 1.00 96.00 481 VAL A CA 1
ATOM 4019 C C . VAL A 1 481 ? 29.951 -13.422 -65.061 1.00 96.00 481 VAL A C 1
ATOM 4021 O O . VAL A 1 481 ? 30.256 -13.702 -66.216 1.00 96.00 481 VAL A O 1
ATOM 4024 N N . THR A 1 482 ? 30.798 -12.786 -64.262 1.00 96.44 482 THR A N 1
ATOM 4025 C CA . THR A 1 482 ? 32.183 -12.519 -64.654 1.00 96.44 482 THR A CA 1
ATOM 4026 C C . THR A 1 482 ? 33.066 -13.689 -64.232 1.00 96.44 482 THR A C 1
ATOM 4028 O O . THR A 1 482 ? 33.257 -13.917 -63.041 1.00 96.44 482 THR A O 1
ATOM 4031 N N . LEU A 1 483 ? 33.624 -14.407 -65.206 1.00 95.88 483 LEU A N 1
ATOM 4032 C CA . LEU A 1 483 ? 34.603 -15.476 -65.016 1.00 95.88 483 LEU A CA 1
ATOM 4033 C C . LEU A 1 483 ? 36.015 -14.886 -65.067 1.00 95.88 483 LEU A C 1
ATOM 4035 O O . LEU A 1 483 ? 36.493 -14.517 -66.140 1.00 95.88 483 LEU A O 1
ATOM 4039 N N . ILE A 1 484 ? 36.675 -14.808 -63.915 1.00 95.38 484 ILE A N 1
ATOM 4040 C CA . ILE A 1 484 ? 38.037 -14.295 -63.766 1.00 95.38 484 ILE A CA 1
ATOM 4041 C C . ILE A 1 484 ? 38.986 -15.470 -63.556 1.00 95.38 484 ILE A C 1
ATOM 4043 O O . ILE A 1 484 ? 38.905 -16.142 -62.534 1.00 95.38 484 ILE A O 1
ATOM 4047 N N . VAL A 1 485 ? 39.899 -15.719 -64.494 1.00 93.19 485 VAL A N 1
ATOM 4048 C CA . VAL A 1 485 ? 40.875 -16.814 -64.359 1.00 93.19 485 VAL A CA 1
ATOM 4049 C C . VAL A 1 485 ? 42.261 -16.279 -64.036 1.00 93.19 485 VAL A C 1
ATOM 4051 O O . VAL A 1 485 ? 42.738 -15.327 -64.662 1.00 93.19 485 VAL A O 1
ATOM 4054 N N . THR A 1 486 ? 42.904 -16.927 -63.068 1.00 93.25 486 THR A N 1
ATOM 4055 C CA . THR A 1 486 ? 44.266 -16.644 -62.617 1.00 93.25 486 THR A CA 1
ATOM 4056 C C . THR A 1 486 ? 45.148 -17.885 -62.715 1.00 93.25 486 THR A C 1
ATOM 4058 O O . THR A 1 486 ? 44.667 -19.024 -62.752 1.00 93.25 486 THR A O 1
ATOM 4061 N N . THR A 1 487 ? 46.459 -17.676 -62.760 1.00 91.00 487 THR A N 1
ATOM 4062 C CA . THR A 1 487 ? 47.455 -18.751 -62.720 1.00 91.00 487 THR A CA 1
ATOM 4063 C C . THR A 1 487 ? 48.541 -18.463 -61.680 1.00 91.00 487 THR A C 1
ATOM 4065 O O . THR A 1 487 ? 48.609 -17.379 -61.101 1.00 91.00 487 THR A O 1
ATOM 4068 N N . SER A 1 488 ? 49.345 -19.483 -61.389 1.00 90.81 488 SER A N 1
ATOM 4069 C CA . SER A 1 488 ? 50.587 -19.357 -60.622 1.00 90.81 488 SER A CA 1
ATOM 4070 C C . SER A 1 488 ? 51.700 -18.753 -61.476 1.00 90.81 488 SER A C 1
ATOM 4072 O O . SER A 1 488 ? 51.583 -18.790 -62.694 1.00 90.81 488 SER A O 1
ATOM 4074 N N . LEU A 1 489 ? 52.790 -18.331 -60.834 1.00 89.56 489 LEU A N 1
ATOM 4075 C CA . LEU A 1 489 ? 53.951 -17.698 -61.475 1.00 89.56 489 LEU A CA 1
ATOM 4076 C C . LEU A 1 489 ? 54.764 -18.634 -62.384 1.00 89.56 489 LEU A C 1
ATOM 4078 O O . LEU A 1 489 ? 55.598 -18.178 -63.143 1.00 89.56 489 LEU A O 1
ATOM 4082 N N . GLU A 1 490 ? 54.516 -19.947 -62.343 1.00 83.81 490 GLU A N 1
ATOM 4083 C CA . GLU A 1 490 ? 55.289 -20.897 -63.146 1.00 83.81 490 GLU A CA 1
ATOM 4084 C C . GLU A 1 490 ? 55.188 -20.617 -64.650 1.00 83.81 490 GLU A C 1
ATOM 4086 O O . GLU A 1 490 ? 54.147 -20.876 -65.258 1.00 83.81 490 GLU A O 1
ATOM 4091 N N . GLY A 1 491 ? 56.292 -20.212 -65.270 1.00 83.81 491 GLY A N 1
ATOM 4092 C CA . GLY A 1 491 ? 56.365 -20.021 -66.715 1.00 83.81 491 GLY A CA 1
ATOM 4093 C C . GLY A 1 491 ? 56.955 -18.672 -67.083 1.00 83.81 491 GLY A C 1
ATOM 4094 O O . GLY A 1 491 ? 57.663 -18.075 -66.289 1.00 83.81 491 GLY A O 1
ATOM 4095 N N . ASP A 1 492 ? 56.707 -18.264 -68.320 1.00 88.88 492 ASP A N 1
ATOM 4096 C CA . ASP A 1 492 ? 56.922 -16.889 -68.760 1.00 88.88 492 ASP A CA 1
ATOM 4097 C C . ASP A 1 492 ? 55.661 -16.077 -68.425 1.00 88.88 492 ASP A C 1
ATOM 4099 O O . ASP A 1 492 ? 54.538 -16.571 -68.605 1.00 88.88 492 ASP A O 1
ATOM 4103 N N . TYR A 1 493 ? 55.840 -14.862 -67.912 1.00 88.94 493 TYR A N 1
ATOM 4104 C CA . TYR A 1 493 ? 54.751 -13.996 -67.462 1.00 88.94 493 TYR A CA 1
ATOM 4105 C C . TYR A 1 493 ? 53.714 -13.710 -68.563 1.00 88.94 493 TYR A C 1
ATOM 4107 O O . TYR A 1 493 ? 52.503 -13.734 -68.306 1.00 88.94 493 TYR A O 1
ATOM 4115 N N . GLU A 1 494 ? 54.163 -13.470 -69.798 1.00 87.69 494 GLU A N 1
ATOM 4116 C CA . GLU A 1 494 ? 53.286 -13.144 -70.927 1.00 87.69 494 GLU A CA 1
ATOM 4117 C C . GLU A 1 494 ? 52.534 -14.395 -71.404 1.00 87.69 494 GLU A C 1
ATOM 4119 O O . GLU A 1 494 ? 51.312 -14.367 -71.598 1.00 87.69 494 GLU A O 1
ATOM 4124 N N . ASP A 1 495 ? 53.226 -15.536 -71.470 1.00 88.00 495 ASP A N 1
ATOM 4125 C CA . ASP A 1 495 ? 52.597 -16.836 -71.730 1.00 88.00 495 ASP A CA 1
ATOM 4126 C C . ASP A 1 495 ? 51.523 -17.157 -70.678 1.00 88.00 495 ASP A C 1
ATOM 4128 O O . ASP A 1 495 ? 50.450 -17.679 -71.006 1.00 88.00 495 ASP A O 1
ATOM 4132 N N . ASN A 1 496 ? 51.779 -16.835 -69.407 1.00 89.06 496 ASN A N 1
ATOM 4133 C CA . ASN A 1 496 ? 50.837 -17.022 -68.306 1.00 89.06 496 ASN A CA 1
ATOM 4134 C C . ASN A 1 496 ? 49.609 -16.113 -68.430 1.00 89.06 496 ASN A C 1
ATOM 4136 O O . ASN A 1 496 ? 48.482 -16.545 -68.138 1.00 89.06 496 ASN A O 1
ATOM 4140 N N . TYR A 1 497 ? 49.788 -14.885 -68.914 1.00 89.94 497 TYR A N 1
ATOM 4141 C CA . TYR A 1 497 ? 48.682 -13.991 -69.231 1.00 89.94 497 TYR A CA 1
ATOM 4142 C C . TYR A 1 497 ? 47.782 -14.591 -70.322 1.00 89.94 497 TYR A C 1
ATOM 4144 O O . TYR A 1 497 ? 46.581 -14.794 -70.089 1.00 89.94 497 TYR A O 1
ATOM 4152 N N . GLU A 1 498 ? 48.355 -15.011 -71.454 1.00 88.19 498 GLU A N 1
ATOM 4153 C CA . GLU A 1 498 ? 47.602 -15.679 -72.521 1.00 88.19 498 GLU A CA 1
ATOM 4154 C C . GLU A 1 498 ? 46.941 -16.988 -72.060 1.00 88.19 498 GLU A C 1
ATOM 4156 O O . GLU A 1 498 ? 45.804 -17.304 -72.439 1.0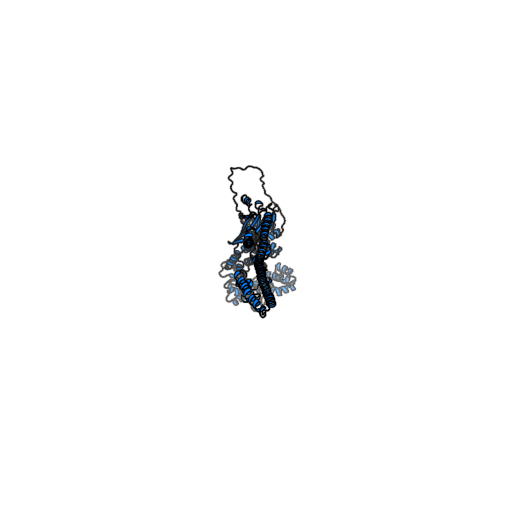0 88.19 498 GLU A O 1
ATOM 4161 N N . LEU A 1 499 ? 47.639 -17.765 -71.228 1.00 86.69 499 LEU A N 1
ATOM 4162 C CA . LEU A 1 499 ? 47.171 -19.043 -70.703 1.00 86.69 499 LEU A CA 1
ATOM 4163 C C . LEU A 1 499 ? 45.875 -18.884 -69.910 1.00 86.69 499 LEU A C 1
ATOM 4165 O O . LEU A 1 499 ? 44.978 -19.723 -70.024 1.00 86.69 499 LEU A O 1
ATOM 4169 N N . THR A 1 500 ? 45.739 -17.813 -69.127 1.00 90.25 500 THR A N 1
ATOM 4170 C CA . THR A 1 500 ? 44.502 -17.565 -68.373 1.00 90.25 500 THR A CA 1
ATOM 4171 C C . THR A 1 500 ? 43.311 -17.251 -69.277 1.00 90.25 500 THR A C 1
ATOM 4173 O O . THR A 1 500 ? 42.212 -17.728 -68.996 1.00 90.25 500 THR A O 1
ATOM 4176 N N . SER A 1 501 ? 43.517 -16.562 -70.405 1.00 89.94 501 SER A N 1
ATOM 4177 C CA . SER A 1 501 ? 42.472 -16.327 -71.417 1.00 89.94 501 SER A CA 1
ATOM 4178 C C . SER A 1 501 ? 41.993 -17.638 -72.043 1.00 89.94 501 SER A C 1
ATOM 4180 O O . SER A 1 501 ? 40.806 -17.979 -72.035 1.00 89.94 501 SER A O 1
ATOM 4182 N N . LYS A 1 502 ? 42.959 -18.441 -72.482 1.00 87.94 502 LYS A N 1
ATOM 4183 C CA . LYS A 1 502 ? 42.784 -19.785 -73.030 1.00 87.94 502 LYS A CA 1
ATOM 4184 C C . LYS A 1 502 ? 42.039 -20.727 -72.057 1.00 87.94 502 LYS A C 1
ATOM 4186 O O . LYS A 1 502 ? 41.101 -21.422 -72.452 1.00 87.94 502 LYS A O 1
ATOM 4191 N N . ARG A 1 503 ? 42.399 -20.716 -70.768 1.00 88.94 503 ARG A N 1
ATOM 4192 C CA . ARG A 1 503 ? 41.730 -21.491 -69.702 1.00 88.94 503 ARG A CA 1
ATOM 4193 C C . ARG A 1 503 ? 40.320 -20.989 -69.400 1.00 88.94 503 ARG A C 1
ATOM 4195 O O . ARG A 1 503 ? 39.414 -21.801 -69.230 1.00 88.94 503 ARG A O 1
ATOM 4202 N N . ALA A 1 504 ? 40.110 -19.676 -69.372 1.00 90.94 504 ALA A N 1
ATOM 4203 C CA . ALA A 1 504 ? 38.783 -19.104 -69.174 1.00 90.94 504 ALA A CA 1
ATOM 4204 C C . ALA A 1 504 ? 37.817 -19.506 -70.294 1.00 90.94 504 ALA A C 1
ATOM 4206 O O . ALA A 1 504 ? 36.686 -19.898 -70.011 1.00 90.94 504 ALA A O 1
ATOM 4207 N N . LEU A 1 505 ? 38.277 -19.494 -71.550 1.00 90.62 505 LEU A N 1
ATOM 4208 C CA . LEU A 1 505 ? 37.482 -19.961 -72.687 1.00 90.62 505 LEU A CA 1
ATOM 4209 C C . LEU A 1 505 ? 37.114 -21.442 -72.548 1.00 90.62 505 LEU A C 1
ATOM 4211 O O . LEU A 1 505 ? 35.975 -21.832 -72.788 1.00 90.62 505 LEU A O 1
ATOM 4215 N N . SER A 1 506 ? 38.067 -22.256 -72.107 1.00 89.50 506 SER A N 1
ATOM 4216 C CA . SER A 1 506 ? 37.854 -23.676 -71.854 1.00 89.50 506 SER A CA 1
ATOM 4217 C C . SER A 1 506 ? 36.804 -23.935 -70.764 1.00 89.50 506 SER A C 1
ATOM 4219 O O . SER A 1 506 ? 35.908 -24.757 -70.954 1.00 89.50 506 SER A O 1
ATOM 4221 N N . VAL A 1 507 ? 36.876 -23.222 -69.635 1.00 91.56 507 VAL A N 1
ATOM 4222 C CA . VAL A 1 507 ? 35.868 -23.313 -68.564 1.00 91.56 507 VAL A CA 1
ATOM 4223 C C . VAL A 1 507 ? 34.504 -22.824 -69.064 1.00 91.56 507 VAL A C 1
ATOM 4225 O O . VAL A 1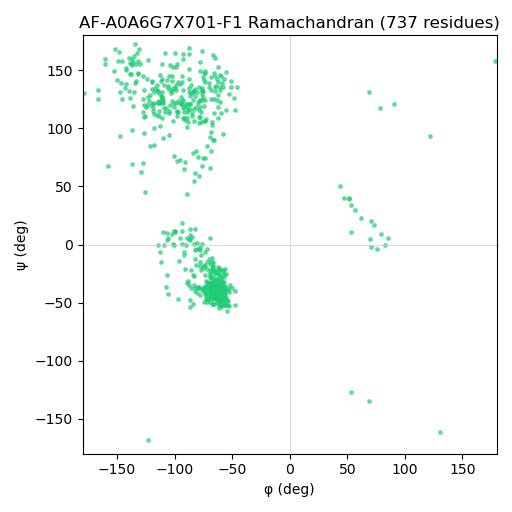 507 ? 33.503 -23.501 -68.843 1.00 91.56 507 VAL A O 1
ATOM 4228 N N . LYS A 1 508 ? 34.448 -21.711 -69.810 1.00 92.31 508 LYS A N 1
ATOM 4229 C CA . LYS A 1 508 ? 33.201 -21.215 -70.421 1.00 92.31 508 LYS A CA 1
ATOM 4230 C C . LYS A 1 508 ? 32.585 -22.248 -71.373 1.00 92.31 508 LYS A C 1
ATOM 4232 O O . LYS A 1 508 ? 31.378 -22.462 -71.339 1.00 92.31 508 LYS A O 1
ATOM 4237 N N . ASN A 1 509 ? 33.397 -22.925 -72.185 1.00 90.62 509 ASN A N 1
ATOM 4238 C CA . ASN A 1 509 ? 32.923 -23.972 -73.093 1.00 90.62 509 ASN A CA 1
ATOM 4239 C C . ASN A 1 509 ? 32.378 -25.197 -72.348 1.00 90.62 509 ASN A C 1
ATOM 4241 O O . ASN A 1 509 ? 31.359 -25.740 -72.765 1.00 90.62 509 ASN A O 1
ATOM 4245 N N . TYR A 1 510 ? 32.995 -25.597 -71.232 1.00 91.75 510 TYR A N 1
ATOM 4246 C CA . TYR A 1 510 ? 32.425 -26.626 -70.357 1.00 91.75 510 TYR A CA 1
ATOM 4247 C C . TYR A 1 510 ? 31.056 -26.198 -69.802 1.00 91.75 510 TYR A C 1
ATOM 4249 O O . TYR A 1 510 ? 30.096 -26.968 -69.853 1.00 91.75 510 TYR A O 1
ATOM 4257 N N . LEU A 1 511 ? 30.941 -24.952 -69.329 1.00 93.31 511 LEU A N 1
ATOM 4258 C CA . LEU A 1 511 ? 29.700 -24.436 -68.747 1.00 93.31 511 LEU A CA 1
ATOM 4259 C C . LEU A 1 511 ? 28.535 -24.418 -69.740 1.00 93.31 511 LEU A C 1
ATOM 4261 O O . LEU A 1 511 ? 27.415 -24.687 -69.324 1.00 93.31 511 LEU A O 1
ATOM 4265 N N . LYS A 1 512 ? 28.782 -24.204 -71.041 1.00 91.19 512 LYS A N 1
ATOM 4266 C CA . LYS A 1 512 ? 27.743 -24.324 -72.086 1.00 91.19 512 LYS A CA 1
ATOM 4267 C C . LYS A 1 512 ? 27.071 -25.697 -72.102 1.00 91.19 512 LYS A C 1
ATOM 4269 O O . LYS A 1 512 ? 25.876 -25.786 -72.343 1.00 91.19 512 LYS A O 1
ATOM 4274 N N . GLY A 1 513 ? 27.839 -26.761 -71.868 1.00 88.44 513 GLY A N 1
ATOM 4275 C CA . GLY A 1 513 ? 27.298 -28.118 -71.775 1.00 88.44 513 GLY A CA 1
ATOM 4276 C C . GLY A 1 513 ? 26.668 -28.409 -70.412 1.00 88.44 513 GLY A C 1
ATOM 4277 O O . GLY A 1 513 ? 25.660 -29.104 -70.336 1.00 88.44 513 GLY A O 1
ATOM 4278 N N . ALA A 1 514 ? 27.249 -27.875 -69.334 1.00 89.94 514 ALA A N 1
ATOM 4279 C CA . ALA A 1 514 ? 26.782 -28.115 -67.967 1.00 89.94 514 ALA A CA 1
ATOM 4280 C C . ALA A 1 514 ? 25.517 -27.318 -67.584 1.00 89.94 514 ALA A C 1
ATOM 4282 O O . ALA A 1 514 ? 24.814 -27.704 -66.647 1.00 89.94 514 ALA A O 1
ATOM 4283 N N . LEU A 1 515 ? 25.240 -26.215 -68.287 1.00 91.44 515 LEU A N 1
ATOM 4284 C CA . LEU A 1 515 ? 24.110 -25.309 -68.069 1.00 91.44 515 LEU A CA 1
ATOM 4285 C C . LEU A 1 515 ? 23.324 -25.107 -69.384 1.00 91.44 515 LEU A C 1
ATOM 4287 O O . LEU A 1 515 ? 23.378 -24.021 -69.960 1.00 91.44 515 LEU A O 1
ATOM 4291 N N . PRO A 1 516 ? 22.604 -26.134 -69.880 1.00 85.94 516 PRO A N 1
ATOM 4292 C CA . PRO A 1 516 ? 21.904 -26.065 -71.168 1.00 85.94 516 PRO A CA 1
ATOM 4293 C C . PRO A 1 516 ? 20.755 -25.047 -71.181 1.00 85.94 516 PRO A C 1
ATOM 4295 O O . PRO A 1 516 ? 20.449 -24.481 -72.226 1.00 85.94 516 PRO A O 1
ATOM 4298 N N . ASP A 1 517 ? 20.153 -24.784 -70.019 1.00 84.44 517 ASP A N 1
ATOM 4299 C CA . ASP A 1 517 ? 19.027 -23.854 -69.857 1.00 84.44 517 ASP A CA 1
ATOM 4300 C C . ASP A 1 517 ? 19.478 -22.399 -69.629 1.00 84.44 517 ASP A C 1
ATOM 4302 O O . ASP A 1 517 ? 18.666 -21.520 -69.352 1.00 84.44 517 ASP A O 1
ATOM 4306 N N . SER A 1 518 ? 20.785 -22.128 -69.694 1.00 87.56 518 SER A N 1
ATOM 4307 C CA . SER A 1 518 ? 21.364 -20.797 -69.497 1.00 87.56 518 SER A CA 1
ATOM 4308 C C . SER A 1 518 ? 22.029 -20.312 -70.776 1.00 87.56 518 SER A C 1
ATOM 4310 O O . SER A 1 518 ? 22.781 -21.049 -71.410 1.00 87.56 518 SER A O 1
ATOM 4312 N N . ASP A 1 519 ? 21.837 -19.039 -71.126 1.00 88.81 519 ASP A N 1
ATOM 4313 C CA . ASP A 1 519 ? 22.593 -18.413 -72.214 1.00 88.81 519 ASP A CA 1
ATOM 4314 C C . ASP A 1 519 ? 24.021 -18.094 -71.747 1.00 88.81 519 ASP A C 1
ATOM 4316 O O . ASP A 1 519 ? 24.391 -16.956 -71.453 1.00 88.81 519 ASP A O 1
ATOM 4320 N N . VAL A 1 520 ? 24.836 -19.144 -71.633 1.00 90.25 520 VAL A N 1
ATOM 4321 C CA . VAL A 1 520 ? 26.225 -19.044 -71.177 1.00 90.25 520 VAL A CA 1
ATOM 4322 C C . VAL A 1 520 ? 27.045 -18.136 -72.097 1.00 90.25 520 VAL A C 1
ATOM 4324 O O . VAL A 1 520 ? 28.005 -17.515 -71.641 1.00 90.25 520 VAL A O 1
ATOM 4327 N N . GLU A 1 521 ? 26.693 -18.022 -73.381 1.00 89.12 521 GLU A N 1
ATOM 4328 C CA . GLU A 1 521 ? 27.448 -17.182 -74.307 1.00 89.12 521 GLU A CA 1
ATOM 4329 C C . GLU A 1 521 ? 27.324 -15.697 -73.953 1.00 89.12 521 GLU A C 1
ATOM 4331 O O . GLU A 1 521 ? 28.354 -15.021 -73.866 1.00 89.12 521 GLU A O 1
ATOM 4336 N N . SER A 1 522 ? 26.108 -15.211 -73.686 1.00 87.88 522 SER A N 1
ATOM 4337 C CA . SER A 1 522 ? 25.873 -13.801 -73.358 1.00 87.88 522 SER A CA 1
ATOM 4338 C C . SER A 1 522 ? 26.062 -13.476 -71.869 1.00 87.88 522 SER A C 1
ATOM 4340 O O . SER A 1 522 ? 26.619 -12.423 -71.541 1.00 87.88 522 SER A O 1
ATOM 4342 N N . LEU A 1 523 ? 25.669 -14.380 -70.961 1.00 91.56 523 LEU A N 1
ATOM 4343 C CA . LEU A 1 523 ? 25.713 -14.138 -69.515 1.00 91.56 523 LEU A CA 1
ATOM 4344 C C . LEU A 1 523 ? 27.133 -14.213 -68.946 1.00 91.56 523 LEU A C 1
ATOM 4346 O O . LEU A 1 523 ? 27.467 -13.430 -68.053 1.00 91.56 523 LEU A O 1
ATOM 4350 N N . PHE A 1 524 ? 27.981 -15.126 -69.441 1.00 94.69 524 PHE A N 1
ATOM 4351 C CA . PHE A 1 524 ? 29.325 -15.330 -68.892 1.00 94.69 524 PHE A CA 1
ATOM 4352 C C . PHE A 1 524 ? 30.377 -14.489 -69.623 1.00 94.69 524 PHE A C 1
ATOM 4354 O O . PHE A 1 524 ? 30.788 -14.785 -70.751 1.00 94.69 524 PHE A O 1
ATOM 4361 N N . LYS A 1 525 ? 30.875 -13.461 -68.936 1.00 94.94 525 LYS A N 1
ATOM 4362 C CA . LYS A 1 525 ? 31.921 -12.550 -69.412 1.00 94.94 525 LYS A CA 1
ATOM 4363 C C . LYS A 1 525 ? 33.281 -13.012 -68.904 1.00 94.94 525 LYS A C 1
ATOM 4365 O O . LYS A 1 525 ? 33.502 -13.107 -67.701 1.00 94.94 525 LYS A O 1
ATOM 4370 N N . ILE A 1 526 ? 34.208 -13.275 -69.818 1.00 92.75 526 ILE A N 1
ATOM 4371 C CA . ILE A 1 526 ? 35.569 -13.689 -69.468 1.00 92.75 526 ILE A CA 1
ATOM 4372 C C . ILE A 1 526 ? 36.417 -12.461 -69.128 1.00 92.75 526 ILE A C 1
ATOM 4374 O O . ILE A 1 526 ? 36.454 -11.491 -69.883 1.00 92.75 526 ILE A O 1
ATOM 4378 N N . LYS A 1 527 ? 37.159 -12.545 -68.024 1.00 92.75 527 LYS A N 1
ATOM 4379 C CA . LYS A 1 527 ? 38.306 -11.691 -67.715 1.00 92.75 527 LYS A CA 1
ATOM 4380 C C . LYS A 1 527 ? 39.506 -12.580 -67.407 1.00 92.75 527 LYS A C 1
ATOM 4382 O O . LYS A 1 527 ? 39.412 -13.533 -66.640 1.00 92.75 527 LYS A O 1
ATOM 4387 N N . HIS A 1 528 ? 40.645 -12.270 -68.000 1.00 88.56 528 HIS A N 1
ATOM 4388 C CA . HIS A 1 528 ? 41.891 -12.983 -67.752 1.00 88.56 528 HIS A CA 1
ATOM 4389 C C . HIS A 1 528 ? 42.872 -12.026 -67.084 1.00 88.56 528 HIS A C 1
ATOM 4391 O O . HIS A 1 528 ? 42.975 -10.865 -67.479 1.00 88.56 528 HIS A O 1
ATOM 4397 N N . LYS A 1 529 ? 43.503 -12.483 -66.000 1.00 90.44 529 LYS A N 1
ATOM 4398 C CA . LYS A 1 529 ? 44.355 -11.643 -65.146 1.00 90.44 529 LYS A CA 1
ATOM 4399 C C . LYS A 1 529 ? 45.834 -12.034 -65.234 1.00 90.44 529 LYS A C 1
ATOM 4401 O O . LYS A 1 529 ? 46.674 -11.259 -64.801 1.00 90.44 529 LYS A O 1
ATOM 4406 N N . GLY A 1 530 ? 46.150 -13.210 -65.778 1.00 91.50 530 GLY A N 1
ATOM 4407 C CA . GLY A 1 530 ? 47.480 -13.799 -65.659 1.00 91.50 530 GLY A CA 1
ATOM 4408 C C . GLY A 1 530 ? 47.766 -14.227 -64.221 1.00 91.50 530 GLY A C 1
ATOM 4409 O O . GLY A 1 530 ? 46.938 -14.865 -63.559 1.00 91.50 530 GLY A O 1
ATOM 4410 N N . GLU A 1 531 ? 48.951 -13.895 -63.740 1.00 93.06 531 GLU A N 1
ATOM 4411 C CA . GLU A 1 531 ? 49.438 -14.277 -62.419 1.00 93.06 531 GLU A CA 1
ATOM 4412 C C . GLU A 1 531 ? 48.803 -13.446 -61.292 1.00 93.06 531 GLU A C 1
ATOM 4414 O O . GLU A 1 531 ? 48.696 -12.222 -61.374 1.00 93.06 531 GLU A O 1
ATOM 4419 N N . ASP A 1 532 ? 48.375 -14.095 -60.201 1.00 91.81 532 ASP A N 1
ATOM 4420 C CA . ASP A 1 532 ? 47.727 -13.406 -59.071 1.00 91.81 532 ASP A CA 1
ATOM 4421 C C . ASP A 1 532 ? 48.687 -13.105 -57.911 1.00 91.81 532 ASP A C 1
ATOM 4423 O O . ASP A 1 532 ? 48.595 -13.684 -56.823 1.00 91.81 532 ASP A O 1
ATOM 4427 N N . TRP A 1 533 ? 49.579 -12.143 -58.148 1.00 91.38 533 TRP A N 1
ATOM 4428 C CA . TRP A 1 533 ? 50.592 -11.659 -57.200 1.00 91.38 533 TRP A CA 1
ATOM 4429 C C . TRP A 1 533 ? 50.009 -11.230 -55.842 1.00 91.38 533 TRP A C 1
ATOM 4431 O O . TRP A 1 533 ? 50.572 -11.527 -54.788 1.00 91.38 533 TRP A O 1
ATOM 4441 N N . ASN A 1 534 ? 48.824 -10.611 -55.838 1.00 91.19 534 ASN A N 1
ATOM 4442 C CA . ASN A 1 534 ? 48.162 -10.180 -54.603 1.00 91.19 534 ASN A CA 1
ATOM 4443 C C . ASN A 1 534 ? 47.727 -11.367 -53.737 1.00 91.19 534 ASN A C 1
ATOM 4445 O O . ASN A 1 534 ? 47.920 -11.351 -52.518 1.00 91.19 534 ASN A O 1
ATOM 4449 N N . THR A 1 535 ? 47.146 -12.406 -54.349 1.00 91.06 535 THR A N 1
ATOM 4450 C CA . THR A 1 535 ? 46.801 -13.621 -53.600 1.00 91.06 535 THR A CA 1
ATOM 4451 C C . THR A 1 535 ? 48.061 -14.334 -53.133 1.00 91.06 535 THR A C 1
ATOM 4453 O O . THR A 1 535 ? 48.082 -14.795 -51.995 1.00 91.06 535 THR A O 1
ATOM 4456 N N . LEU A 1 536 ? 49.109 -14.405 -53.959 1.00 93.06 536 LEU A N 1
ATOM 4457 C CA . LEU A 1 536 ? 50.382 -15.015 -53.571 1.00 93.06 536 LEU A CA 1
ATOM 4458 C C . LEU A 1 536 ? 50.916 -14.392 -52.273 1.00 93.06 536 LEU A C 1
ATOM 4460 O O . LEU A 1 536 ? 51.151 -15.112 -51.304 1.00 93.06 536 LEU A O 1
ATOM 4464 N N . LEU A 1 537 ? 51.004 -13.059 -52.210 1.00 92.19 537 LEU A N 1
ATOM 4465 C CA . LEU A 1 537 ? 51.425 -12.336 -51.005 1.00 92.19 537 LEU A CA 1
ATOM 4466 C C . LEU A 1 537 ? 50.520 -12.631 -49.799 1.00 92.19 537 LEU A C 1
ATOM 4468 O O . LEU A 1 537 ? 51.007 -12.862 -48.691 1.00 92.19 537 LEU A O 1
ATOM 4472 N N . ALA A 1 538 ? 49.200 -12.662 -50.001 1.00 91.88 538 ALA A N 1
ATOM 4473 C CA . ALA A 1 538 ? 48.251 -12.970 -48.933 1.00 91.88 538 ALA A CA 1
ATOM 4474 C C . ALA A 1 538 ? 48.402 -14.407 -48.399 1.00 91.88 538 ALA A C 1
ATOM 4476 O O . ALA A 1 538 ? 48.275 -14.621 -47.193 1.00 91.88 538 ALA A O 1
ATOM 4477 N N . GLN A 1 539 ? 48.683 -15.382 -49.267 1.00 92.88 539 GLN A N 1
ATOM 4478 C CA . GLN A 1 539 ? 48.889 -16.779 -48.871 1.00 92.88 539 GLN A CA 1
ATOM 4479 C C . GLN A 1 539 ? 50.248 -16.992 -48.200 1.00 92.88 539 GLN A C 1
ATOM 4481 O O . GLN A 1 539 ? 50.323 -17.702 -47.199 1.00 92.88 539 GLN A O 1
ATOM 4486 N N . ILE A 1 540 ? 51.302 -16.317 -48.668 1.00 92.06 540 ILE A N 1
ATOM 4487 C CA . ILE A 1 540 ? 52.619 -16.337 -48.016 1.00 92.06 540 ILE A CA 1
ATOM 4488 C C . ILE A 1 540 ? 52.512 -15.808 -46.582 1.00 92.06 540 ILE A C 1
ATOM 4490 O O . ILE A 1 540 ? 53.029 -16.432 -45.660 1.00 92.06 540 ILE A O 1
ATOM 4494 N N . ARG A 1 541 ? 51.771 -14.713 -46.352 1.00 90.56 541 ARG A N 1
ATOM 4495 C CA . ARG A 1 541 ? 51.541 -14.181 -44.995 1.00 90.56 541 ARG A CA 1
ATOM 4496 C C . ARG A 1 541 ? 50.909 -15.211 -44.060 1.00 90.56 541 ARG A C 1
ATOM 4498 O O . ARG A 1 541 ? 51.342 -15.327 -42.916 1.00 90.56 541 ARG A O 1
ATOM 4505 N N . LYS A 1 542 ? 49.934 -15.970 -44.563 1.00 91.12 542 LYS A N 1
ATOM 4506 C CA . LYS A 1 542 ? 49.183 -16.983 -43.805 1.00 91.12 542 LYS A CA 1
ATOM 4507 C C . LYS A 1 542 ? 49.930 -18.302 -43.584 1.00 91.12 542 LYS A C 1
ATOM 4509 O O . LYS A 1 542 ? 49.508 -19.070 -42.733 1.00 91.12 542 LYS A O 1
ATOM 4514 N N . THR A 1 543 ? 50.977 -18.591 -44.356 1.00 88.12 543 THR A N 1
ATOM 4515 C CA . THR A 1 543 ? 51.665 -19.891 -44.311 1.00 88.12 543 THR A CA 1
ATOM 4516 C C . THR A 1 543 ? 52.826 -19.835 -43.329 1.00 88.12 543 THR A C 1
ATOM 4518 O O . THR A 1 543 ? 53.815 -19.165 -43.606 1.00 88.12 543 THR A O 1
ATOM 4521 N N . ASP A 1 544 ? 52.729 -20.499 -42.180 1.00 87.81 544 ASP A N 1
ATOM 4522 C CA . ASP A 1 544 ? 53.766 -20.442 -41.133 1.00 87.81 544 ASP A CA 1
ATOM 4523 C C . ASP A 1 544 ? 55.043 -21.227 -41.475 1.00 87.81 544 ASP A C 1
ATOM 4525 O O . ASP A 1 544 ? 56.102 -20.931 -40.932 1.00 87.81 544 ASP A O 1
ATOM 4529 N N . ASP A 1 545 ? 54.969 -22.148 -42.438 1.00 89.19 545 ASP A N 1
ATOM 4530 C CA . ASP A 1 545 ? 56.082 -23.025 -42.828 1.00 89.19 545 ASP A CA 1
ATOM 4531 C C . ASP A 1 545 ? 57.156 -22.342 -43.698 1.00 89.19 545 ASP A C 1
ATOM 4533 O O . ASP A 1 545 ? 58.205 -22.930 -43.954 1.00 89.19 545 ASP A O 1
ATOM 4537 N N . ILE A 1 546 ? 56.907 -21.115 -44.172 1.00 90.00 546 ILE A N 1
ATOM 4538 C CA . ILE A 1 546 ? 57.881 -20.333 -44.950 1.00 90.00 546 ILE A CA 1
ATOM 4539 C C . ILE A 1 546 ? 58.795 -19.590 -43.978 1.00 90.00 546 ILE A C 1
ATOM 4541 O O . ILE A 1 546 ? 58.349 -18.667 -43.292 1.00 90.00 546 ILE A O 1
ATOM 4545 N N . VAL A 1 547 ? 60.077 -19.955 -43.956 1.00 90.94 547 VAL A N 1
ATOM 4546 C CA . VAL A 1 547 ? 61.051 -19.394 -43.008 1.00 90.94 547 VAL A CA 1
ATOM 4547 C C . VAL A 1 547 ? 61.443 -17.973 -43.412 1.00 90.94 547 VAL A C 1
ATOM 4549 O O . VAL A 1 547 ? 61.356 -17.056 -42.599 1.00 90.94 547 VAL A O 1
ATOM 4552 N N . ASN A 1 548 ? 61.799 -17.753 -44.682 1.00 91.81 548 ASN A N 1
ATOM 4553 C CA . ASN A 1 548 ? 62.257 -16.448 -45.182 1.00 91.81 548 ASN A CA 1
ATOM 4554 C C . ASN A 1 548 ? 61.086 -15.580 -45.688 1.00 91.81 548 ASN A C 1
ATOM 4556 O O . ASN A 1 548 ? 61.131 -14.963 -46.753 1.00 91.81 548 ASN A O 1
ATOM 4560 N N . LYS A 1 549 ? 59.984 -15.563 -44.927 1.00 91.31 549 LYS A N 1
ATOM 4561 C CA . LYS A 1 549 ? 58.692 -14.978 -45.325 1.00 91.31 549 LYS A CA 1
ATOM 4562 C C . LYS A 1 549 ? 58.764 -13.473 -45.618 1.00 91.31 549 LYS A C 1
ATOM 4564 O O . LYS A 1 549 ? 58.093 -13.007 -46.540 1.00 91.31 549 LYS A O 1
ATOM 4569 N N . GLU A 1 550 ? 59.521 -12.713 -44.830 1.00 90.69 550 GLU A N 1
ATOM 4570 C CA . GLU A 1 550 ? 59.644 -11.254 -44.981 1.00 90.69 550 GLU A CA 1
ATOM 4571 C C . GLU A 1 550 ? 60.494 -10.872 -46.202 1.00 90.69 550 GLU A C 1
ATOM 4573 O O . GLU A 1 550 ? 60.103 -9.995 -46.980 1.00 90.69 550 GLU A O 1
ATOM 4578 N N . ASP A 1 551 ? 61.595 -11.591 -46.430 1.00 91.88 551 ASP A N 1
ATOM 4579 C CA . ASP A 1 551 ? 62.485 -11.372 -47.574 1.00 91.88 551 ASP A CA 1
ATOM 4580 C C . ASP A 1 551 ? 61.782 -11.707 -48.893 1.00 91.88 551 ASP A C 1
ATOM 4582 O O . ASP A 1 551 ? 61.764 -10.890 -49.817 1.00 91.88 551 ASP A O 1
ATOM 4586 N N . ILE A 1 552 ? 61.094 -12.853 -48.957 1.00 92.12 552 ILE A N 1
ATOM 4587 C CA . ILE A 1 552 ? 60.313 -13.254 -50.136 1.00 92.12 552 ILE A CA 1
ATOM 4588 C C . ILE A 1 552 ? 59.193 -12.239 -50.420 1.00 92.12 552 ILE A C 1
ATOM 4590 O O . ILE A 1 552 ? 58.985 -11.858 -51.571 1.00 92.12 552 ILE A O 1
ATOM 4594 N N . GLN A 1 553 ? 58.488 -11.740 -49.396 1.00 91.50 553 GLN A N 1
ATOM 4595 C CA . GLN A 1 553 ? 57.481 -10.685 -49.589 1.00 91.50 553 GLN A CA 1
ATOM 4596 C C . GLN A 1 553 ? 58.089 -9.397 -50.147 1.00 91.50 553 GLN A C 1
ATOM 4598 O O . GLN A 1 553 ? 57.480 -8.757 -51.008 1.00 91.50 553 GLN A O 1
ATOM 4603 N N . THR A 1 554 ? 59.275 -9.023 -49.672 1.00 91.69 554 THR A N 1
ATOM 4604 C CA . THR A 1 554 ? 59.991 -7.834 -50.140 1.00 91.69 554 THR A CA 1
ATOM 4605 C C . THR A 1 554 ? 60.403 -7.984 -51.603 1.00 91.69 554 THR A C 1
ATOM 4607 O O . THR A 1 554 ? 60.199 -7.056 -52.387 1.00 91.69 554 THR A O 1
ATOM 4610 N N . MET A 1 555 ? 60.904 -9.159 -51.998 1.00 91.75 555 MET A N 1
ATOM 4611 C CA . MET A 1 555 ? 61.237 -9.465 -53.393 1.00 91.75 555 MET A CA 1
ATOM 4612 C C . MET A 1 555 ? 60.006 -9.391 -54.302 1.00 91.75 555 MET A C 1
ATOM 4614 O O . MET A 1 555 ? 60.047 -8.701 -55.315 1.00 91.75 555 MET A O 1
ATOM 4618 N N . LEU A 1 556 ? 58.898 -10.031 -53.913 1.00 91.06 556 LEU A N 1
ATOM 4619 C CA . LEU A 1 556 ? 57.657 -10.047 -54.697 1.00 91.06 556 LEU A CA 1
ATOM 4620 C C . LEU A 1 556 ? 57.006 -8.658 -54.811 1.00 91.06 556 LEU A C 1
ATOM 4622 O O . LEU A 1 556 ? 56.447 -8.326 -55.850 1.00 91.06 556 LEU A O 1
ATOM 4626 N N . THR A 1 557 ? 57.069 -7.836 -53.757 1.00 89.38 557 THR A N 1
ATOM 4627 C CA . THR A 1 557 ? 56.469 -6.486 -53.753 1.00 89.38 557 THR A CA 1
ATOM 4628 C C . THR A 1 557 ? 57.257 -5.506 -54.628 1.00 89.38 557 THR A C 1
ATOM 4630 O O . THR A 1 557 ? 56.665 -4.611 -55.226 1.00 89.38 557 THR A O 1
ATOM 4633 N N . ASN A 1 558 ? 58.579 -5.682 -54.723 1.00 88.44 558 ASN A N 1
ATOM 4634 C CA . ASN A 1 558 ? 59.478 -4.814 -55.492 1.00 88.44 558 ASN A CA 1
ATOM 4635 C C . ASN A 1 558 ? 59.856 -5.393 -56.868 1.00 88.44 558 ASN A C 1
ATOM 4637 O O . ASN A 1 558 ? 60.773 -4.889 -57.520 1.00 88.44 558 ASN A O 1
ATOM 4641 N N . ALA A 1 559 ? 59.186 -6.461 -57.308 1.00 87.25 559 ALA A N 1
ATOM 4642 C CA . ALA A 1 559 ? 59.485 -7.138 -58.561 1.00 87.25 559 ALA A CA 1
ATOM 4643 C C . ALA A 1 559 ? 59.200 -6.225 -59.767 1.00 87.25 559 ALA A C 1
ATOM 4645 O O . ALA A 1 559 ? 58.052 -5.903 -60.061 1.00 87.25 559 ALA A O 1
ATOM 4646 N N . VAL A 1 560 ? 60.255 -5.825 -60.485 1.00 84.75 560 VAL A N 1
ATOM 4647 C CA . VAL A 1 560 ? 60.140 -5.102 -61.770 1.00 84.75 560 VAL A CA 1
ATOM 4648 C C . VAL A 1 560 ? 60.041 -6.082 -62.942 1.00 84.75 560 VAL A C 1
ATOM 4650 O O . VAL A 1 560 ? 59.320 -5.825 -63.900 1.00 84.75 560 VAL A O 1
ATOM 4653 N N . TYR A 1 561 ? 60.742 -7.216 -62.845 1.00 87.88 561 TYR A N 1
ATOM 4654 C CA . TYR A 1 561 ? 60.729 -8.300 -63.826 1.00 87.88 561 TYR A CA 1
ATOM 4655 C C . TYR A 1 561 ? 60.187 -9.575 -63.154 1.00 87.88 561 TYR A C 1
ATOM 4657 O O . TYR A 1 561 ? 60.939 -10.220 -62.416 1.00 87.88 561 TYR A O 1
ATOM 4665 N N . PRO A 1 562 ? 58.899 -9.913 -63.363 1.00 87.06 562 PRO A N 1
ATOM 4666 C CA . PRO A 1 562 ? 58.210 -11.047 -62.736 1.00 87.06 562 PRO A CA 1
ATOM 4667 C C . PRO A 1 562 ? 58.983 -12.374 -62.788 1.00 87.06 562 PRO A C 1
ATOM 4669 O O . PRO A 1 562 ? 59.256 -12.968 -61.744 1.00 87.06 562 PRO A O 1
ATOM 4672 N N . ASP A 1 563 ? 59.433 -12.772 -63.978 1.00 90.00 563 ASP A N 1
ATOM 4673 C CA . ASP A 1 563 ? 60.108 -14.061 -64.193 1.00 90.00 563 ASP A CA 1
ATOM 4674 C C . ASP A 1 563 ? 61.478 -14.122 -63.509 1.00 90.00 563 ASP A C 1
ATOM 4676 O O . ASP A 1 563 ? 61.862 -15.134 -62.919 1.00 90.00 563 ASP A O 1
ATOM 4680 N N . GLN A 1 564 ? 62.219 -13.008 -63.536 1.00 90.06 564 GLN A N 1
ATOM 4681 C CA . GLN A 1 564 ? 63.504 -12.912 -62.846 1.00 90.06 564 GLN A CA 1
ATOM 4682 C C . GLN A 1 564 ? 63.310 -12.984 -61.329 1.00 90.06 564 GLN A C 1
ATOM 4684 O O . GLN A 1 564 ? 64.092 -13.642 -60.648 1.00 90.06 564 GLN A O 1
ATOM 4689 N N . CYS A 1 565 ? 62.254 -12.353 -60.805 1.00 91.75 565 CYS A N 1
ATOM 4690 C CA . CYS A 1 565 ? 61.918 -12.420 -59.388 1.00 91.75 565 CYS A CA 1
ATOM 4691 C C . CYS A 1 565 ? 61.625 -13.862 -58.949 1.00 91.75 565 CYS A C 1
ATOM 4693 O O . CYS A 1 565 ? 62.151 -14.301 -57.924 1.00 91.75 565 CYS A O 1
ATOM 4695 N N . GLU A 1 566 ? 60.852 -14.622 -59.734 1.00 91.50 566 GLU A N 1
ATOM 4696 C CA . GLU A 1 566 ? 60.594 -16.033 -59.430 1.00 91.50 566 GLU A CA 1
ATOM 4697 C C . GLU A 1 566 ? 61.893 -16.861 -59.437 1.00 91.50 566 GLU A C 1
ATOM 4699 O O . GLU A 1 566 ? 62.155 -17.620 -58.497 1.00 91.50 566 GLU A O 1
ATOM 4704 N N . GLU A 1 567 ? 62.739 -16.694 -60.457 1.00 91.19 567 GLU A N 1
ATOM 4705 C CA . GLU A 1 567 ? 64.020 -17.403 -60.554 1.00 91.19 567 GLU A CA 1
ATOM 4706 C C . GLU A 1 567 ? 64.996 -17.027 -59.428 1.00 91.19 567 GLU A C 1
ATOM 4708 O O . GLU A 1 567 ? 65.718 -17.892 -58.921 1.00 91.19 567 GLU A O 1
ATOM 4713 N N . ASP A 1 568 ? 64.998 -15.770 -58.985 1.00 92.62 568 ASP A N 1
ATOM 4714 C CA . ASP A 1 568 ? 65.818 -15.322 -57.861 1.00 92.62 568 ASP A CA 1
ATOM 4715 C C . ASP A 1 568 ? 65.336 -15.932 -56.541 1.00 92.62 568 ASP A C 1
ATOM 4717 O O . ASP A 1 568 ? 66.155 -16.460 -55.786 1.00 92.62 568 ASP A O 1
ATOM 4721 N N . ILE A 1 569 ? 64.020 -15.959 -56.289 1.00 92.75 569 ILE A N 1
ATOM 4722 C CA . ILE A 1 569 ? 63.440 -16.617 -55.104 1.00 92.75 569 ILE A CA 1
ATOM 4723 C C . ILE A 1 569 ? 63.784 -18.108 -55.105 1.00 92.75 569 ILE A C 1
ATOM 4725 O O . ILE A 1 569 ? 64.194 -18.661 -54.086 1.00 92.75 569 ILE A O 1
ATOM 4729 N N . LYS A 1 570 ? 63.682 -18.767 -56.259 1.00 92.81 570 LYS A N 1
ATOM 4730 C CA . LYS A 1 570 ? 63.999 -20.189 -56.419 1.00 92.81 570 LYS A CA 1
ATOM 4731 C C . LYS A 1 570 ? 65.474 -20.511 -56.162 1.00 92.81 570 LYS A C 1
ATOM 4733 O O . LYS A 1 570 ? 65.769 -21.575 -55.616 1.00 92.81 570 LYS A O 1
ATOM 4738 N N . LYS A 1 571 ? 66.39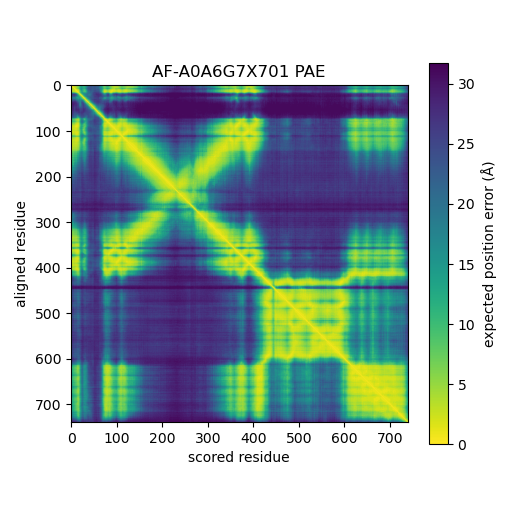8 -19.619 -56.537 1.00 92.88 571 LYS A N 1
ATOM 4739 C CA . LYS A 1 571 ? 67.844 -19.780 -56.291 1.00 92.88 571 LYS A CA 1
ATOM 4740 C C . LYS A 1 571 ? 68.233 -19.459 -54.851 1.00 92.88 571 LYS A C 1
ATOM 4742 O O . LYS A 1 571 ? 69.037 -20.187 -54.275 1.00 92.88 571 LYS A O 1
ATOM 4747 N N . GLN A 1 572 ? 67.691 -18.379 -54.292 1.00 93.94 572 GLN A N 1
ATOM 4748 C CA . GLN A 1 572 ? 68.046 -17.892 -52.955 1.00 93.94 572 GLN A CA 1
ATOM 4749 C C . GLN A 1 572 ? 67.357 -18.698 -51.847 1.00 93.94 572 GLN A C 1
ATOM 4751 O O . GLN A 1 572 ? 67.978 -18.995 -50.829 1.00 93.94 572 GLN A O 1
ATOM 4756 N N . PHE A 1 573 ? 66.110 -19.123 -52.070 1.00 95.25 573 PHE A N 1
ATOM 4757 C CA . PHE A 1 573 ? 65.270 -19.796 -51.077 1.00 95.25 573 PHE A CA 1
ATOM 4758 C C . PHE A 1 573 ? 64.655 -21.101 -51.620 1.00 95.25 573 PHE A C 1
ATOM 4760 O O . PHE A 1 573 ? 63.433 -21.241 -51.684 1.00 95.25 573 PHE A O 1
ATOM 4767 N N . PRO A 1 574 ? 65.463 -22.113 -51.993 1.00 94.31 574 PRO A N 1
ATOM 4768 C CA . PRO A 1 574 ? 64.963 -23.319 -52.663 1.00 94.31 574 PRO A CA 1
ATOM 4769 C C . PRO A 1 574 ? 63.987 -24.152 -51.812 1.00 94.31 574 PRO A C 1
ATOM 4771 O O . PRO A 1 574 ? 63.083 -24.790 -52.355 1.00 94.31 574 PRO A O 1
ATOM 4774 N N . ALA A 1 575 ? 64.145 -24.156 -50.482 1.00 92.81 575 ALA A N 1
ATOM 4775 C CA . ALA A 1 575 ? 63.243 -24.867 -49.573 1.00 92.81 575 ALA A CA 1
ATOM 4776 C C . ALA A 1 575 ? 61.872 -24.177 -49.461 1.00 92.81 575 ALA A C 1
ATOM 4778 O O . ALA A 1 575 ? 60.847 -24.846 -49.594 1.00 92.81 575 ALA A O 1
ATOM 4779 N N . ASP A 1 576 ? 61.858 -22.851 -49.299 1.00 93.69 576 ASP A N 1
ATOM 4780 C CA . ASP A 1 576 ? 60.629 -22.052 -49.227 1.00 93.69 576 ASP A CA 1
ATOM 4781 C C . ASP A 1 576 ? 59.916 -21.989 -50.585 1.00 93.69 576 ASP A C 1
ATOM 4783 O O . ASP A 1 576 ? 58.693 -22.112 -50.652 1.00 93.69 576 ASP A O 1
ATOM 4787 N N . TYR A 1 577 ? 60.669 -21.905 -51.688 1.00 94.00 577 TYR A N 1
ATOM 4788 C CA . TYR A 1 577 ? 60.113 -21.971 -53.040 1.00 94.00 577 TYR A CA 1
ATOM 4789 C C . TYR A 1 577 ? 59.375 -23.293 -53.287 1.00 94.00 577 TYR A C 1
ATOM 4791 O O . TYR A 1 577 ? 58.319 -23.309 -53.918 1.00 94.00 577 TYR A O 1
ATOM 4799 N N . ARG A 1 578 ? 59.872 -24.414 -52.744 1.00 93.25 578 ARG A N 1
ATOM 4800 C CA . ARG A 1 578 ? 59.163 -25.700 -52.823 1.00 93.25 578 ARG A CA 1
ATOM 4801 C C . ARG A 1 578 ? 57.816 -25.654 -52.097 1.00 93.25 578 ARG A C 1
ATOM 4803 O O . ARG A 1 578 ? 56.833 -26.146 -52.635 1.00 93.25 578 ARG A O 1
ATOM 4810 N N . ILE A 1 579 ? 57.745 -25.005 -50.935 1.00 92.62 579 ILE A N 1
ATOM 4811 C CA . ILE A 1 579 ? 56.486 -24.807 -50.196 1.00 92.62 579 ILE A CA 1
ATOM 4812 C C . ILE A 1 579 ? 55.529 -23.911 -50.993 1.00 92.62 579 ILE A C 1
ATOM 4814 O O . ILE A 1 579 ? 54.347 -24.234 -51.130 1.00 92.62 579 ILE A O 1
ATOM 4818 N N . MET A 1 580 ? 56.031 -22.818 -51.577 1.00 93.19 580 MET A N 1
ATOM 4819 C CA . MET A 1 580 ? 55.238 -21.950 -52.455 1.00 93.19 580 MET A CA 1
ATOM 4820 C C . MET A 1 580 ? 54.655 -22.738 -53.630 1.00 93.19 580 MET A C 1
ATOM 4822 O O . MET A 1 580 ? 53.459 -22.646 -53.906 1.00 93.19 580 MET A O 1
ATOM 4826 N N . LYS A 1 581 ? 55.478 -23.557 -54.284 1.00 91.44 581 LYS A N 1
ATOM 4827 C CA . LYS A 1 581 ? 55.079 -24.362 -55.434 1.00 91.44 581 LYS A CA 1
ATOM 4828 C C . LYS A 1 581 ? 54.067 -25.455 -55.089 1.00 91.44 581 LYS A C 1
ATOM 4830 O O . LYS A 1 581 ? 53.088 -25.622 -55.814 1.00 91.44 581 LYS A O 1
ATOM 4835 N N . ASP A 1 582 ? 54.280 -26.184 -54.001 1.00 90.44 582 ASP A N 1
ATOM 4836 C CA . ASP A 1 582 ? 53.470 -27.361 -53.678 1.00 90.44 582 ASP A CA 1
ATOM 4837 C C . ASP A 1 582 ? 52.159 -26.986 -52.967 1.00 90.44 582 ASP A C 1
ATOM 4839 O O . ASP A 1 582 ? 51.124 -27.605 -53.221 1.00 90.44 582 ASP A O 1
ATOM 4843 N N . SER A 1 583 ? 52.172 -25.940 -52.131 1.00 91.00 583 SER A N 1
ATOM 4844 C CA . SER A 1 583 ? 51.029 -25.569 -51.283 1.00 91.00 583 SER A CA 1
ATOM 4845 C C . SER A 1 583 ? 50.303 -24.302 -51.741 1.00 91.00 583 SER A C 1
ATOM 4847 O O . SER A 1 583 ? 49.078 -24.234 -51.648 1.00 91.00 583 SER A O 1
ATOM 4849 N N . ILE A 1 584 ? 51.017 -23.292 -52.259 1.00 92.38 584 ILE A N 1
ATOM 4850 C CA . ILE A 1 584 ? 50.429 -21.971 -52.555 1.00 92.38 584 ILE A CA 1
ATOM 4851 C C . ILE A 1 584 ? 50.026 -21.831 -54.025 1.00 92.38 584 ILE A C 1
ATOM 4853 O O . ILE A 1 584 ? 48.912 -21.401 -54.317 1.00 92.38 584 ILE A O 1
ATOM 4857 N N . TYR A 1 585 ? 50.886 -22.213 -54.969 1.00 92.00 585 TYR A N 1
ATOM 4858 C CA . TYR A 1 585 ? 50.622 -22.099 -56.407 1.00 92.00 585 TYR A CA 1
ATOM 4859 C C . TYR A 1 585 ? 49.333 -22.807 -56.860 1.00 92.00 585 TYR A C 1
ATOM 4861 O O . TYR A 1 585 ? 48.596 -22.222 -57.661 1.00 92.00 585 TYR A O 1
ATOM 4869 N N . PRO A 1 586 ? 48.972 -23.993 -56.329 1.00 89.88 586 PRO A N 1
ATOM 4870 C CA . PRO A 1 586 ? 47.641 -24.572 -56.491 1.00 89.88 586 PRO A CA 1
ATOM 4871 C C . PRO A 1 586 ? 46.469 -23.621 -56.225 1.00 89.88 586 PRO A C 1
ATOM 4873 O O . PRO A 1 586 ? 45.492 -23.642 -56.968 1.00 89.88 586 PRO A O 1
ATOM 4876 N N . LEU A 1 587 ? 46.572 -22.766 -55.204 1.00 91.06 587 LEU A N 1
ATOM 4877 C CA . LEU A 1 587 ? 45.526 -21.818 -54.803 1.00 91.06 587 LEU A CA 1
ATOM 4878 C C . LEU A 1 587 ? 45.468 -20.577 -55.712 1.00 91.06 587 LEU A C 1
ATOM 4880 O O . LEU A 1 587 ? 44.497 -19.816 -55.693 1.00 91.06 587 LEU A O 1
ATOM 4884 N N . LEU A 1 588 ? 46.505 -20.352 -56.518 1.00 91.81 588 LEU A N 1
ATOM 4885 C CA . LEU A 1 588 ? 46.531 -19.285 -57.519 1.00 91.81 588 LEU A CA 1
ATOM 4886 C C . LEU A 1 588 ? 45.887 -19.724 -58.834 1.00 91.81 588 LEU A C 1
ATOM 4888 O O . LEU A 1 588 ? 45.431 -18.886 -59.608 1.00 91.81 588 LEU A O 1
ATOM 4892 N N . ARG A 1 589 ? 45.806 -21.035 -59.085 1.00 90.31 589 ARG A N 1
ATOM 4893 C CA . ARG A 1 589 ? 45.155 -21.615 -60.266 1.00 90.31 589 ARG A CA 1
ATOM 4894 C C . ARG A 1 589 ? 43.657 -21.735 -60.027 1.00 90.31 589 ARG A C 1
ATOM 4896 O O . ARG A 1 589 ? 43.144 -22.814 -59.726 1.00 90.31 589 ARG A O 1
ATOM 4903 N N . ARG A 1 590 ? 42.939 -20.624 -60.153 1.00 92.00 590 ARG A N 1
ATOM 4904 C CA . ARG A 1 590 ? 41.497 -20.589 -59.902 1.00 92.00 590 ARG A CA 1
ATOM 4905 C C . ARG A 1 590 ? 40.724 -19.790 -60.940 1.00 92.00 590 ARG A C 1
ATOM 4907 O O . ARG A 1 590 ? 41.272 -18.959 -61.658 1.00 92.00 590 ARG A O 1
ATOM 4914 N N . ALA A 1 591 ? 39.436 -20.084 -60.984 1.00 93.56 591 ALA A N 1
ATOM 4915 C CA . ALA A 1 591 ? 38.397 -19.374 -61.695 1.00 93.56 591 ALA A CA 1
ATOM 4916 C C . ALA A 1 591 ? 37.458 -18.750 -60.653 1.00 93.56 591 ALA A C 1
ATOM 4918 O O . ALA A 1 591 ? 36.749 -19.467 -59.950 1.00 93.56 591 ALA A O 1
ATOM 4919 N N . ASP A 1 592 ? 37.476 -17.426 -60.529 1.00 95.19 592 ASP A N 1
ATOM 4920 C CA . ASP A 1 592 ? 36.538 -16.677 -59.699 1.00 95.19 592 ASP A CA 1
ATOM 4921 C C . ASP A 1 592 ? 35.307 -16.313 -60.538 1.00 95.19 592 ASP A C 1
ATOM 4923 O O . ASP A 1 592 ? 35.413 -15.619 -61.549 1.00 95.19 592 ASP A O 1
ATOM 4927 N N . PHE A 1 593 ? 34.136 -16.764 -60.107 1.00 96.44 593 PHE A N 1
ATOM 4928 C CA . PHE A 1 593 ? 32.846 -16.412 -60.682 1.00 96.44 593 PHE A CA 1
ATOM 4929 C C . PHE A 1 593 ? 32.211 -15.309 -59.849 1.00 96.44 593 PHE A C 1
ATOM 4931 O O . PHE A 1 593 ? 31.880 -15.528 -58.687 1.00 96.44 593 PHE A O 1
ATOM 4938 N N . VAL A 1 594 ? 32.037 -14.126 -60.432 1.00 96.50 594 VAL A N 1
ATOM 4939 C CA . VAL A 1 594 ? 31.264 -13.035 -59.826 1.00 96.50 594 VAL A CA 1
ATOM 4940 C C . VAL A 1 594 ? 29.897 -13.011 -60.488 1.00 96.50 594 VAL A C 1
ATOM 4942 O O . VAL A 1 594 ? 29.799 -12.647 -61.656 1.00 96.50 594 VAL A O 1
ATOM 4945 N N . ILE A 1 595 ? 28.874 -13.461 -59.771 1.00 95.38 595 ILE A N 1
ATOM 4946 C CA . ILE A 1 595 ? 27.482 -13.476 -60.216 1.00 95.38 595 ILE A CA 1
ATOM 4947 C C . ILE A 1 595 ? 26.873 -12.140 -59.807 1.00 95.38 595 ILE A C 1
ATOM 4949 O O . ILE A 1 595 ? 26.658 -11.908 -58.623 1.00 95.38 595 ILE A O 1
ATOM 4953 N N . ASP A 1 596 ? 26.605 -11.273 -60.773 1.00 94.56 596 ASP A N 1
ATOM 4954 C CA . ASP A 1 596 ? 25.840 -10.048 -60.571 1.00 94.56 596 ASP A CA 1
ATOM 4955 C C . ASP A 1 596 ? 24.351 -10.380 -60.736 1.00 94.56 596 ASP A C 1
ATOM 4957 O O . ASP A 1 596 ? 23.954 -11.004 -61.725 1.00 94.56 596 ASP A O 1
ATOM 4961 N N . LEU A 1 597 ? 23.532 -10.004 -59.755 1.00 93.88 597 LEU A N 1
ATOM 4962 C CA . LEU A 1 597 ? 22.103 -10.312 -59.717 1.00 93.88 597 LEU A CA 1
ATOM 4963 C C . LEU A 1 597 ? 21.276 -9.119 -59.232 1.00 93.88 597 LEU A C 1
ATOM 4965 O O . LEU A 1 597 ? 21.753 -8.280 -58.466 1.00 93.88 597 LEU A O 1
ATOM 4969 N N . HIS A 1 598 ? 20.000 -9.083 -59.607 1.00 93.06 598 HIS A N 1
ATOM 4970 C CA . HIS A 1 598 ? 19.041 -8.132 -59.056 1.00 93.06 598 HIS A CA 1
ATOM 4971 C C . HIS A 1 598 ? 17.756 -8.806 -58.578 1.00 93.06 598 HIS A C 1
ATOM 4973 O O . HIS A 1 598 ? 17.386 -9.888 -59.032 1.00 93.06 598 HIS A O 1
ATOM 4979 N N . ARG A 1 599 ? 17.058 -8.158 -57.642 1.00 90.94 599 ARG A N 1
ATOM 4980 C CA . ARG A 1 599 ? 15.754 -8.614 -57.141 1.00 90.94 599 ARG A CA 1
ATOM 4981 C C . ARG A 1 599 ? 14.654 -8.379 -58.174 1.00 90.94 599 ARG A C 1
ATOM 4983 O O . ARG A 1 599 ? 14.425 -7.240 -58.591 1.00 90.94 599 ARG A O 1
ATOM 4990 N N . THR A 1 600 ? 13.944 -9.439 -58.543 1.00 86.69 600 THR A N 1
ATOM 4991 C CA . THR A 1 600 ? 12.865 -9.397 -59.535 1.00 86.69 600 THR A CA 1
ATOM 4992 C C . THR A 1 600 ? 11.728 -8.489 -59.049 1.00 86.69 600 THR A C 1
ATOM 4994 O O . THR A 1 600 ? 11.240 -8.629 -57.930 1.00 86.69 600 THR A O 1
ATOM 4997 N N . GLY A 1 601 ? 11.305 -7.535 -59.885 1.00 82.69 601 GLY A N 1
ATOM 4998 C CA . GLY A 1 601 ? 10.216 -6.597 -59.571 1.00 82.69 601 GLY A CA 1
ATOM 4999 C C . GLY A 1 601 ? 10.611 -5.366 -58.741 1.00 82.69 601 GLY A C 1
ATOM 5000 O O . GLY A 1 601 ? 9.752 -4.523 -58.487 1.00 82.69 601 GLY A O 1
ATOM 5001 N N . LEU A 1 602 ? 11.885 -5.215 -58.351 1.00 86.00 602 LEU A N 1
ATOM 5002 C CA . LEU A 1 602 ? 12.362 -4.051 -57.600 1.00 86.00 602 LEU A CA 1
ATOM 5003 C C . LEU A 1 602 ? 13.040 -3.016 -58.522 1.00 86.00 602 LEU A C 1
ATOM 5005 O O . LEU A 1 602 ? 14.012 -3.321 -59.214 1.00 86.00 602 LEU A O 1
ATOM 5009 N N . VAL A 1 603 ? 12.531 -1.776 -58.532 1.00 80.56 603 VAL A N 1
ATOM 5010 C CA . VAL A 1 603 ? 13.026 -0.692 -59.414 1.00 80.56 603 VAL A CA 1
ATOM 5011 C C . VAL A 1 603 ? 14.263 0.004 -58.840 1.00 80.56 603 VAL A C 1
ATOM 5013 O O . VAL A 1 603 ? 15.186 0.338 -59.579 1.00 80.56 603 VAL A O 1
ATOM 5016 N N . SER A 1 604 ? 14.315 0.181 -57.522 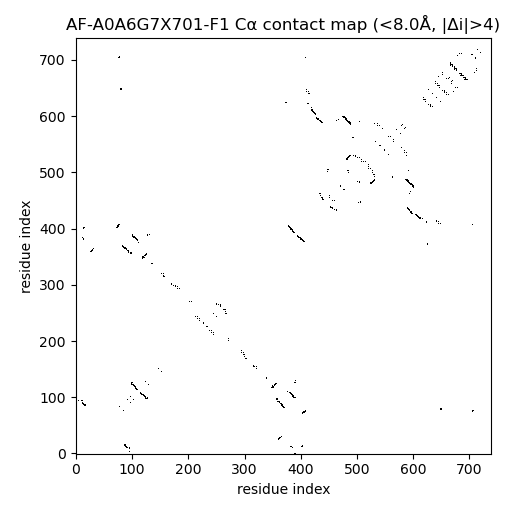1.00 82.88 604 SER A N 1
ATOM 5017 C CA . SER A 1 604 ? 15.440 0.768 -56.793 1.00 82.88 604 SER A CA 1
ATOM 5018 C C . SER A 1 604 ? 15.488 0.218 -55.375 1.00 82.88 604 SER A C 1
ATOM 5020 O O . SER A 1 604 ? 14.518 -0.383 -54.906 1.00 82.88 604 SER A O 1
ATOM 5022 N N . ASP A 1 605 ? 16.590 0.471 -54.674 1.00 85.00 605 ASP A N 1
ATOM 5023 C CA . ASP A 1 605 ? 16.691 0.192 -53.245 1.00 85.00 605 ASP A CA 1
ATOM 5024 C C . ASP A 1 605 ? 15.464 0.755 -52.522 1.00 85.00 605 ASP A C 1
ATOM 5026 O O . ASP A 1 605 ? 15.074 1.909 -52.720 1.00 85.00 605 ASP A O 1
ATOM 5030 N N . THR A 1 606 ? 14.795 -0.106 -51.764 1.00 83.06 606 THR A N 1
ATOM 5031 C CA . THR A 1 606 ? 13.517 0.214 -51.127 1.00 83.06 606 THR A CA 1
ATOM 5032 C C . THR A 1 606 ? 13.513 -0.312 -49.708 1.00 83.06 606 THR A C 1
ATOM 5034 O O . THR A 1 606 ? 14.193 -1.274 -49.358 1.00 83.06 606 THR A O 1
ATOM 5037 N N . VAL A 1 607 ? 12.709 0.326 -48.873 1.00 80.56 607 VAL A N 1
ATOM 5038 C CA . VAL A 1 607 ? 12.487 -0.076 -47.497 1.00 80.56 607 VAL A CA 1
ATOM 5039 C C . VAL A 1 607 ? 11.164 -0.826 -47.408 1.00 80.56 607 VAL A C 1
ATOM 5041 O O . VAL A 1 607 ? 10.106 -0.257 -47.668 1.00 80.56 607 VAL A O 1
ATOM 5044 N N . LYS A 1 608 ? 11.210 -2.091 -46.996 1.00 79.56 608 LYS A N 1
ATOM 5045 C CA . LYS A 1 608 ? 10.012 -2.847 -46.629 1.00 79.56 608 LYS A CA 1
ATOM 5046 C C . LYS A 1 608 ? 9.652 -2.530 -45.178 1.00 79.56 608 LYS A C 1
ATOM 5048 O O . LYS A 1 608 ? 10.487 -2.705 -44.291 1.00 79.56 608 LYS A O 1
ATOM 5053 N N . ILE A 1 609 ? 8.425 -2.068 -44.949 1.00 80.75 609 ILE A N 1
ATOM 5054 C CA . ILE A 1 609 ? 7.874 -1.801 -43.616 1.00 80.75 609 ILE A CA 1
ATOM 5055 C C . ILE A 1 609 ? 6.801 -2.851 -43.333 1.00 80.75 609 ILE A C 1
ATOM 5057 O O . ILE A 1 609 ? 5.840 -2.973 -44.087 1.00 80.75 609 ILE A O 1
ATOM 5061 N N . GLU A 1 610 ? 6.965 -3.608 -42.254 1.00 81.81 610 GLU A N 1
ATOM 5062 C CA . GLU A 1 610 ? 5.985 -4.597 -41.791 1.00 81.81 610 GLU A CA 1
ATOM 5063 C C . GLU A 1 610 ? 5.432 -4.168 -40.432 1.00 81.81 610 GLU A C 1
ATOM 5065 O O . GLU A 1 610 ? 6.198 -3.978 -39.487 1.00 81.81 610 GLU A O 1
ATOM 5070 N N . TYR A 1 611 ? 4.113 -3.996 -40.335 1.00 82.19 611 TYR A N 1
ATOM 5071 C CA . TYR A 1 611 ? 3.439 -3.554 -39.115 1.00 82.19 611 TYR A CA 1
ATOM 5072 C C . TYR A 1 611 ? 3.091 -4.739 -38.206 1.00 82.19 611 TYR A C 1
ATOM 5074 O O . TYR A 1 611 ? 2.574 -5.754 -38.677 1.00 82.19 611 TYR A O 1
ATOM 5082 N N . ARG A 1 612 ? 3.355 -4.604 -36.904 1.00 84.38 612 ARG A N 1
ATOM 5083 C CA . ARG A 1 612 ? 3.089 -5.625 -35.883 1.00 84.38 612 ARG A CA 1
ATOM 5084 C C . ARG A 1 612 ? 1.855 -5.226 -35.066 1.00 84.38 612 ARG A C 1
ATOM 5086 O O . ARG A 1 612 ? 1.955 -4.440 -34.129 1.00 84.38 612 ARG A O 1
ATOM 5093 N N . SER A 1 613 ? 0.680 -5.724 -35.457 1.00 76.31 613 SER A N 1
ATOM 5094 C CA . SER A 1 613 ? -0.605 -5.263 -34.898 1.00 76.31 613 SER A CA 1
ATOM 5095 C C . SER A 1 613 ? -0.844 -5.640 -33.437 1.00 76.31 613 SER A C 1
ATOM 5097 O O . SER A 1 613 ? -1.499 -4.895 -32.721 1.00 76.31 613 SER A O 1
ATOM 5099 N N . ASP A 1 614 ? -0.347 -6.787 -32.997 1.00 88.69 614 ASP A N 1
ATOM 5100 C CA . ASP A 1 614 ? -0.372 -7.215 -31.598 1.00 88.69 614 ASP A CA 1
ATOM 5101 C C . ASP A 1 614 ? 0.598 -6.382 -30.745 1.00 88.69 614 ASP A C 1
ATOM 5103 O O . ASP A 1 614 ? 0.279 -5.992 -29.627 1.00 88.69 614 ASP A O 1
ATOM 5107 N N . TYR A 1 615 ? 1.761 -6.040 -31.297 1.00 91.88 615 TYR A N 1
ATOM 5108 C CA . TYR A 1 615 ? 2.807 -5.295 -30.602 1.00 91.88 615 TYR A CA 1
ATOM 5109 C C . TYR A 1 615 ? 2.386 -3.878 -30.184 1.00 91.88 615 TYR A C 1
ATOM 5111 O O . TYR A 1 615 ? 2.765 -3.430 -29.101 1.00 91.88 615 TYR A O 1
ATOM 5119 N N . GLU A 1 616 ? 1.587 -3.176 -30.998 1.00 91.44 616 GLU A N 1
ATOM 5120 C CA . GLU A 1 616 ? 1.032 -1.867 -30.617 1.00 91.44 616 GLU A CA 1
ATOM 5121 C C . GLU A 1 616 ? 0.179 -1.967 -29.343 1.00 91.44 616 GLU A C 1
ATOM 5123 O O . GLU A 1 616 ? 0.350 -1.169 -28.418 1.00 91.44 616 GLU A O 1
ATOM 5128 N N . GLU A 1 617 ? -0.665 -2.998 -29.247 1.00 92.81 617 GLU A N 1
ATOM 5129 C CA . GLU A 1 617 ? -1.450 -3.271 -28.041 1.00 92.81 617 GLU A CA 1
ATOM 5130 C C . GLU A 1 617 ? -0.540 -3.611 -26.849 1.00 92.81 617 GLU A C 1
ATOM 5132 O O . GLU A 1 617 ? -0.760 -3.124 -25.739 1.00 92.81 617 GLU A O 1
ATOM 5137 N N . GLY A 1 618 ? 0.548 -4.353 -27.081 1.00 94.38 618 GLY A N 1
ATOM 5138 C CA . GLY A 1 618 ? 1.582 -4.609 -26.073 1.00 94.38 618 GLY A CA 1
ATOM 5139 C C . GLY A 1 618 ? 2.204 -3.326 -25.501 1.00 94.38 618 GLY A C 1
ATOM 5140 O O . GLY A 1 618 ? 2.370 -3.208 -24.284 1.00 94.38 618 GLY A O 1
ATOM 5141 N N . ILE A 1 619 ? 2.496 -2.329 -26.346 1.00 93.50 619 ILE A N 1
ATOM 5142 C CA . ILE A 1 619 ? 2.988 -1.014 -25.899 1.00 93.50 619 ILE A CA 1
ATOM 5143 C C . ILE A 1 619 ? 1.910 -0.253 -25.126 1.00 93.50 619 ILE A C 1
ATOM 5145 O O . ILE A 1 619 ? 2.218 0.327 -24.081 1.00 93.50 619 ILE A O 1
ATOM 5149 N N . ARG A 1 620 ? 0.662 -0.242 -25.608 1.00 92.19 620 ARG A N 1
ATOM 5150 C CA . ARG A 1 620 ? -0.445 0.443 -24.925 1.00 92.19 620 ARG A CA 1
ATOM 5151 C C . ARG A 1 620 ? -0.619 -0.095 -23.503 1.00 92.19 620 ARG A C 1
ATOM 5153 O O . ARG A 1 620 ? -0.612 0.682 -22.549 1.00 92.19 620 ARG A O 1
ATOM 5160 N N . LEU A 1 621 ? -0.674 -1.420 -23.356 1.00 93.25 621 LEU A N 1
ATOM 5161 C CA . LEU A 1 621 ? -0.766 -2.104 -22.063 1.00 93.25 621 LEU A CA 1
ATOM 5162 C C . LEU A 1 621 ? 0.434 -1.783 -21.159 1.00 93.25 621 LEU A C 1
ATOM 5164 O O . LEU A 1 621 ? 0.258 -1.511 -19.971 1.00 93.25 621 LEU A O 1
ATOM 5168 N N . LEU A 1 622 ? 1.654 -1.748 -21.712 1.00 91.88 622 LEU A N 1
ATOM 5169 C CA . LEU A 1 622 ? 2.857 -1.351 -20.975 1.00 91.88 622 LEU A CA 1
ATOM 5170 C C . LEU A 1 622 ? 2.732 0.081 -20.428 1.00 91.88 622 LEU A C 1
ATOM 5172 O O . LEU A 1 622 ? 3.007 0.316 -19.251 1.00 91.88 622 LEU A O 1
ATOM 5176 N N . GLN A 1 623 ? 2.285 1.034 -21.249 1.00 89.69 623 GLN A N 1
ATOM 5177 C CA . GLN A 1 623 ? 2.118 2.439 -20.857 1.00 89.69 623 GLN A CA 1
ATOM 5178 C C . GLN A 1 623 ? 0.984 2.656 -19.843 1.00 89.69 623 GLN A C 1
ATOM 5180 O O . GLN A 1 623 ? 1.098 3.527 -18.972 1.00 89.69 623 GLN A O 1
ATOM 5185 N N . ASP A 1 624 ? -0.075 1.847 -19.914 1.00 87.81 624 ASP A N 1
ATOM 5186 C CA . ASP A 1 624 ? -1.190 1.847 -18.958 1.00 87.81 624 ASP A CA 1
ATOM 5187 C C . ASP A 1 624 ? -0.882 1.067 -17.663 1.00 87.81 624 ASP A C 1
ATOM 5189 O O . ASP A 1 624 ? -1.679 1.080 -16.718 1.00 87.81 624 ASP A O 1
ATOM 5193 N N . ARG A 1 625 ? 0.338 0.515 -17.557 1.00 88.50 625 ARG A N 1
ATOM 5194 C CA . ARG A 1 625 ? 0.877 -0.244 -16.412 1.00 88.50 625 ARG A CA 1
ATOM 5195 C C . ARG A 1 625 ? 0.242 -1.617 -16.214 1.00 88.50 625 ARG A C 1
ATOM 5197 O O . ARG A 1 625 ? 0.373 -2.218 -15.151 1.00 88.50 625 ARG A O 1
ATOM 5204 N N . GLU A 1 626 ? -0.383 -2.150 -17.254 1.00 90.56 626 GLU A N 1
ATOM 5205 C CA . GLU A 1 626 ? -0.909 -3.513 -17.308 1.00 90.56 626 GLU A CA 1
ATOM 5206 C C . GLU A 1 626 ? 0.223 -4.489 -17.678 1.00 90.56 626 GLU A C 1
ATOM 5208 O O . GLU A 1 626 ? 0.152 -5.226 -18.662 1.00 90.56 626 GLU A O 1
ATOM 5213 N N . TYR A 1 627 ? 1.316 -4.468 -16.905 1.00 91.00 627 TYR A N 1
ATOM 5214 C CA . TYR A 1 627 ? 2.588 -5.102 -17.276 1.00 91.00 627 TYR A CA 1
ATOM 5215 C C . TYR A 1 627 ? 2.475 -6.608 -17.539 1.00 91.00 627 TYR A C 1
ATOM 5217 O O . TYR A 1 627 ? 3.145 -7.131 -18.425 1.00 91.00 627 TYR A O 1
ATOM 5225 N N . TRP A 1 628 ? 1.604 -7.303 -16.805 1.00 91.44 628 TRP A N 1
ATOM 5226 C CA . TRP A 1 628 ? 1.364 -8.734 -16.997 1.00 91.44 628 TRP A CA 1
ATOM 5227 C C . TRP A 1 628 ? 0.686 -9.050 -18.331 1.00 91.44 628 TRP A C 1
ATOM 5229 O O . TRP A 1 628 ? 1.072 -10.005 -18.992 1.00 91.44 628 TRP A O 1
ATOM 5239 N N . LYS A 1 629 ? -0.266 -8.221 -18.768 1.00 94.00 629 LYS A N 1
ATOM 5240 C CA . LYS A 1 629 ? -0.900 -8.381 -20.084 1.00 94.00 629 LYS A CA 1
ATOM 5241 C C . LYS A 1 629 ? 0.048 -7.948 -21.200 1.00 94.00 629 LYS A C 1
ATOM 5243 O O . LYS A 1 629 ? 0.116 -8.584 -22.244 1.00 94.00 629 LYS A O 1
ATOM 5248 N N . ALA A 1 630 ? 0.832 -6.895 -20.958 1.00 94.69 630 ALA A N 1
ATOM 5249 C CA . ALA A 1 630 ? 1.842 -6.433 -21.900 1.00 94.69 630 ALA A CA 1
ATOM 5250 C C . ALA A 1 630 ? 2.895 -7.516 -22.183 1.00 94.69 630 ALA A C 1
ATOM 5252 O O . ALA A 1 630 ? 3.221 -7.755 -23.343 1.00 94.69 630 ALA A O 1
ATOM 5253 N N . ILE A 1 631 ? 3.406 -8.205 -21.152 1.00 95.31 631 ILE A N 1
ATOM 5254 C CA . ILE A 1 631 ? 4.460 -9.213 -21.340 1.00 95.31 631 ILE A CA 1
ATOM 5255 C C . ILE A 1 631 ? 3.971 -10.458 -22.093 1.00 95.31 631 ILE A C 1
ATOM 5257 O O . ILE A 1 631 ? 4.768 -11.052 -22.810 1.00 95.31 631 ILE A O 1
ATOM 5261 N N . GLU A 1 632 ? 2.687 -10.829 -22.006 1.00 95.69 632 GLU A N 1
ATOM 5262 C CA . GLU A 1 632 ? 2.111 -11.935 -22.797 1.00 95.69 632 GLU A CA 1
ATOM 5263 C C . GLU A 1 632 ? 2.245 -11.701 -24.309 1.00 95.69 632 GLU A C 1
ATOM 5265 O O . GLU A 1 632 ? 2.461 -12.642 -25.073 1.00 95.69 632 GLU A O 1
ATOM 5270 N N . ILE A 1 633 ? 2.171 -10.438 -24.732 1.00 95.31 633 ILE A N 1
ATOM 5271 C CA . ILE A 1 633 ? 2.354 -10.026 -26.125 1.00 95.31 633 ILE A CA 1
ATOM 5272 C C . ILE A 1 633 ? 3.838 -9.786 -26.419 1.00 95.31 633 ILE A C 1
ATOM 5274 O O . ILE A 1 633 ? 4.396 -10.353 -27.361 1.00 95.31 633 ILE A O 1
ATOM 5278 N N . LEU A 1 634 ? 4.483 -8.941 -25.609 1.00 95.00 634 LEU A N 1
ATOM 5279 C CA . LEU A 1 634 ? 5.842 -8.461 -25.847 1.00 95.00 634 LEU A CA 1
ATOM 5280 C C . LEU A 1 634 ? 6.875 -9.596 -25.779 1.00 95.00 634 LEU A C 1
ATOM 5282 O O . LEU A 1 634 ? 7.838 -9.575 -26.534 1.00 95.00 634 LEU A O 1
ATOM 5286 N N . ALA A 1 635 ? 6.659 -10.652 -24.985 1.00 92.94 635 ALA A N 1
ATOM 5287 C CA . ALA A 1 635 ? 7.583 -11.790 -24.905 1.00 92.94 635 ALA A CA 1
ATOM 5288 C C . ALA A 1 635 ? 7.841 -12.499 -26.252 1.00 92.94 635 ALA A C 1
ATOM 5290 O O . ALA A 1 635 ? 8.886 -13.132 -26.405 1.00 92.94 635 ALA A O 1
ATOM 5291 N N . ASN A 1 636 ? 6.946 -12.361 -27.237 1.00 92.56 636 ASN A N 1
ATOM 5292 C CA . ASN A 1 636 ? 7.157 -12.873 -28.598 1.00 92.56 636 ASN A CA 1
ATOM 5293 C C . ASN A 1 636 ? 8.244 -12.099 -29.373 1.00 92.56 636 ASN A C 1
ATOM 5295 O O . ASN A 1 636 ? 8.718 -12.556 -30.413 1.00 92.56 636 ASN A O 1
ATOM 5299 N N . TYR A 1 637 ? 8.661 -10.942 -28.857 1.00 92.19 637 TYR A N 1
ATOM 5300 C CA . TYR A 1 637 ? 9.601 -10.013 -29.467 1.00 92.19 637 TYR A CA 1
ATOM 5301 C C . TYR A 1 637 ? 10.735 -9.720 -28.473 1.00 92.19 637 TYR A C 1
ATOM 5303 O O . TYR A 1 637 ? 10.578 -8.872 -27.602 1.00 92.19 637 TYR A O 1
ATOM 5311 N N . PRO A 1 638 ? 11.893 -10.401 -28.536 1.00 92.56 638 PRO A N 1
ATOM 5312 C CA . PRO A 1 638 ? 13.000 -10.174 -27.602 1.00 92.56 638 PRO A CA 1
ATOM 5313 C C . PRO A 1 638 ? 13.755 -8.875 -27.941 1.00 92.56 638 PRO A C 1
ATOM 5315 O O . PRO A 1 638 ? 14.900 -8.903 -28.385 1.00 92.56 638 PRO A O 1
ATOM 5318 N N . ASP A 1 639 ? 13.096 -7.732 -27.768 1.00 94.25 639 ASP A N 1
ATOM 5319 C CA . ASP A 1 639 ? 13.600 -6.397 -28.075 1.00 94.25 639 ASP A CA 1
ATOM 5320 C C . ASP A 1 639 ? 13.576 -5.465 -26.848 1.00 94.25 639 ASP A C 1
ATOM 5322 O O . ASP A 1 639 ? 13.430 -5.895 -25.697 1.00 94.25 639 ASP A O 1
ATOM 5326 N N . TYR A 1 640 ? 13.786 -4.168 -27.086 1.00 96.19 640 TYR A N 1
ATOM 5327 C CA . TYR A 1 640 ? 13.892 -3.170 -26.029 1.00 96.19 640 TYR A CA 1
ATOM 5328 C C . TYR A 1 640 ? 12.618 -3.041 -25.183 1.00 96.19 640 TYR A C 1
ATOM 5330 O O . TYR A 1 640 ? 12.728 -2.921 -23.963 1.00 96.19 640 TYR A O 1
ATOM 5338 N N . ASN A 1 641 ? 11.419 -3.077 -25.776 1.00 96.44 641 ASN A N 1
ATOM 5339 C CA . ASN A 1 641 ? 10.188 -2.871 -25.003 1.00 96.44 641 ASN A CA 1
ATOM 5340 C C . ASN A 1 641 ? 9.872 -4.078 -24.125 1.00 96.44 641 ASN A C 1
ATOM 5342 O O . ASN A 1 641 ? 9.364 -3.918 -23.016 1.00 96.44 641 ASN A O 1
ATOM 5346 N N . THR A 1 642 ? 10.245 -5.273 -24.572 1.00 96.38 642 THR A N 1
ATOM 5347 C CA . THR A 1 642 ? 10.186 -6.485 -23.751 1.00 96.38 642 THR A CA 1
ATOM 5348 C C . THR A 1 642 ? 11.135 -6.394 -22.572 1.00 96.38 642 THR A C 1
ATOM 5350 O O . THR A 1 642 ? 10.730 -6.654 -21.438 1.00 96.38 642 THR A O 1
ATOM 5353 N N . ALA A 1 643 ? 12.372 -5.942 -22.799 1.00 96.69 643 ALA A N 1
ATOM 5354 C CA . ALA A 1 643 ? 13.293 -5.666 -21.705 1.00 96.69 643 ALA A CA 1
ATOM 5355 C C . ALA A 1 643 ? 12.729 -4.612 -20.742 1.00 96.69 643 ALA A C 1
ATOM 5357 O O . ALA A 1 643 ? 12.737 -4.833 -19.534 1.00 96.69 643 ALA A O 1
ATOM 5358 N N . LEU A 1 644 ? 12.186 -3.506 -21.256 1.00 95.94 644 LEU A N 1
ATOM 5359 C CA . LEU A 1 644 ? 11.560 -2.454 -20.455 1.00 95.94 644 LEU A CA 1
ATOM 5360 C C . LEU A 1 644 ? 10.397 -2.991 -19.608 1.00 95.94 644 LEU A C 1
ATOM 5362 O O . LEU A 1 644 ? 10.320 -2.695 -18.417 1.00 95.94 644 LEU A O 1
ATOM 5366 N N . CYS A 1 645 ? 9.532 -3.822 -20.192 1.00 95.00 645 CYS A N 1
ATOM 5367 C CA . CYS A 1 645 ? 8.435 -4.475 -19.485 1.00 95.00 645 CYS A CA 1
ATOM 5368 C C . CYS A 1 645 ? 8.955 -5.375 -18.350 1.00 95.00 645 CYS A C 1
ATOM 5370 O O . CYS A 1 645 ? 8.466 -5.296 -17.222 1.00 95.00 645 CYS A O 1
ATOM 5372 N N . LEU A 1 646 ? 10.019 -6.149 -18.597 1.00 94.38 646 LEU A N 1
ATOM 5373 C CA . LEU A 1 646 ? 10.693 -6.942 -17.565 1.00 94.38 646 LEU A CA 1
ATOM 5374 C C . LEU A 1 646 ? 11.295 -6.067 -16.449 1.00 94.38 646 LEU A C 1
ATOM 5376 O O . LEU A 1 646 ? 11.205 -6.447 -15.282 1.00 94.38 646 LEU A O 1
ATOM 5380 N N . VAL A 1 647 ? 11.863 -4.894 -16.771 1.00 92.75 647 VAL A N 1
ATOM 5381 C CA . VAL A 1 647 ? 12.351 -3.924 -15.766 1.00 92.75 647 VAL A CA 1
ATOM 5382 C C . VAL A 1 647 ? 11.205 -3.399 -14.897 1.00 92.75 647 VAL A C 1
ATOM 5384 O O . VAL A 1 647 ? 11.371 -3.284 -13.680 1.00 92.75 647 VAL A O 1
ATOM 5387 N N . CYS A 1 648 ? 10.058 -3.082 -15.502 1.00 89.94 648 CYS A N 1
ATOM 5388 C CA . CYS A 1 648 ? 8.851 -2.634 -14.801 1.00 89.94 648 CYS A CA 1
ATOM 5389 C C . CYS A 1 648 ? 8.259 -3.720 -13.887 1.00 89.94 648 CYS A C 1
ATOM 5391 O O . CYS A 1 648 ? 7.753 -3.403 -12.815 1.00 89.94 648 CYS A O 1
ATOM 5393 N N . LEU A 1 649 ? 8.371 -4.994 -14.275 1.00 89.00 649 LEU A N 1
ATOM 5394 C CA . LEU A 1 649 ? 7.964 -6.154 -13.471 1.00 89.00 649 LEU A CA 1
ATOM 5395 C C . LEU A 1 649 ? 8.976 -6.538 -12.372 1.00 89.00 649 LEU A C 1
ATOM 5397 O O . LEU A 1 649 ? 8.724 -7.470 -11.610 1.00 89.00 649 LEU A O 1
ATOM 5401 N N . GLY A 1 650 ? 10.132 -5.870 -12.299 1.00 89.94 650 GLY A N 1
ATOM 5402 C CA . GLY A 1 650 ? 11.189 -6.174 -11.329 1.00 89.94 650 GLY A CA 1
ATOM 5403 C C . GLY A 1 650 ? 12.071 -7.378 -11.698 1.00 89.94 650 GLY A C 1
ATOM 5404 O O . GLY A 1 650 ? 12.920 -7.794 -10.906 1.00 89.94 650 GLY A O 1
ATOM 5405 N N . TYR A 1 651 ? 11.945 -7.934 -12.910 1.00 92.94 651 TYR A N 1
ATOM 5406 C CA . TYR A 1 651 ? 12.764 -9.049 -13.411 1.00 92.94 651 TYR A CA 1
ATOM 5407 C C . TYR A 1 651 ? 14.155 -8.592 -13.878 1.00 92.94 651 TYR A C 1
ATOM 5409 O O . TYR A 1 651 ? 14.555 -8.804 -15.025 1.00 92.94 651 TYR A O 1
ATOM 5417 N N . ASN A 1 652 ? 14.912 -7.982 -12.961 1.00 92.56 652 ASN A N 1
ATOM 5418 C CA . ASN A 1 652 ? 16.147 -7.252 -13.258 1.00 92.56 652 ASN A CA 1
ATOM 5419 C C . ASN A 1 652 ? 17.202 -8.097 -14.000 1.00 92.56 652 ASN A C 1
ATOM 5421 O O . ASN A 1 652 ? 17.765 -7.629 -14.985 1.00 92.56 652 ASN A O 1
ATOM 5425 N N . SER A 1 653 ? 17.442 -9.346 -13.581 1.00 93.06 653 SER A N 1
ATOM 5426 C CA . SER A 1 653 ? 18.436 -10.223 -14.227 1.00 93.06 653 SER A CA 1
ATOM 5427 C C . SER A 1 653 ? 18.056 -10.583 -15.665 1.00 93.06 653 SER A C 1
ATOM 5429 O O . SER A 1 653 ? 18.874 -10.436 -16.563 1.00 93.06 653 SER A O 1
ATOM 5431 N N . LYS A 1 654 ? 16.794 -10.969 -15.907 1.00 94.62 654 LYS A N 1
ATOM 5432 C CA . LYS A 1 654 ? 16.314 -11.305 -17.260 1.00 94.62 654 LYS A CA 1
ATOM 5433 C C . LYS A 1 654 ? 16.366 -10.094 -18.192 1.00 94.62 654 LYS A C 1
ATOM 5435 O O . LYS A 1 654 ? 16.744 -10.227 -19.350 1.00 94.62 654 LYS A O 1
ATOM 5440 N N . ALA A 1 655 ? 15.992 -8.920 -17.682 1.00 95.81 655 ALA A N 1
ATOM 5441 C CA . ALA A 1 655 ? 16.072 -7.678 -18.441 1.00 95.81 655 ALA A CA 1
ATOM 5442 C C . ALA A 1 655 ? 17.526 -7.311 -18.785 1.00 95.81 655 ALA A C 1
ATOM 5444 O O . ALA A 1 655 ? 17.793 -6.889 -19.905 1.00 95.81 655 ALA A O 1
ATOM 5445 N N . TYR A 1 656 ? 18.463 -7.506 -17.851 1.00 96.38 656 TYR A N 1
ATOM 5446 C CA . TYR A 1 656 ? 19.892 -7.271 -18.072 1.00 96.38 656 TYR A CA 1
ATOM 5447 C C . TYR A 1 656 ? 20.462 -8.201 -19.154 1.00 96.38 656 TYR A C 1
ATOM 5449 O O . TYR A 1 656 ? 21.092 -7.729 -20.102 1.00 96.38 656 TYR A O 1
ATOM 5457 N N . ASP A 1 657 ? 20.177 -9.503 -19.067 1.00 95.69 657 ASP A N 1
ATOM 5458 C CA . ASP A 1 657 ? 20.633 -10.488 -20.056 1.00 95.69 657 ASP A CA 1
ATOM 5459 C C . ASP A 1 657 ? 20.067 -10.184 -21.451 1.00 95.69 657 ASP A C 1
ATOM 5461 O O . ASP A 1 657 ? 20.767 -10.301 -22.454 1.00 95.69 657 ASP A O 1
ATOM 5465 N N . LEU A 1 658 ? 18.813 -9.728 -21.537 1.00 96.75 658 LEU A N 1
ATOM 5466 C CA . LEU A 1 658 ? 18.230 -9.305 -22.808 1.00 96.75 658 LEU A CA 1
ATOM 5467 C C . LEU A 1 658 ? 18.906 -8.032 -23.345 1.00 96.75 658 LEU A C 1
ATOM 5469 O O . LEU A 1 658 ? 19.361 -8.022 -24.484 1.00 96.75 658 LEU A O 1
ATOM 5473 N N . LEU A 1 659 ? 19.030 -6.977 -22.531 1.00 96.56 659 LEU A N 1
ATOM 5474 C CA . LEU A 1 659 ? 19.589 -5.684 -22.957 1.00 96.56 659 LEU A CA 1
ATOM 5475 C C . LEU A 1 659 ? 21.049 -5.767 -23.407 1.00 96.56 659 LEU A C 1
ATOM 5477 O O . LEU A 1 659 ? 21.434 -5.047 -24.324 1.00 96.56 659 LEU A O 1
ATOM 5481 N N . THR A 1 660 ? 21.853 -6.639 -22.797 1.00 95.25 660 THR A N 1
ATOM 5482 C CA . THR A 1 660 ? 23.266 -6.835 -23.177 1.00 95.25 660 THR A CA 1
ATOM 5483 C C . THR A 1 660 ? 23.442 -7.465 -24.561 1.00 95.25 660 THR A C 1
ATOM 5485 O O . THR A 1 660 ? 24.487 -7.277 -25.180 1.00 95.25 660 THR A O 1
ATOM 5488 N N . ASN A 1 661 ? 22.417 -8.154 -25.073 1.00 95.25 661 ASN A N 1
ATOM 5489 C CA . ASN A 1 661 ? 22.401 -8.736 -26.417 1.00 95.25 661 ASN A CA 1
ATOM 5490 C C . ASN A 1 661 ? 21.810 -7.796 -27.486 1.00 95.25 661 ASN A C 1
ATOM 5492 O O . ASN A 1 661 ? 21.847 -8.120 -28.674 1.00 95.25 661 ASN A O 1
ATOM 5496 N N . LEU A 1 662 ? 21.258 -6.643 -27.092 1.00 94.75 662 LEU A N 1
ATOM 5497 C CA . LEU A 1 662 ? 20.671 -5.663 -28.008 1.00 94.75 662 LEU A CA 1
ATOM 5498 C C . LEU A 1 662 ? 21.687 -4.600 -28.436 1.00 94.75 662 LEU A C 1
ATOM 5500 O O . LEU A 1 662 ? 22.692 -4.347 -27.772 1.00 94.75 662 LEU A O 1
ATOM 5504 N N . THR A 1 663 ? 21.406 -3.931 -29.556 1.00 91.94 663 THR A N 1
ATOM 5505 C CA . THR A 1 663 ? 22.227 -2.812 -30.028 1.00 91.94 663 THR A CA 1
ATOM 5506 C C . THR A 1 663 ? 22.240 -1.674 -28.993 1.00 91.94 663 THR A C 1
ATOM 5508 O O . THR A 1 663 ? 21.175 -1.273 -28.511 1.00 91.94 663 THR A O 1
ATOM 5511 N N . PRO A 1 664 ? 23.415 -1.113 -28.651 1.00 93.75 664 PRO A N 1
ATOM 5512 C CA . PRO A 1 664 ? 23.505 0.041 -27.764 1.00 93.75 664 PRO A CA 1
ATOM 5513 C C . PRO A 1 664 ? 22.761 1.258 -28.324 1.00 93.75 664 PRO A C 1
ATOM 5515 O O . PRO A 1 664 ? 23.064 1.745 -29.410 1.00 93.75 664 PRO A O 1
ATOM 5518 N N . THR A 1 665 ? 21.808 1.766 -27.555 1.00 94.94 665 THR A N 1
ATOM 5519 C CA . THR A 1 665 ? 21.068 3.007 -27.794 1.00 94.94 665 THR A CA 1
ATOM 5520 C C . THR A 1 665 ? 21.047 3.806 -26.496 1.00 94.94 665 THR A C 1
ATOM 5522 O O . THR A 1 665 ? 21.287 3.258 -25.417 1.00 94.94 665 THR A O 1
ATOM 5525 N N . GLY A 1 666 ? 20.705 5.094 -26.563 1.00 93.25 666 GLY A N 1
ATOM 5526 C CA . GLY A 1 666 ? 20.535 5.903 -25.356 1.00 93.25 666 GLY A CA 1
ATOM 5527 C C . GLY A 1 666 ? 19.555 5.275 -24.358 1.00 93.25 666 GLY A C 1
ATOM 5528 O O . GLY A 1 666 ? 19.828 5.248 -23.162 1.00 93.25 666 GLY A O 1
ATOM 5529 N N . ASN A 1 667 ? 18.463 4.685 -24.855 1.00 94.56 667 ASN A N 1
ATOM 5530 C CA . ASN A 1 667 ? 17.448 3.975 -24.077 1.00 94.56 667 ASN A CA 1
ATOM 5531 C C . ASN A 1 667 ? 17.958 2.665 -23.440 1.00 94.56 667 ASN A C 1
ATOM 5533 O O . ASN A 1 667 ? 17.683 2.423 -22.260 1.00 94.56 667 ASN A O 1
ATOM 5537 N N . THR A 1 668 ? 18.684 1.819 -24.183 1.00 96.50 668 THR A N 1
ATOM 5538 C CA . THR A 1 668 ? 19.183 0.533 -23.652 1.00 96.50 668 THR A CA 1
ATOM 5539 C C . THR A 1 668 ? 20.248 0.752 -22.583 1.00 96.50 668 THR A C 1
ATOM 5541 O O . THR A 1 668 ? 20.161 0.171 -21.503 1.00 96.50 668 THR A O 1
ATOM 5544 N N . GLU A 1 669 ? 21.195 1.658 -22.834 1.00 97.06 669 GLU A N 1
ATOM 5545 C CA . GLU A 1 669 ? 22.247 2.036 -21.885 1.00 97.06 669 GLU A CA 1
ATOM 5546 C C . GLU A 1 669 ? 21.659 2.697 -20.625 1.00 97.06 669 GLU A C 1
ATOM 5548 O O . GLU A 1 669 ? 22.108 2.431 -19.510 1.00 97.06 669 GLU A O 1
ATOM 5553 N N . TYR A 1 670 ? 20.584 3.485 -20.763 1.00 96.06 670 TYR A N 1
ATOM 5554 C CA . TYR A 1 670 ? 19.890 4.077 -19.614 1.00 96.06 670 TYR A CA 1
ATOM 5555 C C . TYR A 1 670 ? 19.266 3.017 -18.699 1.00 96.06 670 TYR A C 1
ATOM 5557 O O . TYR A 1 670 ? 19.427 3.065 -17.478 1.00 96.06 670 TYR A O 1
ATOM 5565 N N . LEU A 1 671 ? 18.566 2.034 -19.279 1.00 95.38 671 LEU A N 1
ATOM 5566 C CA . LEU A 1 671 ? 17.984 0.937 -18.504 1.00 95.38 671 LEU A CA 1
ATOM 5567 C C . LEU A 1 671 ? 19.063 0.048 -17.880 1.00 95.38 671 LEU A C 1
ATOM 5569 O O . LEU A 1 671 ? 18.913 -0.345 -16.723 1.00 95.38 671 LEU A O 1
ATOM 5573 N N . LEU A 1 672 ? 20.164 -0.222 -18.589 1.00 96.88 672 LEU A N 1
ATOM 5574 C CA . LEU A 1 672 ? 21.313 -0.943 -18.034 1.00 96.88 672 LEU A CA 1
ATOM 5575 C C . LEU A 1 672 ? 21.911 -0.207 -16.831 1.00 96.88 672 LEU A C 1
ATOM 5577 O O . LEU A 1 672 ? 22.212 -0.845 -15.825 1.00 96.88 672 LEU A O 1
ATOM 5581 N N . ALA A 1 673 ? 22.006 1.125 -16.870 1.00 96.00 673 ALA A N 1
ATOM 5582 C CA . ALA A 1 673 ? 22.457 1.910 -15.723 1.00 96.00 673 ALA A CA 1
ATOM 5583 C C . ALA A 1 673 ? 21.552 1.724 -14.493 1.00 96.00 673 ALA A C 1
ATOM 5585 O O . ALA A 1 673 ? 22.044 1.490 -13.385 1.00 96.00 673 ALA A O 1
ATOM 5586 N N . ILE A 1 674 ? 20.229 1.773 -14.685 1.00 93.38 674 ILE A N 1
ATOM 5587 C CA . ILE A 1 674 ? 19.246 1.543 -13.614 1.00 93.38 674 ILE A CA 1
ATOM 5588 C C . ILE A 1 674 ? 19.353 0.112 -13.075 1.00 93.38 674 ILE A C 1
ATOM 5590 O O . ILE A 1 674 ? 19.415 -0.085 -11.862 1.00 93.38 674 ILE A O 1
ATOM 5594 N N . LEU A 1 675 ? 19.416 -0.889 -13.952 1.00 94.38 675 LEU A N 1
ATOM 5595 C CA . LEU A 1 675 ? 19.526 -2.296 -13.566 1.00 94.38 675 LEU A CA 1
ATOM 5596 C C . LEU A 1 675 ? 20.821 -2.586 -12.806 1.00 94.38 675 LEU A C 1
ATOM 5598 O O . LEU A 1 675 ? 20.776 -3.191 -11.736 1.00 94.38 675 LEU A O 1
ATOM 5602 N N . CYS A 1 676 ? 21.960 -2.091 -13.293 1.00 94.62 676 CYS A N 1
ATOM 5603 C CA . CYS A 1 676 ? 23.237 -2.197 -12.593 1.00 94.62 676 CYS A CA 1
ATOM 5604 C C . CYS A 1 676 ? 23.185 -1.515 -11.221 1.00 94.62 676 CYS A C 1
ATOM 5606 O O . CYS A 1 676 ? 23.718 -2.063 -10.258 1.00 94.62 676 CYS A O 1
ATOM 5608 N N . SER A 1 677 ? 22.500 -0.372 -11.098 1.00 92.06 677 SER A N 1
ATOM 5609 C CA . SER A 1 677 ? 22.262 0.281 -9.804 1.00 92.06 677 SER A CA 1
ATOM 5610 C C . SER A 1 677 ? 21.485 -0.628 -8.846 1.00 92.06 677 SER A C 1
ATOM 5612 O O . SER A 1 677 ? 21.941 -0.882 -7.730 1.00 92.06 677 SER A O 1
ATOM 5614 N N . ARG A 1 678 ? 20.360 -1.199 -9.303 1.00 90.56 678 ARG A N 1
ATOM 5615 C CA . ARG A 1 678 ? 19.525 -2.133 -8.520 1.00 90.56 678 ARG A CA 1
ATOM 5616 C C . ARG A 1 678 ? 20.285 -3.395 -8.105 1.00 90.56 678 ARG A C 1
ATOM 5618 O O . ARG A 1 678 ? 20.082 -3.904 -7.008 1.00 90.56 678 ARG A O 1
ATOM 5625 N N . MET A 1 679 ? 21.184 -3.876 -8.962 1.00 92.00 679 MET A N 1
ATOM 5626 C CA . MET A 1 679 ? 22.041 -5.043 -8.722 1.00 92.00 679 MET A CA 1
ATOM 5627 C C . MET A 1 679 ? 23.328 -4.716 -7.944 1.00 92.00 679 MET A C 1
ATOM 5629 O O . MET A 1 679 ? 24.182 -5.587 -7.804 1.00 92.00 679 MET A O 1
ATOM 5633 N N . GLN A 1 680 ? 23.489 -3.482 -7.445 1.00 92.12 680 GLN A N 1
ATOM 5634 C CA . GLN A 1 680 ? 24.669 -3.014 -6.697 1.00 92.12 680 GLN A CA 1
ATOM 5635 C C . GLN A 1 680 ? 25.994 -3.056 -7.493 1.00 92.12 680 GLN A C 1
ATOM 5637 O O . GLN A 1 680 ? 27.084 -3.037 -6.922 1.00 92.12 680 GLN A O 1
ATOM 5642 N N . LYS A 1 681 ? 25.921 -3.046 -8.828 1.00 93.56 681 LYS A N 1
ATOM 5643 C CA . LYS A 1 681 ? 27.061 -2.974 -9.755 1.00 93.56 681 LYS A CA 1
ATOM 5644 C C . LYS A 1 681 ? 27.378 -1.520 -10.120 1.00 93.56 681 LYS A C 1
ATOM 5646 O O . LYS A 1 681 ? 27.226 -1.087 -11.260 1.00 93.56 681 LYS A O 1
ATOM 5651 N N . GLU A 1 682 ? 27.806 -0.733 -9.137 1.00 90.69 682 GLU A N 1
ATOM 5652 C CA . GLU A 1 682 ? 27.870 0.734 -9.268 1.00 90.69 682 GLU A CA 1
ATOM 5653 C C . GLU A 1 682 ? 28.817 1.234 -10.370 1.00 90.69 682 GLU A C 1
ATOM 5655 O O . GLU A 1 682 ? 28.485 2.179 -11.082 1.00 90.69 682 GLU A O 1
ATOM 5660 N N . ARG A 1 683 ? 29.980 0.594 -10.560 1.00 91.62 683 ARG A N 1
ATOM 5661 C CA . ARG A 1 683 ? 30.942 1.001 -11.604 1.00 91.62 683 ARG A CA 1
ATOM 5662 C C . ARG A 1 683 ? 30.369 0.823 -13.011 1.00 91.62 683 ARG A C 1
ATOM 5664 O O . ARG A 1 683 ? 30.489 1.724 -13.836 1.00 91.62 683 ARG A O 1
ATOM 5671 N N . GLU A 1 684 ? 29.726 -0.317 -13.257 1.00 94.25 684 GLU A N 1
ATOM 5672 C CA . GLU A 1 684 ? 29.033 -0.595 -14.520 1.00 94.25 684 GLU A CA 1
ATOM 5673 C C . GLU A 1 684 ? 27.872 0.384 -14.715 1.00 94.25 684 GLU A C 1
ATOM 5675 O O . GLU A 1 684 ? 27.715 0.940 -15.798 1.00 94.25 684 GLU A O 1
ATOM 5680 N N . ALA A 1 685 ? 27.115 0.670 -13.650 1.00 95.19 685 ALA A N 1
ATOM 5681 C CA . ALA A 1 685 ? 25.994 1.603 -13.698 1.00 95.19 685 ALA A CA 1
ATOM 5682 C C . ALA A 1 685 ? 26.416 3.009 -14.152 1.00 95.19 685 ALA A C 1
ATOM 5684 O O . ALA A 1 685 ? 25.757 3.602 -15.002 1.00 95.19 685 ALA A O 1
ATOM 5685 N N . VAL A 1 686 ? 27.534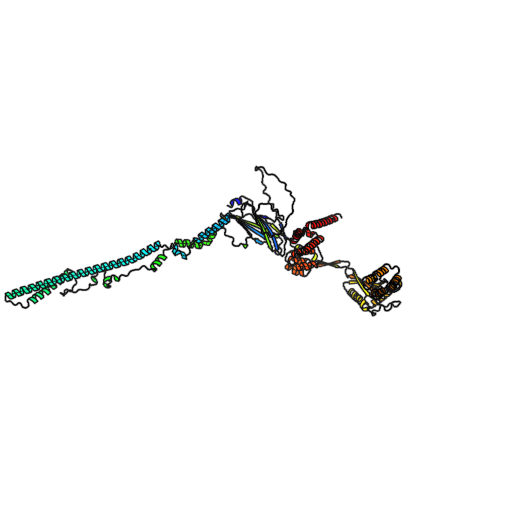 3.528 -13.630 1.00 94.69 686 VAL A N 1
ATOM 5686 C CA . VAL A 1 686 ? 28.080 4.830 -14.051 1.00 94.69 686 VAL A CA 1
ATOM 5687 C C . VAL A 1 686 ? 28.527 4.794 -15.512 1.00 94.69 686 VAL A C 1
ATOM 5689 O O . VAL A 1 686 ? 28.225 5.724 -16.256 1.00 94.69 686 VAL A O 1
ATOM 5692 N N . SER A 1 687 ? 29.201 3.723 -15.940 1.00 94.94 687 SER A N 1
ATOM 5693 C CA . SER A 1 687 ? 29.651 3.576 -17.330 1.00 94.94 687 SER A CA 1
ATOM 5694 C C . SER A 1 687 ? 28.478 3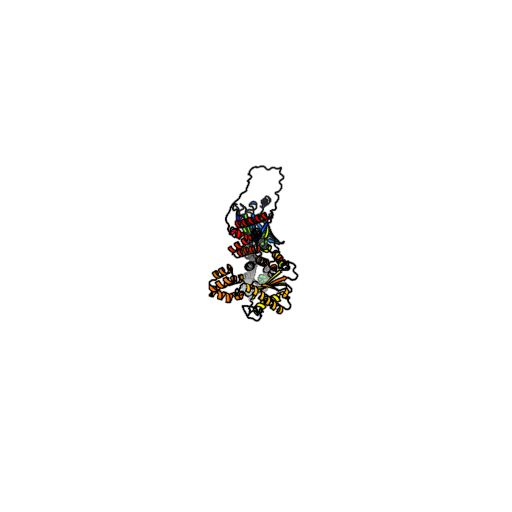.589 -18.314 1.00 94.94 687 SER A C 1
ATOM 5696 O O . SER A 1 687 ? 28.498 4.348 -19.282 1.00 94.94 687 SER A O 1
ATOM 5698 N N . HIS A 1 688 ? 27.443 2.787 -18.049 1.00 97.06 688 HIS A N 1
ATOM 5699 C CA . HIS A 1 688 ? 26.229 2.739 -18.864 1.00 97.06 688 HIS A CA 1
ATOM 5700 C C . HIS A 1 688 ? 25.477 4.078 -18.848 1.00 97.06 688 HIS A C 1
ATOM 5702 O O . HIS A 1 688 ? 24.997 4.535 -19.882 1.00 97.06 688 HIS A O 1
ATOM 5708 N N . LEU A 1 689 ? 25.436 4.768 -17.702 1.00 95.44 689 LEU A N 1
ATOM 5709 C CA . LEU A 1 689 ? 24.764 6.063 -17.591 1.00 95.44 689 LEU A CA 1
ATOM 5710 C C . LEU A 1 689 ? 25.429 7.143 -18.451 1.00 95.44 689 LEU A C 1
ATOM 5712 O O . LEU A 1 689 ? 24.743 7.886 -19.147 1.00 95.44 689 LEU A O 1
ATOM 5716 N N . LEU A 1 690 ? 26.760 7.235 -18.412 1.00 93.62 690 LEU A N 1
ATOM 5717 C CA . LEU A 1 690 ? 27.497 8.208 -19.219 1.00 93.62 690 LEU A CA 1
ATOM 5718 C C . LEU A 1 690 ? 27.360 7.905 -20.712 1.00 93.62 690 LEU A C 1
ATOM 5720 O O . LEU A 1 690 ? 27.062 8.806 -21.492 1.00 93.62 690 LEU A O 1
ATOM 5724 N N . LYS A 1 691 ? 27.471 6.629 -21.093 1.00 94.94 691 LYS A N 1
ATOM 5725 C CA . LYS A 1 691 ? 27.269 6.192 -22.478 1.00 94.94 691 LYS A CA 1
ATOM 5726 C C . LYS A 1 691 ? 25.848 6.477 -22.972 1.00 94.94 691 LYS A C 1
ATOM 5728 O O . LYS A 1 691 ? 25.664 6.871 -24.119 1.00 94.94 691 LYS A O 1
ATOM 5733 N N . SER A 1 692 ? 24.845 6.338 -22.105 1.00 95.88 692 SER A N 1
ATOM 5734 C CA . SER A 1 692 ? 23.465 6.722 -22.411 1.00 95.88 692 SER A CA 1
ATOM 5735 C C . SER A 1 692 ? 23.348 8.206 -22.765 1.00 95.88 692 SER A C 1
ATOM 5737 O O . SER A 1 692 ? 22.732 8.527 -23.776 1.00 95.88 692 SER A O 1
ATOM 5739 N N . TYR A 1 693 ? 23.986 9.096 -21.997 1.00 93.44 693 TYR A N 1
ATOM 5740 C CA . TYR A 1 693 ? 23.981 10.538 -22.275 1.00 93.44 693 TYR A CA 1
ATOM 5741 C C . TYR A 1 693 ? 24.740 10.916 -23.544 1.00 93.44 693 TYR A C 1
ATOM 5743 O O . TYR A 1 693 ? 24.353 11.861 -24.222 1.00 93.44 693 TYR A O 1
ATOM 5751 N N . GLU A 1 694 ? 25.814 10.200 -23.872 1.00 90.88 694 GLU A N 1
ATOM 5752 C CA . GLU A 1 694 ? 26.545 10.414 -25.123 1.00 90.88 694 GLU A CA 1
ATOM 5753 C C . GLU A 1 694 ? 25.717 10.012 -26.351 1.00 90.88 694 GLU A C 1
ATOM 5755 O O . GLU A 1 694 ? 25.794 10.677 -27.384 1.00 90.88 694 GLU A O 1
ATOM 5760 N N . LEU A 1 695 ? 24.929 8.936 -26.242 1.00 92.81 695 LEU A N 1
ATOM 5761 C CA . LEU A 1 695 ? 24.068 8.442 -27.320 1.00 92.81 695 LEU A CA 1
ATOM 5762 C C . LEU A 1 695 ? 22.756 9.229 -27.447 1.00 92.81 695 LEU A C 1
ATOM 5764 O O . LEU A 1 695 ? 22.271 9.417 -28.559 1.00 92.81 695 LEU A O 1
ATOM 5768 N N . ASP A 1 696 ? 22.167 9.651 -26.327 1.00 91.44 696 ASP A N 1
ATOM 5769 C CA . ASP A 1 696 ? 20.924 10.422 -26.267 1.00 91.44 696 ASP A CA 1
ATOM 5770 C C . ASP A 1 696 ? 20.942 11.391 -25.068 1.00 91.44 696 ASP A C 1
ATOM 5772 O O . ASP A 1 696 ? 20.544 11.030 -23.949 1.00 91.44 696 ASP A O 1
ATOM 5776 N N . PRO A 1 697 ? 21.365 12.646 -25.284 1.00 88.19 697 PRO A N 1
ATOM 5777 C CA . PRO A 1 697 ? 21.430 13.648 -24.225 1.00 88.19 697 PRO A CA 1
ATOM 5778 C C . PRO A 1 697 ? 20.081 13.967 -23.565 1.00 88.19 697 PRO A C 1
ATOM 5780 O O . PRO A 1 697 ? 20.055 14.398 -22.409 1.00 88.19 697 PRO A O 1
ATOM 5783 N N . SER A 1 698 ? 18.941 13.680 -24.217 1.00 85.62 698 SER A N 1
ATOM 5784 C CA . SER A 1 698 ? 17.609 13.898 -23.626 1.00 85.62 698 SER A CA 1
ATOM 5785 C C . SER A 1 698 ? 17.420 13.135 -22.306 1.00 85.62 698 SER A C 1
ATOM 5787 O O . SER A 1 698 ? 16.652 13.544 -21.424 1.00 85.62 698 SER A O 1
ATOM 5789 N N . LYS A 1 699 ? 18.185 12.052 -22.113 1.00 88.50 699 LYS A N 1
ATOM 5790 C CA . LYS A 1 699 ? 18.206 11.254 -20.885 1.00 88.50 699 LYS A CA 1
ATOM 5791 C C . LYS A 1 699 ? 18.684 12.024 -19.664 1.00 88.50 699 LYS A C 1
ATOM 5793 O O . LYS A 1 699 ? 18.263 11.698 -18.556 1.00 88.50 699 LYS A O 1
ATOM 5798 N N . ILE A 1 700 ? 19.457 13.092 -19.840 1.00 85.25 700 ILE A N 1
ATOM 5799 C CA . ILE A 1 700 ? 19.884 13.971 -18.746 1.00 85.25 700 ILE A CA 1
ATOM 5800 C C . ILE A 1 700 ? 18.673 14.614 -18.052 1.00 85.25 700 ILE A C 1
ATOM 5802 O O . ILE A 1 700 ? 18.624 14.691 -16.820 1.00 85.25 700 ILE A O 1
ATOM 5806 N N . TYR A 1 701 ? 17.657 15.028 -18.815 1.00 82.38 701 TYR A N 1
ATOM 5807 C CA . TYR A 1 701 ? 16.431 15.597 -18.249 1.00 82.38 701 TYR A CA 1
ATOM 5808 C C . TYR A 1 701 ? 15.612 14.544 -17.498 1.00 82.38 701 TYR A C 1
ATOM 5810 O O . TYR A 1 701 ? 15.042 14.838 -16.443 1.00 82.38 701 TYR A O 1
ATOM 5818 N N . ARG A 1 702 ? 15.605 13.301 -17.997 1.00 81.69 702 ARG A N 1
ATOM 5819 C CA . ARG A 1 702 ? 14.917 12.170 -17.364 1.00 81.69 702 ARG A CA 1
ATOM 5820 C C . ARG A 1 702 ? 15.529 11.793 -16.014 1.00 81.69 702 ARG A C 1
ATOM 5822 O O . ARG A 1 702 ? 14.790 11.479 -15.086 1.00 81.69 702 ARG A O 1
ATOM 5829 N N . SER A 1 703 ? 16.843 11.916 -15.861 1.00 82.44 703 SER A N 1
ATOM 5830 C CA . SER A 1 703 ? 17.585 11.524 -14.653 1.00 82.44 703 SER A CA 1
ATOM 5831 C C . SER A 1 703 ? 17.109 12.151 -13.352 1.00 82.44 703 SER A C 1
ATOM 5833 O O . SER A 1 703 ? 17.274 11.543 -12.297 1.00 82.44 703 SER A O 1
ATOM 5835 N N . LYS A 1 704 ? 16.471 13.325 -13.409 1.00 78.06 704 LYS A N 1
ATOM 5836 C CA . LYS A 1 704 ? 15.873 13.987 -12.238 1.00 78.06 704 LYS A CA 1
ATOM 5837 C C . LYS A 1 704 ? 14.611 13.283 -11.725 1.00 78.06 704 LYS A C 1
ATOM 5839 O O . LYS A 1 704 ? 14.215 13.504 -10.585 1.00 78.06 704 LYS A O 1
ATOM 5844 N N . LEU A 1 705 ? 13.966 12.481 -12.571 1.00 78.44 705 LEU A N 1
ATOM 5845 C CA . LEU A 1 705 ? 12.736 11.752 -12.260 1.00 78.44 705 LEU A CA 1
ATOM 5846 C C . LEU A 1 705 ? 13.013 10.350 -11.709 1.00 78.44 705 LEU A C 1
ATOM 5848 O O . LEU A 1 705 ? 12.147 9.792 -11.044 1.00 78.44 705 LEU A O 1
ATOM 5852 N N . ASP A 1 706 ? 14.198 9.792 -11.971 1.00 82.69 706 ASP A N 1
ATOM 5853 C CA . ASP A 1 706 ? 14.565 8.426 -11.599 1.00 82.69 706 ASP A CA 1
ATOM 5854 C C . ASP A 1 706 ? 15.533 8.415 -10.390 1.00 82.69 706 ASP A C 1
ATOM 5856 O O . ASP A 1 706 ? 16.679 8.870 -10.504 1.00 82.69 706 ASP A O 1
ATOM 5860 N N . PRO A 1 707 ? 15.108 7.897 -9.217 1.00 81.31 707 PRO A N 1
ATOM 5861 C CA . PRO A 1 707 ? 15.890 7.944 -7.983 1.00 81.31 707 PRO A CA 1
ATOM 5862 C C . PRO A 1 707 ? 17.227 7.213 -8.063 1.00 81.31 707 PRO A C 1
ATOM 5864 O O . PRO A 1 707 ? 18.208 7.717 -7.522 1.00 81.31 707 PRO A O 1
ATOM 5867 N N . GLU A 1 708 ? 17.297 6.066 -8.748 1.00 86.06 708 GLU A N 1
ATOM 5868 C CA . GLU A 1 708 ? 18.539 5.300 -8.926 1.00 86.06 708 GLU A CA 1
ATOM 5869 C C . GLU A 1 708 ? 19.603 6.140 -9.636 1.00 86.06 708 GLU A C 1
ATOM 5871 O O . GLU A 1 708 ? 20.759 6.198 -9.217 1.00 86.06 708 GLU A O 1
ATOM 5876 N N . VAL A 1 709 ? 19.187 6.864 -10.674 1.00 87.69 709 VAL A N 1
ATOM 5877 C CA . VAL A 1 709 ? 20.073 7.713 -11.467 1.00 87.69 709 VAL A CA 1
ATOM 5878 C C . VAL A 1 709 ? 20.465 8.964 -10.686 1.00 87.69 709 VAL A C 1
ATOM 5880 O O . VAL A 1 709 ? 21.646 9.304 -10.616 1.00 87.69 709 VAL A O 1
ATOM 5883 N N . THR A 1 710 ? 19.506 9.618 -10.024 1.00 84.12 710 THR A N 1
ATOM 5884 C CA . THR A 1 710 ? 19.794 10.770 -9.156 1.00 84.12 710 THR A CA 1
ATOM 5885 C C . THR A 1 710 ? 20.764 10.393 -8.028 1.00 84.12 710 THR A C 1
ATOM 5887 O O . THR A 1 710 ? 21.685 11.155 -7.718 1.00 84.12 710 THR A O 1
ATOM 5890 N N . ALA A 1 711 ? 20.597 9.212 -7.426 1.00 83.75 711 ALA A N 1
ATOM 5891 C CA . ALA A 1 711 ? 21.490 8.697 -6.395 1.00 83.75 711 ALA A CA 1
ATOM 5892 C C . ALA A 1 711 ? 22.899 8.434 -6.943 1.00 83.75 711 ALA A C 1
ATOM 5894 O O . ALA A 1 711 ? 23.870 8.853 -6.311 1.00 83.75 711 ALA A O 1
ATOM 5895 N N . LEU A 1 712 ? 23.022 7.823 -8.127 1.00 87.25 712 LEU A N 1
ATOM 5896 C CA . LEU A 1 712 ? 24.309 7.608 -8.798 1.00 87.25 712 LEU A CA 1
ATOM 5897 C C . LEU A 1 712 ? 25.036 8.928 -9.091 1.00 87.25 712 LEU A C 1
ATOM 5899 O O . LEU A 1 712 ? 26.211 9.064 -8.747 1.00 87.25 712 LEU A O 1
ATOM 5903 N N . ILE A 1 713 ? 24.344 9.922 -9.660 1.00 85.94 713 ILE A N 1
ATOM 5904 C CA . ILE A 1 713 ? 24.930 11.236 -9.978 1.00 85.94 713 ILE A CA 1
ATOM 5905 C C . ILE A 1 713 ? 25.468 11.912 -8.716 1.00 85.94 713 ILE A C 1
ATOM 5907 O O . ILE A 1 713 ? 26.603 12.392 -8.714 1.00 85.94 713 ILE A O 1
ATOM 5911 N N . ARG A 1 714 ? 24.672 11.929 -7.636 1.00 82.44 714 ARG A N 1
ATOM 5912 C CA . ARG A 1 714 ? 25.063 12.536 -6.355 1.00 82.44 714 ARG A CA 1
ATOM 5913 C C . ARG A 1 714 ? 26.218 11.786 -5.701 1.00 82.44 714 ARG A C 1
ATOM 5915 O O . ARG A 1 714 ? 27.156 12.416 -5.231 1.00 82.44 714 ARG A O 1
ATOM 5922 N N . LYS A 1 715 ? 26.162 10.453 -5.665 1.00 86.75 715 LYS A N 1
ATOM 5923 C CA . LYS A 1 715 ? 27.173 9.618 -5.003 1.00 86.75 715 LYS A CA 1
ATOM 5924 C C . LYS A 1 715 ? 28.538 9.701 -5.690 1.00 86.75 715 LYS A C 1
ATOM 5926 O O . LYS A 1 715 ? 29.558 9.692 -5.009 1.00 86.75 715 LYS A O 1
ATOM 5931 N N . HIS A 1 716 ? 28.554 9.804 -7.017 1.00 87.31 716 HIS A N 1
ATOM 5932 C CA . HIS A 1 716 ? 29.782 9.838 -7.816 1.00 87.31 716 HIS A CA 1
ATOM 5933 C C . HIS A 1 716 ? 30.170 11.246 -8.298 1.00 87.31 716 HIS A C 1
ATOM 5935 O O . HIS A 1 716 ? 31.098 11.374 -9.091 1.00 87.31 716 HIS A O 1
ATOM 5941 N N . ASN A 1 717 ? 29.497 12.302 -7.818 1.00 86.75 717 ASN A N 1
ATOM 5942 C CA . ASN A 1 717 ? 29.758 13.704 -8.179 1.00 86.75 717 ASN A CA 1
ATOM 5943 C C . ASN A 1 717 ? 29.804 13.960 -9.701 1.00 86.75 717 ASN A C 1
ATOM 5945 O O . ASN A 1 717 ? 30.619 14.738 -10.199 1.00 86.75 717 ASN A O 1
ATOM 5949 N N . LEU A 1 718 ? 28.906 13.317 -10.453 1.00 86.88 718 LEU A N 1
ATOM 5950 C CA . LEU A 1 718 ? 28.922 13.327 -11.923 1.00 86.88 718 LEU A CA 1
ATOM 5951 C C . LEU A 1 718 ? 28.362 14.615 -12.547 1.00 86.88 718 LEU A C 1
ATOM 5953 O O . LEU A 1 718 ? 28.386 14.749 -13.767 1.00 86.88 718 LEU A O 1
ATOM 5957 N N . GLN A 1 719 ? 27.883 15.569 -11.741 1.00 83.19 719 GLN A N 1
ATOM 5958 C CA . GLN A 1 719 ? 27.213 16.782 -12.228 1.00 83.19 719 GLN A CA 1
ATOM 5959 C C . GLN A 1 719 ? 28.077 17.563 -13.227 1.00 83.19 719 GLN A C 1
ATOM 5961 O O . GLN A 1 719 ? 27.628 17.870 -14.322 1.00 83.19 719 GLN A O 1
ATOM 5966 N N . SER A 1 720 ? 29.359 17.756 -12.909 1.00 80.88 720 SER A N 1
ATOM 5967 C CA . SER A 1 720 ? 30.301 18.451 -13.797 1.00 80.88 720 SER A CA 1
ATOM 5968 C C . SER A 1 720 ? 30.508 17.766 -15.154 1.00 80.88 720 SER A C 1
ATOM 5970 O O . SER A 1 720 ? 30.887 18.418 -16.121 1.00 80.88 720 SER A O 1
ATOM 5972 N N . HIS A 1 721 ? 30.293 16.451 -15.240 1.00 81.75 721 HIS A N 1
ATOM 5973 C CA . HIS A 1 721 ? 30.388 15.704 -16.490 1.00 81.75 721 HIS A CA 1
ATOM 5974 C C . HIS A 1 721 ? 29.094 15.824 -17.302 1.00 81.75 721 HIS A C 1
ATOM 5976 O O . HIS A 1 721 ? 29.148 16.007 -18.514 1.00 81.75 721 HIS A O 1
ATOM 5982 N N . VAL A 1 722 ? 27.946 15.785 -16.619 1.00 83.12 722 VAL A N 1
ATOM 5983 C CA . VAL A 1 722 ? 26.623 16.036 -17.206 1.00 83.12 722 VAL A CA 1
ATOM 5984 C C . VAL A 1 722 ? 26.569 17.428 -17.839 1.00 83.12 722 VAL A C 1
ATOM 5986 O O . VAL A 1 722 ? 26.168 17.554 -18.994 1.00 83.12 722 VAL A O 1
ATOM 5989 N N . ASP A 1 723 ? 27.046 18.449 -17.124 1.00 83.94 723 ASP A N 1
ATOM 5990 C CA . ASP A 1 723 ? 27.038 19.835 -17.602 1.00 83.94 723 ASP A CA 1
ATOM 5991 C C . ASP A 1 723 ? 27.882 19.993 -18.883 1.00 83.94 723 ASP A C 1
ATOM 5993 O O . ASP A 1 723 ? 27.437 20.609 -19.848 1.00 83.94 723 ASP A O 1
ATOM 5997 N N . ARG A 1 724 ? 29.048 19.332 -18.963 1.00 85.31 724 ARG A N 1
ATOM 5998 C CA . ARG A 1 724 ? 29.893 19.336 -20.176 1.00 85.31 724 ARG A CA 1
ATOM 5999 C C . ARG A 1 724 ? 29.225 18.690 -21.390 1.00 85.31 724 ARG A C 1
ATOM 6001 O O . ARG A 1 724 ? 29.499 19.101 -22.516 1.00 85.31 724 ARG A O 1
ATOM 6008 N N . ILE A 1 725 ? 28.429 17.637 -21.194 1.00 82.56 725 ILE A N 1
ATOM 6009 C CA . ILE A 1 725 ? 27.714 16.979 -22.299 1.00 82.56 725 ILE A CA 1
ATOM 6010 C C . ILE A 1 725 ? 26.626 17.918 -22.835 1.00 82.56 725 ILE A C 1
ATOM 6012 O O . ILE A 1 725 ? 26.551 18.111 -24.047 1.00 82.56 725 ILE A O 1
ATOM 6016 N N . LEU A 1 726 ? 25.869 18.569 -21.943 1.00 80.75 726 LEU A N 1
ATOM 6017 C CA . LEU A 1 726 ? 24.858 19.568 -22.315 1.00 80.75 726 LEU A CA 1
ATOM 6018 C C . LEU A 1 726 ? 25.468 20.769 -23.050 1.00 80.75 726 LEU A C 1
ATOM 6020 O O . LEU A 1 726 ? 24.923 21.222 -24.052 1.00 80.75 726 LEU A O 1
ATOM 6024 N N . GLU A 1 727 ? 26.617 21.275 -22.593 1.00 82.06 727 GLU A N 1
ATOM 6025 C CA . GLU A 1 727 ? 27.325 22.373 -23.267 1.00 82.06 727 GLU A CA 1
ATOM 6026 C C . GLU A 1 727 ? 27.724 22.008 -24.705 1.00 82.06 727 GLU A C 1
ATOM 6028 O O . GLU A 1 727 ? 27.525 22.803 -25.623 1.00 82.06 727 GLU A O 1
ATOM 6033 N N . LYS A 1 728 ? 28.242 20.791 -24.926 1.00 79.81 728 LYS A N 1
ATOM 6034 C CA . LYS A 1 728 ? 28.607 20.304 -26.268 1.00 79.81 728 LYS A CA 1
ATOM 6035 C C . LYS A 1 728 ? 27.401 20.132 -27.189 1.00 79.81 728 LYS A C 1
ATOM 6037 O O . LYS A 1 728 ? 27.532 20.322 -28.397 1.00 79.81 728 LYS A O 1
ATOM 6042 N N . GLU A 1 729 ? 26.261 19.722 -26.645 1.00 75.94 729 GLU A N 1
ATOM 6043 C CA . GLU A 1 729 ? 25.024 19.583 -27.411 1.00 75.94 729 GLU A CA 1
ATOM 6044 C C . GLU A 1 729 ? 24.481 20.952 -27.824 1.00 75.94 729 GLU A C 1
ATOM 6046 O O . GLU A 1 729 ? 24.269 21.176 -29.012 1.00 75.94 729 GLU A O 1
ATOM 6051 N N . ASN A 1 730 ? 24.372 21.897 -26.885 1.00 74.94 730 ASN A N 1
ATOM 6052 C CA . ASN A 1 730 ? 23.906 23.257 -27.169 1.00 74.94 730 ASN A CA 1
ATOM 6053 C C . ASN A 1 730 ? 24.768 23.952 -28.238 1.00 74.94 730 ASN A C 1
ATOM 6055 O O . ASN A 1 730 ? 24.232 24.584 -29.144 1.00 74.94 730 ASN A O 1
ATOM 6059 N N . GLN A 1 731 ? 26.092 23.755 -28.201 1.00 72.62 731 GLN A N 1
ATOM 6060 C CA . GLN A 1 731 ? 27.001 24.266 -29.234 1.00 72.62 731 GLN A CA 1
ATOM 6061 C C . GLN A 1 731 ? 26.736 23.652 -30.618 1.00 72.62 731 GLN A C 1
ATOM 6063 O O . GLN A 1 731 ? 26.794 24.362 -31.621 1.00 72.62 731 GLN A O 1
ATOM 6068 N N . LYS A 1 732 ? 26.418 22.351 -30.707 1.00 66.00 732 LYS A N 1
ATOM 6069 C CA . LYS A 1 732 ? 26.063 21.705 -31.985 1.00 66.00 732 LYS A CA 1
ATOM 6070 C C . LYS A 1 732 ? 24.768 22.267 -32.564 1.00 66.00 732 LYS A C 1
ATOM 6072 O O . LYS A 1 732 ? 24.713 22.488 -33.770 1.00 66.00 732 LYS A O 1
ATOM 6077 N N . THR A 1 733 ? 23.760 22.513 -31.731 1.00 59.84 733 THR A N 1
ATOM 6078 C CA . THR A 1 733 ? 22.468 23.064 -32.166 1.00 59.84 733 THR A CA 1
ATOM 6079 C C . THR A 1 733 ? 22.625 24.498 -32.681 1.00 59.84 733 THR A C 1
ATOM 6081 O O . THR A 1 733 ? 22.132 24.815 -33.759 1.00 59.84 733 THR A O 1
ATOM 6084 N N . GLU A 1 734 ? 23.433 25.325 -32.006 1.00 56.41 734 GLU A N 1
ATOM 6085 C CA . GLU A 1 734 ? 23.764 26.689 -32.457 1.00 56.41 734 GLU A CA 1
ATOM 6086 C C . GLU A 1 734 ? 24.558 26.726 -33.777 1.00 56.41 734 GLU A C 1
ATOM 6088 O O . GLU A 1 734 ? 24.490 27.708 -34.511 1.00 56.41 734 GLU A O 1
ATOM 6093 N N . THR A 1 735 ? 25.290 25.659 -34.128 1.00 52.94 735 THR A N 1
ATOM 6094 C CA . THR A 1 735 ? 26.027 25.607 -35.406 1.00 52.94 735 THR A CA 1
ATOM 6095 C C . THR A 1 735 ? 25.141 25.209 -36.596 1.00 52.94 735 THR A C 1
ATOM 6097 O O . THR A 1 735 ? 25.540 25.408 -37.745 1.00 52.94 735 THR A O 1
ATOM 6100 N N . ILE A 1 736 ? 23.964 24.624 -36.345 1.00 52.28 736 ILE A N 1
ATOM 6101 C CA . ILE A 1 736 ? 23.028 24.168 -37.385 1.00 52.28 736 ILE A CA 1
ATOM 6102 C C . ILE A 1 736 ? 22.075 25.300 -37.796 1.00 52.28 736 ILE A C 1
ATOM 6104 O O . ILE A 1 736 ? 21.758 25.395 -38.973 1.00 52.28 736 ILE A O 1
ATOM 6108 N N . ASP A 1 737 ? 21.726 26.220 -36.890 1.00 45.50 737 ASP A N 1
ATOM 6109 C CA . ASP A 1 737 ? 20.875 27.389 -37.193 1.00 45.50 737 ASP A CA 1
ATOM 6110 C C . ASP A 1 737 ? 21.599 28.529 -37.956 1.00 45.50 737 ASP A C 1
ATOM 6112 O O . ASP A 1 737 ? 20.995 29.553 -38.274 1.00 45.50 737 ASP A O 1
ATOM 6116 N N . ILE A 1 738 ? 22.894 28.371 -38.275 1.00 48.00 738 ILE A N 1
ATOM 6117 C CA . ILE A 1 738 ? 23.708 29.352 -39.031 1.00 48.00 738 ILE A CA 1
ATOM 6118 C C . ILE A 1 738 ? 24.060 28.834 -40.452 1.00 48.00 738 ILE A C 1
ATOM 6120 O O . ILE A 1 738 ? 24.860 29.438 -41.170 1.00 48.00 738 ILE A O 1
ATOM 6124 N N . LYS A 1 739 ? 23.451 27.733 -40.908 1.00 36.00 739 LYS A N 1
ATOM 6125 C CA . LYS A 1 739 ? 23.533 27.240 -42.297 1.00 36.00 739 LYS A CA 1
ATOM 6126 C C . LYS A 1 739 ? 22.149 27.081 -42.896 1.00 36.00 739 LYS A C 1
ATOM 6128 O O . LYS A 1 739 ? 22.043 27.331 -44.118 1.00 36.00 739 LYS A O 1
#

Sequence (739 aa):
MTQNLFMQTKRANIVLPDDQMNNKSKSSIASERVTFRNSGSSGINGEVALKDGQNKLDTSAVYRLPEVEVKAQGRFTAERDGRINVDFKIIVPKEILSDNWRLVLNPKLLHNDSVVSLQKVILNGRGFVDKQKQDYDDYDKFLKSIVDKSQYDSIYLDRDNISRDIRKRQEYYFNIYKKDMKEQMDYEKWKTKREEEDAYMDAMKIRYKTEQYHRYARKAIDHTVRNMVENKDTTGLHAKYMKDYERKTKKHISRYLDDFSFHGDKDSLESFKKEMELMRVPKKYRELYETNRQIADINNHVFTLKDSIEISKHRYFFDEIVLNELAATRKDEMFEKMVKFPYIENKAEIRLDTIIPSGSNFVFYYTQEYPVVEGLKKIRLTMDSKIQAIDRSEYKLQGADTLSYFIASLAQLADVSLISKRTELHRNLYDRISVYTRYKTAKSAMLVYEIDYQDNRANMDKFLDSYRKYINSPEFTIDSVTLIVTTSLEGDYEDNYELTSKRALSVKNYLKGALPDSDVESLFKIKHKGEDWNTLLAQIRKTDDIVNKEDIQTMLTNAVYPDQCEEDIKKQFPADYRIMKDSIYPLLRRADFVIDLHRTGLVSDTVKIEYRSDYEEGIRLLQDREYWKAIEILANYPDYNTALCLVCLGYNSKAYDLLTNLTPTGNTEYLLAILCSRMQKEREAVSHLLKSYELDPSKIYRSKLDPEVTALIRKHNLQSHVDRILEKENQKTETIDIK

Nearest PDB structures (foldseek):
  5u1h-assembly3_C  TM=6.919E-01  e=9.895E-04  Pseudomonas aeruginosa PAO1
  7rjj-assembly2_B  TM=7.210E-01  e=2.904E-03  Klebsiella pneumoniae subsp. pneumoniae
  2j9q-assembly1_A  TM=3.609E-01  e=3.525E-02  Homo sapiens
  2c0l-assembly1_A  TM=3.476E-01  e=6.660E-02  Homo sapiens

Foldseek 3Di:
DCPLVVVDDDDKFKDADDPDDPPDDPAAEDEDDPDDDDDDDDDDDDDDDDDDDDDDDDPPDDDDDPDPPQPQAEDAWADALQKTKDKIKIWFFLSPDDLFWKKKKWKWKDDPNDIHIAFIAIEHRVNNVVLLVVLVVVLVVLVVVQDDPVCQCVPFFQVPVLVVVLVVVQVVLVVVLVVVLVLQVVLVVVVVVVVVVLVVVLVVLVVLLVVLLVVLQVVLVVVLVVCVVVVHDSPCSSVVSVVVSLVVSLVVVLVVCVVVVHPDDSNDSDDDPDDDDLVPDPPSCSVCVVVVDDSVNRDGDDDDVVNSVVSRVVGTPVVVVVVSVVSVVCSVVSCCVSNVDHDDPPCVSHPYHDYDDSPHMHMYMDMDMDGRDFQTFKMKMKMWMKMQGSVRDIDTDPIHRIHMYGYDYLLVLDDPVVQKDKDWDFFKDKDKAKAQADDPDDDDDDQARDCPPDCNVVRVVVVVVVVCVQVPDLFKDWPAKEKEFEAALPDAQVVQQVVRVSNSVNVLVVVCVVCVVDPSVPRYHYDYDRHDLVQLLVVLVVDPPQPCSPVLNVLSVPPPHSNVSLVVCCVVPVPNNVCCVPPPRSVRGIIMIMTMMGTPPDPGTDMDMDGDPLLVVLSVCSSSVVLVVSLVSCVVPLDLSNLSSCSSNVVLVVSLVSLVPDDDALSSLQSNLLSCLVVVVLVSNVVSNLSSCLRPVVVLVVLVSDPSSVVSCVVVVCVVVNVVSVVVVVVVVVVVVVD

pLDDT: mean 83.12, std 17.41, range [21.23, 97.06]

Secondary structure (DSSP, 8-state):
-THHHHT-----EEEPPPSS----S--EEEE---------------------------TT-------------EEEEE-BTTEEEEEEEEEE-GGG--TTEEEEEEEEEEETTEEEEPPEEEEE-HHHHHHHHHHHHHHHHHHHHSPPGGGHHHHTB-HHHHHHHHHHHHHHHHHHHHHHHHHHHHHHHHHHHHHHHHHHHHHHHHHHHHHHHHHHHHHHHHHHHHHHHTT---TTHHHHHHHHHHHHHHHHHHHHHHHTT----TT-SS---PPPPGGGS-GGGHHHHHTT--GGG-PPPPP-HHHHHHHHHT-B-HHHHHHHHHHHHTHHHHHHHH-SS-----GGGEEEEEE--TTS-EEEEEEEEEEPPTT--EEEEEEEEEEEETTS-EEEPPPPPPEEEEEE-GGGG--GGGGEEEEEE-SEEEEEEEEE---S-SSSS-----TTSTTHHHHHHHHHHHHHHHHT-TTEEEEEEEEEEEE-S-S-HHHHHHHHHHHHHHHHHHHHHH-TTS-HHHHEEEEEEEE-HHHHHHHHHH-TT-TTHHHHHHHHHT-SSHHHHHHHHHHH-HHHHHHIIIIIHHHHSEEEEEEEEEETT--S-EEEEEE-HHHHHHHHHHHTT-HHHHHHHHTTS-SHHHHHHHHHTT-HHHHHHHHHTSPP-HHHHHHHHHHHHHTT-HHHHHHHHHHHHHH-TTHHHHTTT-HHHHHHHHHTTTHHHHHHHHHHHHHHHHHHTT-

Solvent-accessible surface area (backbone atoms only — not comparable to full-atom values): 41987 Å² total; per-residue (Å²): 129,67,66,66,61,77,76,51,88,82,60,55,36,57,44,76,67,72,96,65,92,75,96,78,71,93,53,52,75,53,68,83,75,85,82,77,89,82,80,90,87,82,88,87,88,86,83,84,87,81,84,88,87,84,94,77,90,74,93,83,70,83,78,74,72,79,76,80,76,79,73,71,51,68,47,79,29,43,51,54,69,51,26,31,65,51,62,33,30,41,41,36,52,29,91,80,45,42,36,50,22,34,40,41,37,42,37,31,41,39,42,94,98,41,77,46,78,49,53,22,41,36,42,30,6,58,53,24,55,54,49,44,51,49,26,50,54,53,48,50,52,53,58,68,68,45,76,55,81,91,47,38,76,79,75,37,44,41,62,68,60,38,52,51,51,53,49,53,52,48,52,50,34,49,50,52,42,53,50,54,52,48,54,52,52,57,44,52,55,50,51,52,53,50,53,50,52,54,51,52,52,50,52,52,51,51,50,54,52,52,52,48,49,54,53,33,52,48,53,24,50,56,50,38,54,51,27,54,76,67,75,40,88,50,83,64,46,55,60,54,32,49,56,48,37,53,57,52,50,43,54,48,52,37,48,55,30,56,78,69,73,49,92,64,75,64,85,58,94,69,90,72,91,70,79,85,57,69,87,78,44,57,81,95,43,36,66,51,59,75,67,65,63,53,83,87,71,64,74,77,67,75,89,46,72,65,57,52,53,58,51,48,74,75,31,53,48,57,70,60,50,50,52,40,53,52,54,62,73,39,48,68,62,50,42,57,70,52,39,77,68,69,82,80,80,68,58,87,51,45,71,41,81,43,78,47,74,47,86,39,35,40,39,37,57,45,79,41,82,44,78,58,56,70,66,64,50,56,42,35,37,37,33,45,38,37,37,45,33,73,86,73,52,72,47,76,51,72,63,25,58,57,38,36,38,36,54,43,52,70,49,78,69,58,64,72,70,69,35,41,50,77,43,83,43,69,25,70,50,73,49,79,46,78,24,55,59,60,72,98,70,95,77,84,94,75,70,71,62,46,51,83,41,83,62,22,43,72,33,46,47,61,50,52,52,55,50,51,55,43,73,70,33,87,58,39,42,76,71,34,31,40,39,36,16,30,26,39,79,83,64,52,65,67,60,36,31,54,46,14,44,52,47,39,53,20,48,53,56,46,44,43,71,78,36,75,93,45,65,45,79,80,32,48,42,80,44,55,68,6,54,42,62,70,58,51,53,55,49,52,74,70,41,82,84,41,79,64,46,68,60,53,47,52,49,66,74,66,47,86,50,66,52,59,43,54,53,46,44,44,69,76,35,53,72,45,40,49,49,42,57,72,66,46,33,58,74,30,20,26,39,36,37,38,38,33,29,33,36,60,94,50,92,53,70,43,73,49,75,47,78,42,77,63,51,49,54,18,51,51,29,33,61,40,56,37,46,73,66,10,44,73,48,26,66,80,43,96,47,71,55,33,26,50,46,30,49,55,71,57,40,45,68,65,19,47,62,50,50,74,76,45,81,88,41,27,67,51,25,40,50,46,14,46,43,25,46,77,70,69,37,55,72,60,12,51,52,27,39,52,52,8,38,76,65,30,57,72,50,62,70,51,33,81,57,38,65,64,51,43,49,50,35,64,76,68,64,39,59,74,58,54,52,53,52,52,52,56,49,55,54,53,54,62,60,58,81,76,112